Protein AF-A0A817C3G7-F1 (afdb_monomer)

Secondary structure (DSSP, 8-state):
-HHHHHHHHHT-TTSEEE-TTTTTT---EEEGGGHHHHTTSHHHHHHHHHHHHHHHHHHHTSS-S------HHHHHHHHHHHTTSS-HHHHHHHHHHHHHHHHHHHHHHHHHHHHHHHHHHHHHHHHHHHHHHHHHHHHHHHHHHHHHHHHHHHHHHHHHHHHHHHHHHHHHHHTT--SSSEEEEEE-SHHHHHHHHHTTSS--EEPPPEESSTTS-EEEEEEETT--GGGTTTEEEEEEEEE--TTTTTS-SS---EEEEEEPP-STT---EEEEE---TTSGGGSPPSSSBPPPEEEEEEEEHHHHHSTT-TT-BTTBEEEEEEEE-TT--GGGHHHHTTS-TTS-HHHHHHHHHHHHHHHHHTS------PPP-------

Radius of gyration: 55.5 Å; Cα contacts (8 Å, |Δi|>4): 433; chains: 1; bounding box: 136×74×124 Å

Nearest PDB structures (foldseek):
  4gjh-assembly1_A  TM=9.439E-01  e=6.786E-23  Mus musculus
  1rf3-assembly1_A  TM=8.968E-01  e=1.986E-21  Homo sapiens
  6ku5-assembly2_B  TM=8.019E-01  e=1.280E-20  Notothenia coriiceps
  1fll-assembly1_A  TM=8.655E-01  e=1.239E-19  Homo sapiens
  5yc1-assembly2_D  TM=8.849E-01  e=1.647E-17  Homo sapiens

Structure (mmCIF, N/CA/C/O backbone):
data_AF-A0A817C3G7-F1
#
_entry.id   AF-A0A817C3G7-F1
#
loop_
_atom_site.group_PDB
_atom_site.id
_atom_site.type_symbol
_atom_site.label_atom_id
_atom_site.label_alt_id
_atom_site.label_comp_id
_atom_site.label_asym_id
_atom_site.label_entity_id
_atom_site.label_seq_id
_atom_site.pdbx_PDB_ins_code
_atom_site.Cartn_x
_atom_site.Cartn_y
_atom_site.Cartn_z
_atom_site.occupancy
_atom_site.B_iso_or_equiv
_atom_site.auth_seq_id
_atom_site.auth_comp_id
_atom_site.auth_asym_id
_atom_site.auth_atom_id
_atom_site.pdbx_PDB_model_num
ATOM 1 N N . MET A 1 1 ? -96.377 -3.349 42.826 1.00 52.75 1 MET A N 1
ATOM 2 C CA . MET A 1 1 ? -96.046 -1.999 43.335 1.00 52.75 1 MET A CA 1
ATOM 3 C C . MET A 1 1 ? -95.183 -2.030 44.598 1.00 52.75 1 MET A C 1
ATOM 5 O O . MET A 1 1 ? -94.186 -1.330 44.596 1.00 52.75 1 MET A O 1
ATOM 9 N N . VAL A 1 2 ? -95.448 -2.897 45.588 1.00 53.72 2 VAL A N 1
ATOM 10 C CA . VAL A 1 2 ? -94.692 -2.981 46.868 1.00 53.72 2 VAL A CA 1
ATOM 11 C C . VAL A 1 2 ? -93.157 -3.071 46.720 1.00 53.72 2 VAL A C 1
ATOM 13 O O . VAL A 1 2 ? -92.434 -2.356 47.401 1.00 53.72 2 VAL A O 1
ATOM 16 N N . ARG A 1 3 ? -92.641 -3.859 45.763 1.00 62.41 3 ARG A N 1
ATOM 17 C CA . ARG A 1 3 ? -91.184 -4.010 45.541 1.00 62.41 3 ARG A CA 1
ATOM 18 C C . ARG A 1 3 ? -90.463 -2.745 45.053 1.00 62.41 3 ARG A C 1
ATOM 20 O O . ARG A 1 3 ? -89.259 -2.629 45.245 1.00 62.41 3 ARG A O 1
ATOM 27 N N . LEU A 1 4 ? -91.166 -1.815 44.400 1.00 63.06 4 LEU A N 1
ATOM 28 C CA . LEU A 1 4 ? -90.538 -0.594 43.880 1.00 63.06 4 LEU A CA 1
ATOM 29 C C . LEU A 1 4 ? -90.374 0.464 44.982 1.00 63.06 4 LEU A C 1
ATOM 31 O O . LEU A 1 4 ? -89.393 1.205 44.978 1.00 63.06 4 LEU A O 1
ATOM 35 N N . ASP A 1 5 ? -91.304 0.506 45.937 1.00 67.25 5 ASP A N 1
ATOM 36 C CA . ASP A 1 5 ? -91.250 1.437 47.066 1.00 67.25 5 ASP A CA 1
ATOM 37 C C . ASP A 1 5 ? -90.204 1.011 48.105 1.00 67.25 5 ASP A C 1
ATOM 39 O O . ASP A 1 5 ? -89.470 1.860 48.612 1.00 67.25 5 ASP A O 1
ATOM 43 N N . GLU A 1 6 ? -90.036 -0.295 48.343 1.00 68.56 6 GLU A N 1
ATOM 44 C CA . GLU A 1 6 ? -88.949 -0.810 49.192 1.00 68.56 6 GLU A CA 1
ATOM 45 C C . GLU A 1 6 ? -87.563 -0.495 48.613 1.00 68.56 6 GLU A C 1
ATOM 47 O O . GLU A 1 6 ? -86.689 0.000 49.330 1.00 68.56 6 GLU A O 1
ATOM 52 N N . HIS A 1 7 ? -87.380 -0.691 47.302 1.00 73.19 7 HIS A N 1
ATOM 53 C CA . HIS A 1 7 ? -86.131 -0.344 46.623 1.00 73.19 7 HIS A CA 1
ATOM 54 C C . HIS A 1 7 ? -85.841 1.165 46.707 1.00 73.19 7 HIS A C 1
ATOM 56 O O . HIS A 1 7 ? -84.720 1.571 47.021 1.00 73.19 7 HIS A O 1
ATOM 62 N N . LYS A 1 8 ? -86.854 2.021 46.499 1.00 69.00 8 LYS A N 1
ATOM 63 C CA . LYS A 1 8 ? -86.708 3.480 46.641 1.00 69.00 8 LYS A CA 1
ATOM 64 C C . LYS A 1 8 ? -86.304 3.903 48.055 1.00 69.00 8 LYS A C 1
ATOM 66 O O . LYS A 1 8 ? -85.506 4.825 48.191 1.00 69.00 8 LYS A O 1
ATOM 71 N N . GLN A 1 9 ? -86.822 3.250 49.094 1.00 66.06 9 GLN A N 1
ATOM 72 C CA . GLN A 1 9 ? -86.523 3.622 50.480 1.00 66.06 9 GLN A CA 1
ATOM 73 C C . GLN A 1 9 ? -85.144 3.154 50.959 1.00 66.06 9 GLN A C 1
ATOM 75 O O . GLN A 1 9 ? -84.509 3.852 51.758 1.00 66.06 9 GLN A O 1
ATOM 80 N N . LYS A 1 10 ? -84.672 1.987 50.501 1.00 68.00 10 LYS A N 1
ATOM 81 C CA . LYS A 1 10 ? -83.488 1.337 51.087 1.00 68.00 10 LYS A CA 1
ATOM 82 C C . LYS A 1 10 ? -82.268 1.279 50.170 1.00 68.00 10 LYS A C 1
ATOM 84 O O . LYS A 1 10 ? -81.154 1.362 50.678 1.00 68.00 10 LYS A O 1
ATOM 89 N N . GLU A 1 11 ? -82.452 1.204 48.856 1.00 68.00 11 GLU A N 1
ATOM 90 C CA . GLU A 1 11 ? -81.383 0.780 47.936 1.00 68.00 11 GLU A CA 1
ATOM 91 C C . GLU A 1 11 ? -81.104 1.764 46.792 1.00 68.00 11 GLU A C 1
ATOM 93 O O . GLU A 1 11 ? -79.988 1.808 46.278 1.00 68.00 11 GLU A O 1
ATOM 98 N N . CYS A 1 12 ? -82.086 2.569 46.379 1.00 78.12 12 CYS A N 1
ATOM 99 C CA . CYS A 1 12 ? -81.936 3.446 45.221 1.00 78.12 12 CYS A CA 1
ATOM 100 C C . CYS A 1 12 ? -80.891 4.545 45.476 1.00 78.12 12 CYS A C 1
ATOM 102 O O . CYS A 1 12 ? -81.106 5.464 46.265 1.00 78.12 12 CYS A O 1
ATOM 104 N N . THR A 1 13 ? -79.769 4.496 44.760 1.00 75.62 13 THR A N 1
ATOM 105 C CA . THR A 1 13 ? -78.677 5.479 44.878 1.00 75.62 13 THR A CA 1
ATOM 106 C C . THR A 1 13 ? -79.007 6.838 44.256 1.00 75.62 13 THR A C 1
ATOM 108 O O . THR A 1 13 ? -78.387 7.841 44.603 1.00 75.62 13 THR A O 1
ATOM 111 N N . LYS A 1 14 ? -80.010 6.888 43.371 1.00 77.81 14 LYS A N 1
ATOM 112 C CA . LYS A 1 14 ? -80.445 8.100 42.65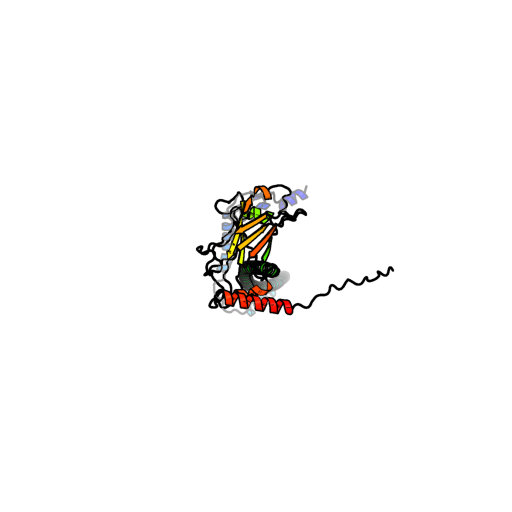5 1.00 77.81 14 LYS A CA 1
ATOM 113 C C . LYS A 1 14 ? -81.579 8.861 43.348 1.00 77.81 14 LYS A C 1
ATOM 115 O O . LYS A 1 14 ? -82.069 9.842 42.798 1.00 77.81 14 LYS A O 1
ATOM 120 N N . ILE A 1 15 ? -82.040 8.402 44.514 1.00 82.44 15 ILE A N 1
ATOM 121 C CA . ILE A 1 15 ? -83.055 9.125 45.284 1.00 82.44 15 ILE A CA 1
ATOM 122 C C . ILE A 1 15 ? -82.397 10.253 46.079 1.00 82.44 15 ILE A C 1
ATOM 124 O O . ILE A 1 15 ? -81.365 10.048 46.722 1.00 82.44 15 ILE A O 1
ATOM 128 N N . THR A 1 16 ? -82.993 11.440 46.037 1.00 81.69 16 THR A N 1
ATOM 129 C CA . THR A 1 16 ? -82.579 12.574 46.860 1.00 81.69 16 THR A CA 1
ATOM 130 C C . THR A 1 16 ? -83.106 12.404 48.277 1.00 81.69 16 THR A C 1
ATOM 132 O O . THR A 1 16 ? -84.302 12.206 48.494 1.00 81.69 16 THR A O 1
ATOM 135 N N . VAL A 1 17 ? -82.201 12.469 49.249 1.00 81.88 17 VAL A N 1
ATOM 136 C CA . VAL A 1 17 ? -82.508 12.386 50.678 1.00 81.88 17 VAL A CA 1
ATOM 137 C C . VAL A 1 17 ? -81.947 13.611 51.402 1.00 81.88 17 VAL A C 1
ATOM 139 O O . VAL A 1 17 ? -80.912 14.141 50.991 1.00 81.88 17 VAL A O 1
ATOM 142 N N . PRO A 1 18 ? -82.616 14.098 52.461 1.00 79.38 18 PRO A N 1
ATOM 143 C CA . PRO A 1 18 ? -82.083 15.191 53.263 1.00 79.38 18 PRO A CA 1
ATOM 144 C C . PRO A 1 18 ? -80.811 14.751 53.998 1.00 79.38 18 PRO A C 1
ATOM 146 O O . PRO A 1 18 ? -80.716 13.604 54.444 1.00 79.38 18 PRO A O 1
ATOM 149 N N . CYS A 1 19 ? -79.854 15.667 54.157 1.00 79.88 19 CYS A N 1
ATOM 150 C CA . CYS A 1 19 ? -78.663 15.424 54.972 1.00 79.88 19 CYS A CA 1
ATOM 151 C C . CYS A 1 19 ? -79.049 15.064 56.423 1.00 79.88 19 CYS A C 1
ATOM 153 O O . CYS A 1 19 ? -79.928 15.692 57.015 1.00 79.88 19 CYS A O 1
ATOM 155 N N . ALA A 1 20 ? -78.374 14.081 57.036 1.00 74.06 20 ALA A N 1
ATOM 156 C CA . ALA A 1 20 ? -78.642 13.691 58.428 1.00 74.06 20 ALA A CA 1
ATOM 157 C C . ALA A 1 20 ? -78.289 14.800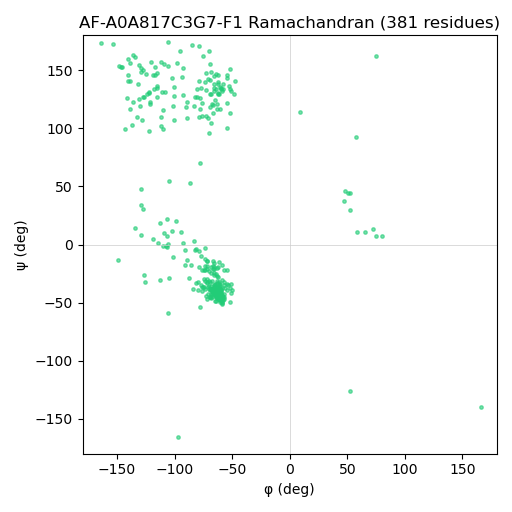 59.439 1.00 74.06 20 ALA A C 1
ATOM 159 O O . ALA A 1 20 ? -78.740 14.774 60.580 1.00 74.06 20 ALA A O 1
ATOM 160 N N . LEU A 1 21 ? -77.509 15.798 59.011 1.00 70.06 21 LEU A N 1
ATOM 161 C CA . LEU A 1 21 ? -77.136 16.978 59.792 1.00 70.06 21 LEU A CA 1
ATOM 162 C C . LEU A 1 21 ? -78.007 18.204 59.463 1.00 70.06 21 LEU A C 1
ATOM 164 O O . LEU A 1 21 ? -77.620 19.341 59.752 1.00 70.06 21 LEU A O 1
ATOM 168 N N . LYS A 1 22 ? -79.196 17.978 58.884 1.00 69.75 22 LYS A N 1
ATOM 169 C CA . LYS A 1 22 ? -80.150 19.031 58.512 1.00 69.75 22 LYS A CA 1
ATOM 170 C C . LYS A 1 22 ? -80.583 19.921 59.662 1.00 69.75 22 LYS A C 1
ATOM 172 O O . LYS A 1 22 ? -80.766 21.117 59.463 1.00 69.75 22 LYS A O 1
ATOM 177 N N . GLU A 1 23 ? -80.696 19.361 60.858 1.00 59.69 23 GLU A N 1
ATOM 178 C CA . GLU A 1 23 ? -81.066 20.119 62.056 1.00 59.69 23 GLU A CA 1
ATOM 179 C C . GLU A 1 23 ? -79.912 20.954 62.630 1.00 59.69 23 GLU A C 1
ATOM 181 O O . GLU A 1 23 ? -80.140 21.792 63.497 1.00 59.69 23 GLU A O 1
ATOM 186 N N . TYR A 1 24 ? -78.684 20.756 62.141 1.00 62.28 24 TYR A N 1
ATOM 187 C CA . TYR A 1 24 ? -77.503 21.446 62.649 1.00 62.28 24 TYR A CA 1
ATOM 188 C C . TYR A 1 24 ? -77.015 22.534 61.692 1.00 62.28 24 TYR A C 1
ATOM 190 O O . TYR A 1 24 ? -76.922 23.688 62.102 1.00 62.28 24 TYR A O 1
ATOM 198 N N . VAL A 1 25 ? -76.660 22.189 60.443 1.00 67.19 25 VAL A N 1
ATOM 199 C CA . VAL A 1 25 ? -75.943 23.134 59.554 1.00 67.19 25 VAL A CA 1
ATOM 200 C C . VAL A 1 25 ? -76.243 22.967 58.049 1.00 67.19 25 VAL A C 1
ATOM 202 O O . VAL A 1 25 ? -75.926 23.872 57.283 1.00 67.19 25 VAL A O 1
ATOM 205 N N . CYS A 1 26 ? -76.873 21.879 57.579 1.00 73.44 26 CYS A N 1
ATOM 206 C CA . CYS A 1 26 ? -77.007 21.628 56.130 1.00 73.44 26 CYS A CA 1
ATOM 207 C C . CYS A 1 26 ? -78.442 21.332 55.668 1.00 73.44 26 CYS A C 1
ATOM 209 O O . CYS A 1 26 ? -78.963 20.240 55.865 1.00 73.44 26 CYS A O 1
ATOM 211 N N . LEU A 1 27 ? -79.072 22.282 54.974 1.00 72.88 27 LEU A N 1
ATOM 212 C CA . LEU A 1 27 ? -80.438 22.135 54.449 1.00 72.88 27 LEU A CA 1
ATOM 213 C C . LEU A 1 27 ? -80.519 21.392 53.102 1.00 72.88 27 LEU A C 1
ATOM 215 O O . LEU A 1 27 ? -81.616 21.250 52.553 1.00 72.88 27 LEU A O 1
ATOM 219 N N . ASP A 1 28 ? -79.393 20.905 52.581 1.00 76.75 28 ASP A N 1
ATOM 220 C CA . ASP A 1 28 ? -79.320 20.320 51.246 1.00 76.75 28 ASP A CA 1
ATOM 221 C C . ASP A 1 28 ? -79.982 18.936 51.177 1.00 76.75 28 ASP A C 1
ATOM 223 O O . ASP A 1 28 ? -79.983 18.142 52.126 1.00 76.75 28 ASP A O 1
ATOM 227 N N . SER A 1 29 ? -80.559 18.641 50.011 1.00 80.38 29 SER A N 1
ATOM 228 C CA . SER A 1 29 ? -81.061 17.312 49.653 1.00 80.38 29 SER A CA 1
ATOM 229 C C . SER A 1 29 ? -80.153 16.723 48.579 1.00 80.38 29 SER A C 1
ATOM 231 O O . SER A 1 29 ? -80.073 17.270 47.482 1.00 80.38 29 SER A O 1
ATOM 233 N N . ILE A 1 30 ? -79.467 15.625 48.900 1.00 82.12 30 ILE A N 1
ATOM 234 C CA . ILE A 1 30 ? -78.396 15.042 48.076 1.00 82.12 30 ILE A CA 1
ATOM 235 C C . ILE A 1 30 ? -78.814 13.658 47.584 1.00 82.12 30 ILE A C 1
ATOM 237 O O . ILE A 1 30 ? -79.538 12.933 48.272 1.00 82.12 30 ILE A O 1
ATOM 241 N N . CYS A 1 31 ? -78.367 13.277 46.388 1.00 82.75 31 CYS A N 1
ATOM 242 C CA . CYS A 1 31 ? -78.507 11.910 45.899 1.00 82.75 31 CYS A CA 1
ATOM 243 C C . CYS A 1 31 ? -77.818 10.931 46.856 1.00 82.75 31 CYS A C 1
ATOM 245 O O . CYS A 1 31 ? -76.665 11.125 47.235 1.00 82.75 31 CYS A O 1
ATOM 247 N N . ARG A 1 32 ? -78.503 9.844 47.229 1.00 78.25 32 ARG A N 1
ATOM 248 C CA . ARG A 1 32 ? -77.985 8.877 48.208 1.00 78.25 32 ARG A CA 1
ATOM 249 C C . ARG A 1 32 ? -76.593 8.329 47.847 1.00 78.25 32 ARG A C 1
ATOM 251 O O . ARG A 1 32 ? -75.796 8.089 48.747 1.00 78.25 32 ARG A O 1
ATOM 258 N N . GLY A 1 33 ? -76.288 8.155 46.560 1.00 77.62 33 GLY A N 1
ATOM 259 C CA . GLY A 1 33 ? -74.972 7.705 46.088 1.00 77.62 33 GLY A CA 1
ATOM 260 C C . GLY A 1 33 ? -73.822 8.693 46.326 1.00 77.62 33 GLY A C 1
ATOM 261 O O . GLY A 1 33 ? -72.676 8.270 46.378 1.00 77.62 33 GLY A O 1
ATOM 262 N N . GLU A 1 34 ? -74.118 9.979 46.521 1.00 80.75 34 GLU A N 1
ATOM 263 C CA . GLU A 1 34 ? -73.131 11.065 46.664 1.00 80.75 34 GLU A CA 1
ATOM 264 C C . GLU A 1 34 ? -72.994 11.547 48.124 1.00 80.75 34 GLU A C 1
ATOM 266 O O . GLU A 1 34 ? -72.197 12.432 48.433 1.00 80.75 34 GLU A O 1
ATOM 271 N N . LEU A 1 35 ? -73.740 10.941 49.061 1.00 77.31 35 LEU A N 1
ATOM 272 C CA . LEU A 1 35 ? -73.705 11.280 50.492 1.00 77.31 35 LEU A CA 1
ATOM 273 C C . LEU A 1 35 ? -72.303 11.171 51.100 1.00 77.31 35 LEU A C 1
ATOM 275 O O . LEU A 1 35 ? -71.943 11.973 51.958 1.00 77.31 35 LEU A O 1
ATOM 279 N N . GLN A 1 36 ? -71.520 10.177 50.678 1.00 77.12 36 GLN A N 1
ATOM 280 C CA . GLN A 1 36 ? -70.193 9.938 51.242 1.00 77.12 36 GLN A CA 1
ATOM 281 C C . GLN A 1 36 ? -69.227 11.082 50.908 1.00 77.12 36 GLN A C 1
ATOM 283 O O . GLN A 1 36 ? -68.517 11.548 51.794 1.00 77.12 36 GLN A O 1
ATOM 288 N N . GLU A 1 37 ? -69.256 11.591 49.674 1.00 81.62 37 GLU A N 1
ATOM 289 C CA . GLU A 1 37 ? 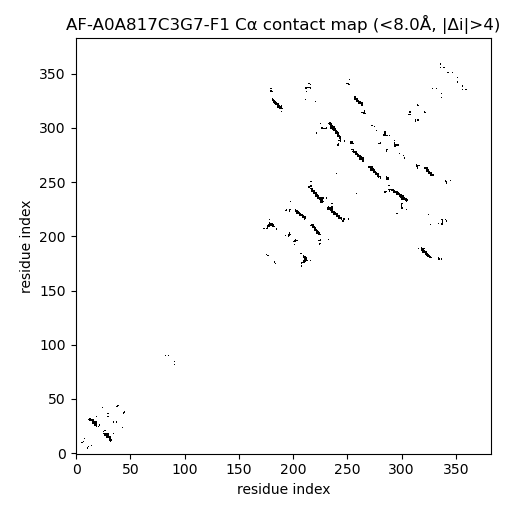-68.476 12.768 49.275 1.00 81.62 37 GLU A CA 1
ATOM 290 C C . GLU A 1 37 ? -69.013 14.050 49.923 1.00 81.62 37 GLU A C 1
ATOM 292 O O . GLU A 1 37 ? -68.241 14.900 50.363 1.00 81.62 37 GLU A O 1
ATOM 297 N N . HIS A 1 38 ? -70.333 14.165 50.085 1.00 82.31 38 HIS A N 1
ATOM 298 C CA . HIS A 1 38 ? -70.954 15.304 50.759 1.00 82.31 38 HIS A CA 1
ATOM 299 C C . HIS A 1 38 ? -70.525 15.452 52.236 1.00 82.31 38 HIS A C 1
ATOM 301 O O . HIS A 1 38 ? -70.283 16.573 52.696 1.00 82.31 38 HIS A O 1
ATOM 307 N N . TYR A 1 39 ? -70.368 14.345 52.977 1.00 77.75 39 TYR A N 1
ATOM 308 C CA . TYR A 1 39 ? -69.859 14.370 54.360 1.00 77.75 39 TYR A CA 1
ATOM 309 C C . TYR A 1 39 ? -68.359 14.685 54.464 1.00 77.75 39 TYR A C 1
ATOM 311 O O . TYR A 1 39 ? -67.884 15.025 55.549 1.00 77.75 39 TYR A O 1
ATOM 319 N N . LEU A 1 40 ? -67.616 14.617 53.355 1.00 79.12 40 LEU A N 1
ATOM 320 C CA . LEU A 1 40 ? -66.219 15.050 53.297 1.00 79.12 40 LEU A CA 1
ATOM 321 C C . LEU A 1 40 ? -66.074 16.568 53.116 1.00 79.12 40 LEU A C 1
ATOM 323 O O . LEU A 1 40 ? -64.952 17.070 53.157 1.00 79.12 40 LEU A O 1
ATOM 327 N N . SER A 1 41 ? -67.173 17.316 52.952 1.00 78.44 41 SER A N 1
ATOM 328 C CA . SER A 1 41 ? -67.100 18.774 52.889 1.00 78.44 41 SER A CA 1
ATOM 329 C C . SER A 1 41 ? -66.601 19.368 54.211 1.00 78.44 41 SER A C 1
ATOM 331 O O . SER A 1 41 ? -66.884 18.863 55.300 1.00 78.44 41 SER A O 1
ATOM 333 N N . ASP A 1 42 ? -65.870 20.480 54.120 1.00 70.12 42 ASP A N 1
ATOM 334 C CA . ASP A 1 42 ? -65.204 21.116 55.265 1.00 70.12 42 ASP A CA 1
ATOM 335 C C . ASP A 1 42 ? -66.197 21.513 56.381 1.00 70.12 42 ASP A C 1
ATOM 337 O O . ASP A 1 42 ? -65.889 21.450 57.571 1.00 70.12 42 ASP A O 1
ATOM 341 N N . ILE A 1 43 ? -67.438 21.844 56.007 1.00 71.31 43 ILE A N 1
ATOM 342 C CA . ILE A 1 43 ? -68.523 22.165 56.943 1.00 71.31 43 ILE A CA 1
ATOM 343 C C . ILE A 1 43 ? -68.951 20.914 57.727 1.00 71.31 43 ILE A C 1
ATOM 345 O O . ILE A 1 43 ? -69.064 20.968 58.954 1.00 71.31 43 ILE A O 1
ATOM 349 N N . HIS A 1 44 ? -69.139 19.772 57.055 1.00 77.94 44 HIS A N 1
ATOM 350 C CA . HIS A 1 44 ? -69.540 18.528 57.717 1.00 77.94 44 HIS A CA 1
ATOM 351 C C . HIS A 1 44 ? -68.422 17.932 58.556 1.00 77.94 44 HIS A C 1
ATOM 353 O O . HIS A 1 44 ? -68.675 17.541 59.695 1.00 77.94 44 HIS A O 1
ATOM 359 N N . GLN A 1 45 ? -67.184 17.927 58.060 1.00 76.12 45 GLN A N 1
ATOM 360 C CA . GLN A 1 45 ? -66.054 17.425 58.837 1.00 76.12 45 GLN A CA 1
ATOM 361 C C . GLN A 1 45 ? -65.868 18.213 60.136 1.00 76.12 45 GLN A C 1
ATOM 363 O O . GLN A 1 45 ? -65.687 17.611 61.192 1.00 76.12 45 GLN A O 1
ATOM 368 N N . LYS A 1 46 ? -66.008 19.546 60.107 1.00 70.19 46 LYS A N 1
ATOM 369 C CA . LYS A 1 46 ? -65.932 20.379 61.319 1.00 70.19 46 LYS A CA 1
ATOM 370 C C . LYS A 1 46 ? -67.033 20.054 62.332 1.00 70.19 46 LYS A C 1
ATOM 372 O O . LYS A 1 46 ? -66.743 19.961 63.526 1.00 70.19 46 LYS A O 1
ATOM 377 N N . VAL A 1 47 ? -68.270 19.840 61.878 1.00 70.88 47 VAL A N 1
ATOM 378 C CA . VAL A 1 47 ? -69.401 19.476 62.753 1.00 70.88 47 VAL A CA 1
ATOM 379 C C . VAL A 1 47 ? -69.233 18.064 63.319 1.00 70.88 47 VAL A C 1
ATOM 381 O O . VAL A 1 47 ? -69.383 17.872 64.524 1.00 70.88 47 VAL A O 1
ATOM 384 N N . ILE A 1 48 ? -68.849 17.088 62.494 1.00 70.50 48 ILE A N 1
ATOM 385 C CA . ILE A 1 48 ? -68.615 15.700 62.920 1.00 70.50 48 ILE A CA 1
ATOM 386 C C . ILE A 1 48 ? -67.470 15.642 63.937 1.00 70.50 48 ILE A C 1
ATOM 388 O O . ILE A 1 48 ? -67.627 15.048 65.001 1.00 70.50 48 ILE A O 1
ATOM 392 N N . ILE A 1 49 ? -66.354 16.331 63.677 1.00 70.69 49 ILE A N 1
ATOM 393 C CA . ILE A 1 49 ? -65.234 16.440 64.622 1.00 70.69 49 ILE A CA 1
ATOM 394 C C . ILE A 1 49 ? -65.679 17.125 65.921 1.00 70.69 49 ILE A C 1
ATOM 396 O O . ILE A 1 49 ? -65.246 16.717 66.995 1.00 70.69 49 ILE A O 1
ATOM 400 N N . SER A 1 50 ? -66.550 18.138 65.860 1.00 65.25 50 SER A N 1
ATOM 401 C CA . SER A 1 50 ? -67.096 18.793 67.056 1.00 65.25 50 SER A CA 1
ATOM 402 C C . SER A 1 50 ? -67.967 17.845 67.890 1.00 65.25 50 SER A C 1
ATOM 404 O O . SER A 1 50 ? -67.805 17.787 69.110 1.00 65.25 50 SER A O 1
ATOM 406 N N . ILE A 1 51 ? -68.825 17.046 67.247 1.00 67.88 51 ILE A N 1
ATOM 407 C CA . ILE A 1 51 ? -69.647 16.027 67.914 1.00 67.88 51 ILE A CA 1
ATOM 408 C C . ILE A 1 51 ? -68.748 14.955 68.544 1.00 67.88 51 ILE A C 1
ATOM 410 O O . ILE A 1 51 ? -68.892 14.680 69.734 1.00 67.88 51 ILE A O 1
ATOM 414 N N . ILE A 1 52 ? -67.776 14.419 67.795 1.00 67.31 52 ILE A N 1
ATOM 415 C CA . ILE A 1 52 ? -66.818 13.417 68.286 1.00 67.31 52 ILE A CA 1
ATOM 416 C C . ILE A 1 52 ? -66.006 13.973 69.459 1.00 67.31 52 ILE A C 1
ATOM 418 O O . ILE A 1 52 ? -65.918 13.321 70.493 1.00 67.31 52 ILE A O 1
ATOM 422 N N . ARG A 1 53 ? -65.481 15.203 69.367 1.00 62.03 53 ARG A N 1
ATOM 423 C CA . ARG A 1 53 ? -64.776 15.849 70.488 1.00 62.03 53 ARG A CA 1
ATOM 424 C C . ARG A 1 53 ? -65.667 16.016 71.707 1.00 62.03 53 ARG A C 1
ATOM 426 O O . ARG A 1 53 ? -65.165 15.848 72.805 1.00 62.03 53 ARG A O 1
ATOM 433 N N . ARG A 1 54 ? -66.958 16.321 71.540 1.00 59.59 54 ARG A N 1
ATOM 434 C CA . ARG A 1 54 ? -67.899 16.454 72.662 1.00 59.59 54 ARG A CA 1
ATOM 435 C C . ARG A 1 54 ? -68.204 15.112 73.334 1.00 59.59 54 ARG A C 1
ATOM 437 O O . ARG A 1 54 ? -68.436 15.081 74.540 1.00 59.59 54 ARG A O 1
ATOM 444 N N . PHE A 1 55 ? -68.207 14.024 72.565 1.00 53.97 55 PHE A N 1
ATOM 445 C CA . PHE A 1 55 ? -68.314 12.662 73.090 1.00 53.97 55 PHE A CA 1
ATOM 446 C C . PHE A 1 55 ? -67.023 12.231 73.801 1.00 53.97 55 PHE A C 1
ATOM 448 O O . PHE A 1 55 ? -67.090 11.811 74.950 1.00 53.97 55 PHE A O 1
ATOM 455 N N . LEU A 1 56 ? -65.855 12.458 73.194 1.00 52.25 56 LEU A N 1
ATOM 456 C CA . LEU A 1 56 ? -64.554 12.154 73.802 1.00 52.25 56 LEU A CA 1
ATOM 457 C C . LEU A 1 56 ? -64.268 13.021 75.040 1.00 52.25 56 LEU A C 1
ATOM 459 O O . LEU A 1 56 ? -63.734 12.529 76.026 1.00 52.25 56 LEU A O 1
ATOM 463 N N . SER A 1 57 ? -64.681 14.294 75.047 1.00 50.59 57 SER A N 1
ATOM 464 C CA . SER A 1 57 ? -64.519 15.177 76.211 1.00 50.59 57 SER A CA 1
ATOM 465 C C . SER A 1 57 ? -65.423 14.796 77.382 1.00 50.59 57 SER A C 1
ATOM 467 O O . SER A 1 57 ? -65.137 15.169 78.516 1.00 50.59 57 SER A O 1
ATOM 469 N N . LYS A 1 58 ? -66.529 14.083 77.116 1.00 49.53 58 LYS A N 1
ATOM 470 C CA . LYS A 1 58 ? -67.365 13.491 78.166 1.00 49.53 58 LYS A CA 1
ATOM 471 C C . LYS A 1 58 ? -66.697 12.265 78.796 1.00 49.53 58 LYS A C 1
ATOM 473 O O . LYS A 1 58 ? -66.874 12.078 79.989 1.00 49.53 58 LYS A O 1
ATOM 478 N N . GLU A 1 59 ? -65.893 11.504 78.049 1.00 45.81 59 GLU A N 1
ATOM 479 C CA . GLU A 1 59 ? -65.083 10.406 78.605 1.00 45.81 59 GLU A CA 1
ATOM 480 C C . GLU A 1 59 ? -63.840 10.907 79.360 1.00 45.81 59 GLU A C 1
ATOM 482 O O . GLU A 1 59 ? -63.490 10.362 80.404 1.00 45.81 59 GLU A O 1
ATOM 487 N N . THR A 1 60 ? -63.184 11.983 78.908 1.00 41.94 60 THR A N 1
ATOM 488 C CA . THR A 1 60 ? -61.956 12.473 79.568 1.00 41.94 60 THR A CA 1
ATOM 489 C C . THR A 1 60 ? -62.198 13.282 80.848 1.00 41.94 60 THR A C 1
ATOM 491 O O . THR A 1 60 ? -61.279 13.405 81.652 1.00 41.94 60 THR A O 1
ATOM 494 N N . ASN A 1 61 ? -63.405 13.819 81.074 1.00 39.94 61 ASN A N 1
ATOM 495 C CA . ASN A 1 61 ? -63.729 14.569 82.301 1.00 39.94 61 ASN A CA 1
ATOM 496 C C . ASN A 1 61 ? -64.109 13.682 83.504 1.00 39.94 61 ASN A C 1
ATOM 498 O O . ASN A 1 61 ? -64.269 14.217 84.597 1.00 39.94 61 ASN A O 1
ATOM 502 N N . GLU A 1 62 ? -64.213 12.358 83.337 1.00 40.62 62 GLU A N 1
ATOM 503 C CA . GLU A 1 62 ? -64.464 11.411 84.442 1.00 40.62 62 GLU A CA 1
ATOM 504 C C . GLU A 1 62 ? -63.239 10.552 84.822 1.00 40.62 62 GLU A C 1
ATOM 506 O O . GLU A 1 62 ? -63.313 9.787 85.778 1.00 40.62 62 GLU A O 1
ATOM 511 N N . GLN A 1 63 ? -62.085 10.679 84.147 1.00 38.31 63 GLN A N 1
ATOM 512 C CA . GLN A 1 63 ? -60.937 9.772 84.369 1.00 38.31 63 GLN A CA 1
ATOM 513 C C . GLN A 1 63 ? -59.586 10.442 84.665 1.00 38.31 63 GLN A C 1
ATOM 515 O O . GLN A 1 63 ? -58.535 9.871 84.376 1.00 38.31 63 GLN A O 1
ATOM 520 N N . HIS A 1 64 ? -59.565 11.621 85.291 1.00 34.06 64 HIS A N 1
ATOM 521 C CA . HIS A 1 64 ? -58.318 12.216 85.802 1.00 34.06 64 HIS A CA 1
ATOM 522 C C . HIS A 1 64 ? -58.404 12.665 87.268 1.00 34.06 64 HIS A C 1
ATOM 524 O O . HIS A 1 64 ? -57.924 13.732 87.628 1.00 34.06 64 HIS A O 1
ATOM 530 N N . GLU A 1 65 ? -58.917 11.803 88.148 1.00 29.64 65 GLU A N 1
ATOM 531 C CA . GLU A 1 65 ? -58.533 11.826 89.564 1.00 29.64 65 GLU A CA 1
ATOM 532 C C . GLU A 1 65 ? -58.201 10.412 90.057 1.00 29.64 65 GLU A C 1
ATOM 534 O O . GLU A 1 65 ? -59.048 9.534 90.159 1.00 29.64 65 GLU A O 1
ATOM 539 N N . ARG A 1 66 ? -56.901 10.215 90.302 1.00 38.22 66 ARG A N 1
ATOM 540 C CA . ARG A 1 66 ? -56.257 9.250 91.206 1.00 38.22 66 ARG A CA 1
ATOM 541 C C . ARG A 1 66 ? -57.171 8.183 91.829 1.00 38.22 66 ARG A C 1
ATOM 543 O O . ARG A 1 66 ? -57.846 8.471 92.809 1.00 38.22 66 ARG A O 1
ATOM 550 N N . VAL A 1 67 ? -56.958 6.920 91.464 1.00 30.48 67 VAL A N 1
ATOM 551 C CA . VAL A 1 67 ? -56.938 5.839 92.462 1.00 30.48 67 VAL A CA 1
ATOM 552 C C . VAL A 1 67 ? -55.769 4.911 92.153 1.00 30.48 67 VAL A C 1
ATOM 554 O O . VAL A 1 67 ? -55.797 4.104 91.229 1.00 30.48 67 VAL A O 1
ATOM 557 N N . SER A 1 68 ? -54.706 5.063 92.941 1.00 32.66 68 SER A N 1
ATOM 558 C CA . SER A 1 68 ? -53.770 3.980 93.206 1.00 32.66 68 SER A CA 1
ATOM 559 C C . SER A 1 68 ? -54.512 2.877 93.952 1.00 32.66 68 SER A C 1
ATOM 561 O O . SER A 1 68 ? -55.175 3.186 94.937 1.00 32.66 68 SER A O 1
ATOM 563 N N . GLY A 1 69 ? -54.330 1.627 93.531 1.00 39.56 69 GLY A N 1
ATOM 564 C CA . GLY A 1 69 ? -54.575 0.439 94.351 1.00 39.56 69 GLY A CA 1
ATOM 565 C C . GLY A 1 69 ? -55.990 0.314 94.912 1.00 39.56 69 GLY A C 1
ATOM 566 O O . GLY A 1 69 ? -56.264 0.754 96.022 1.00 39.56 69 GLY A O 1
ATOM 567 N N . MET A 1 70 ? -56.862 -0.381 94.189 1.00 29.73 70 MET A N 1
ATOM 568 C CA . MET A 1 70 ? -58.021 -1.018 94.802 1.00 29.73 70 MET A CA 1
ATOM 569 C C . MET A 1 70 ? -58.169 -2.416 94.217 1.00 29.73 70 MET A C 1
ATOM 571 O O . MET A 1 70 ? -58.216 -2.600 93.003 1.00 29.73 70 MET A O 1
ATOM 575 N N . ASP A 1 71 ? -58.145 -3.383 95.124 1.00 33.44 71 ASP A N 1
ATOM 576 C CA . ASP A 1 71 ? -58.207 -4.813 94.890 1.00 33.44 71 ASP A CA 1
ATOM 577 C C . ASP A 1 71 ? -59.336 -5.223 93.927 1.00 33.44 71 ASP A C 1
ATOM 579 O O . ASP A 1 71 ? -60.509 -4.914 94.154 1.00 33.44 71 ASP A O 1
ATOM 583 N N . ILE A 1 72 ? -58.990 -6.022 92.909 1.00 38.53 72 ILE A N 1
ATOM 584 C CA . ILE A 1 72 ? -59.940 -6.772 92.058 1.00 38.53 72 ILE A CA 1
ATOM 585 C C . ILE A 1 72 ? -60.874 -7.660 92.918 1.00 38.53 72 ILE A C 1
ATOM 587 O O . ILE A 1 72 ? -62.014 -7.920 92.539 1.00 38.53 72 ILE A O 1
ATOM 591 N N . ASP A 1 73 ? -60.461 -7.993 94.145 1.00 37.84 73 ASP A N 1
ATOM 592 C CA . ASP A 1 73 ? -61.231 -8.723 95.161 1.00 37.84 73 ASP A CA 1
ATOM 593 C C . ASP A 1 73 ? -62.500 -7.991 95.656 1.00 37.84 73 ASP A C 1
ATOM 595 O O . ASP A 1 73 ? -63.399 -8.616 96.229 1.00 37.84 73 ASP A O 1
ATOM 599 N N . MET A 1 74 ? -62.604 -6.664 95.484 1.00 36.44 74 MET A N 1
ATOM 600 C CA . MET A 1 74 ? -63.743 -5.886 95.998 1.00 36.44 74 MET A CA 1
ATOM 601 C C . MET A 1 74 ? -64.920 -5.829 95.005 1.00 36.44 74 MET A C 1
ATOM 603 O O . MET A 1 74 ? -66.078 -5.789 95.427 1.00 36.44 74 MET A O 1
ATOM 607 N N . ALA A 1 75 ? -64.646 -5.906 93.696 1.00 37.97 75 ALA A N 1
ATOM 608 C CA . ALA A 1 75 ? -65.670 -5.910 92.647 1.00 37.97 75 ALA A CA 1
ATOM 609 C C . ALA A 1 75 ? -66.409 -7.259 92.558 1.00 37.97 75 ALA A C 1
ATOM 611 O O . ALA A 1 75 ? -67.630 -7.283 92.398 1.00 37.97 75 ALA A O 1
ATOM 612 N N . GLU A 1 76 ? -65.703 -8.375 92.765 1.00 37.09 76 GLU A N 1
ATOM 613 C CA . GLU A 1 76 ? -66.291 -9.723 92.783 1.00 37.09 76 GLU A CA 1
ATOM 614 C C . GLU A 1 76 ? -67.215 -9.927 94.007 1.00 37.09 76 GLU A C 1
ATOM 616 O O . GLU A 1 76 ? -68.303 -10.509 93.908 1.00 37.09 76 GLU A O 1
ATOM 621 N N . ARG A 1 77 ? -66.853 -9.333 95.159 1.00 41.03 77 ARG A N 1
ATOM 622 C CA . ARG A 1 77 ? -67.676 -9.319 96.387 1.00 41.03 77 ARG A CA 1
ATOM 623 C C . ARG A 1 77 ? -68.912 -8.419 96.275 1.00 41.03 77 ARG A C 1
ATOM 625 O O . ARG A 1 77 ? -69.970 -8.782 96.792 1.00 41.03 77 ARG A O 1
ATOM 632 N N . ALA A 1 78 ? -68.814 -7.282 95.584 1.00 43.06 78 ALA A N 1
ATOM 633 C CA . ALA A 1 78 ? -69.956 -6.396 95.342 1.00 43.06 78 ALA A CA 1
ATOM 634 C C . ALA A 1 78 ? -70.985 -7.025 94.382 1.00 43.06 78 ALA A C 1
ATOM 636 O O . ALA A 1 78 ? -72.189 -6.942 94.632 1.00 43.06 78 ALA A O 1
ATOM 637 N N . PHE A 1 79 ? -70.524 -7.732 93.345 1.00 45.50 79 PHE A N 1
ATOM 638 C CA . PHE A 1 79 ? -71.396 -8.443 92.403 1.00 45.50 79 PHE A CA 1
ATOM 639 C C . PHE A 1 79 ? -72.120 -9.634 93.048 1.00 45.50 79 PHE A C 1
ATOM 641 O O . PHE A 1 79 ? -73.321 -9.816 92.845 1.00 45.50 79 PHE A O 1
ATOM 648 N N . SER A 1 80 ? -71.420 -10.387 93.904 1.00 46.62 80 SER A N 1
ATOM 649 C CA . SER A 1 80 ? -71.997 -11.507 94.663 1.00 46.62 80 SER A CA 1
ATOM 650 C C . SER A 1 80 ? -73.121 -11.063 95.614 1.00 46.62 80 SER A C 1
ATOM 652 O O . SER A 1 80 ? -74.087 -11.793 95.827 1.00 46.62 80 SER A O 1
ATOM 654 N N . SER A 1 81 ? -73.032 -9.842 96.155 1.00 43.94 81 SER A N 1
ATOM 655 C CA . SER A 1 81 ? -74.036 -9.273 97.066 1.00 43.94 81 SER A CA 1
ATOM 656 C C . SER A 1 81 ? -75.333 -8.862 96.344 1.00 43.94 81 SER A C 1
ATOM 658 O O . SER A 1 81 ? -76.432 -9.128 96.839 1.00 43.94 81 SER A O 1
ATOM 660 N N . ILE A 1 82 ? -75.235 -8.308 95.127 1.00 47.78 82 ILE A N 1
ATOM 661 C CA . ILE A 1 82 ? -76.393 -7.855 94.325 1.00 47.78 82 ILE A CA 1
ATOM 662 C C . ILE A 1 82 ? -77.272 -9.032 93.854 1.00 47.78 82 ILE A C 1
ATOM 664 O O . ILE A 1 82 ? -78.497 -8.904 93.774 1.00 47.78 82 ILE A O 1
ATOM 668 N N . LEU A 1 83 ? -76.673 -10.204 93.621 1.00 46.28 83 LEU A N 1
ATOM 669 C CA . LEU A 1 83 ? -77.385 -11.433 93.239 1.00 46.28 83 LEU A CA 1
ATOM 670 C C . LEU A 1 83 ? -78.312 -11.979 94.343 1.00 46.28 83 LEU A C 1
ATOM 672 O O . LEU A 1 83 ? -79.252 -12.710 94.040 1.00 46.28 83 LEU A O 1
ATOM 676 N N . THR A 1 84 ? -78.099 -11.614 95.613 1.00 46.69 84 THR A N 1
ATOM 677 C CA . THR A 1 84 ? -78.902 -12.136 96.739 1.00 46.69 84 THR A CA 1
ATOM 678 C C . THR A 1 84 ? -80.153 -11.310 97.064 1.00 46.69 84 THR A C 1
ATOM 680 O O . THR A 1 84 ? -81.029 -11.790 97.780 1.00 46.69 84 THR A O 1
ATOM 683 N N . THR A 1 85 ? -80.274 -10.087 96.532 1.00 47.09 85 THR A N 1
ATOM 684 C CA . THR A 1 85 ? -81.308 -9.106 96.930 1.00 47.09 85 THR A CA 1
ATOM 685 C C . THR A 1 85 ? -82.326 -8.752 95.839 1.00 47.09 85 THR A C 1
ATOM 687 O O . THR A 1 85 ? -83.234 -7.960 96.090 1.00 47.09 85 THR A O 1
ATOM 690 N N . THR A 1 86 ? -82.244 -9.344 94.643 1.00 50.59 86 THR A N 1
ATOM 691 C CA . THR A 1 86 ? -83.119 -9.012 93.501 1.00 50.59 86 THR A CA 1
ATOM 692 C C . THR A 1 86 ? -84.009 -10.177 93.038 1.00 50.59 86 THR A C 1
ATOM 694 O O . THR A 1 86 ? -83.708 -11.350 93.236 1.00 50.59 86 THR A O 1
ATOM 697 N N . ASN A 1 87 ? -85.160 -9.838 92.441 1.00 52.62 87 ASN A N 1
ATOM 698 C CA . ASN A 1 87 ? -86.191 -10.765 91.951 1.00 52.62 87 ASN A CA 1
ATOM 699 C C . ASN A 1 87 ? -85.598 -11.816 90.975 1.00 52.62 87 ASN A C 1
ATOM 701 O O . ASN A 1 87 ? -84.722 -11.488 90.172 1.00 52.62 87 ASN A O 1
ATOM 705 N N . ARG A 1 88 ? -86.081 -13.072 91.006 1.00 54.50 88 ARG A N 1
ATOM 706 C CA . ARG A 1 88 ? -85.512 -14.213 90.244 1.00 54.50 88 ARG A CA 1
ATOM 707 C C . ARG A 1 88 ? -85.326 -13.924 88.746 1.00 54.50 88 ARG A C 1
ATOM 709 O O . ARG A 1 88 ? -84.313 -14.321 88.189 1.00 54.50 88 ARG A O 1
ATOM 716 N N . ASN A 1 89 ? -86.251 -13.187 88.125 1.00 56.34 89 ASN A N 1
ATOM 717 C CA . ASN A 1 89 ? -86.188 -12.846 86.694 1.00 56.34 89 ASN A CA 1
ATOM 718 C C . ASN A 1 89 ? -85.140 -11.767 86.356 1.00 56.34 89 ASN A C 1
ATOM 720 O O . ASN A 1 89 ? -84.608 -11.748 85.252 1.00 56.34 89 ASN A O 1
ATOM 724 N N . THR A 1 90 ? -84.846 -10.853 87.285 1.00 55.81 90 THR A N 1
ATOM 725 C CA . THR A 1 90 ? -83.811 -9.818 87.101 1.00 55.81 90 THR A CA 1
ATOM 726 C C . THR A 1 90 ? -82.406 -10.370 87.339 1.00 55.81 90 THR A C 1
ATOM 728 O O . THR A 1 90 ? -81.470 -9.965 86.661 1.00 55.81 90 THR A O 1
ATOM 731 N N . SER A 1 91 ? -82.259 -11.345 88.243 1.00 58.28 91 SER A N 1
ATOM 732 C CA . SER A 1 91 ? -80.986 -12.035 88.488 1.00 58.28 91 SER A CA 1
ATOM 733 C C . SER A 1 91 ? -80.528 -12.860 87.278 1.00 58.28 91 SER A C 1
ATOM 735 O O . SER A 1 91 ? -79.347 -12.817 86.941 1.00 58.28 91 SER A O 1
ATOM 737 N N . THR A 1 92 ? -81.445 -13.536 86.575 1.00 62.00 92 THR A N 1
ATOM 738 C CA . THR A 1 92 ? -81.122 -14.286 85.347 1.00 62.00 92 THR A CA 1
ATOM 739 C C . THR A 1 92 ? -80.697 -13.374 84.193 1.00 62.00 92 THR A C 1
ATOM 741 O O . THR A 1 92 ? -79.728 -13.680 83.510 1.00 62.00 92 THR A O 1
ATOM 744 N N . GLN A 1 93 ? -81.345 -12.216 84.015 1.00 67.56 93 GLN A N 1
ATOM 745 C CA . GLN A 1 93 ? -80.968 -11.240 82.978 1.00 67.56 93 GLN A CA 1
ATOM 746 C C . GLN A 1 93 ? -79.589 -10.614 83.226 1.00 67.56 93 GLN A C 1
ATOM 748 O O . GLN A 1 93 ? -78.816 -10.419 82.293 1.00 67.56 93 GLN A O 1
ATOM 753 N N . ILE A 1 94 ? -79.259 -10.312 84.486 1.00 69.31 94 ILE A N 1
ATOM 754 C CA . ILE A 1 94 ? -77.932 -9.797 84.855 1.00 69.31 94 ILE A CA 1
ATOM 755 C C . ILE A 1 94 ? -76.854 -10.851 84.572 1.00 69.31 94 ILE A C 1
ATOM 757 O O . ILE A 1 94 ? -75.787 -10.511 84.069 1.00 69.31 94 ILE A O 1
ATOM 761 N N . GLN A 1 95 ? -77.143 -12.127 84.837 1.00 68.81 95 GLN A N 1
ATOM 762 C CA . GLN A 1 95 ? -76.215 -13.224 84.579 1.00 68.81 95 GLN A CA 1
ATOM 763 C C . GLN A 1 95 ? -75.948 -13.426 83.077 1.00 68.81 95 GLN A C 1
ATOM 765 O O . GLN A 1 95 ? -74.789 -13.537 82.686 1.00 68.81 95 GLN A O 1
ATOM 770 N N . GLU A 1 96 ? -76.982 -13.363 82.232 1.00 72.12 96 GLU A N 1
ATOM 771 C CA . GLU A 1 96 ? -76.840 -13.397 80.764 1.00 72.12 96 GLU A CA 1
ATOM 772 C C . GLU A 1 96 ? -76.011 -12.212 80.231 1.00 72.12 96 GLU A C 1
ATOM 774 O O . GLU A 1 96 ? -75.161 -12.373 79.349 1.00 72.12 96 GLU A O 1
ATOM 779 N N . ILE A 1 97 ? -76.203 -11.012 80.790 1.00 71.69 97 ILE A N 1
ATOM 780 C CA . ILE A 1 97 ? -75.415 -9.824 80.432 1.00 71.69 97 ILE A CA 1
ATOM 781 C C . ILE A 1 97 ? -73.945 -10.010 80.827 1.00 71.69 97 ILE A C 1
ATOM 783 O O . ILE A 1 97 ? -73.062 -9.723 80.020 1.00 71.69 97 ILE A O 1
ATOM 787 N N . CYS A 1 98 ? -73.662 -10.522 82.027 1.00 72.88 98 CYS A N 1
ATOM 788 C CA . CYS A 1 98 ? -72.296 -10.812 82.469 1.00 72.88 98 CYS A CA 1
ATOM 789 C C . CYS A 1 98 ? -71.602 -11.845 81.573 1.00 72.88 98 CYS A C 1
ATOM 791 O O . CYS A 1 98 ? -70.430 -11.684 81.237 1.00 72.88 98 CYS A O 1
ATOM 793 N N . GLU A 1 99 ? -72.322 -12.879 81.146 1.00 75.94 99 GLU A N 1
ATOM 794 C CA . GLU A 1 99 ? -71.800 -13.908 80.246 1.00 75.94 99 GLU A CA 1
ATOM 795 C C . GLU A 1 99 ? -71.485 -13.327 78.859 1.00 75.94 99 GLU A C 1
ATOM 797 O O . GLU A 1 99 ? -70.412 -13.563 78.302 1.00 75.94 99 GLU A O 1
ATOM 802 N N . THR A 1 100 ? -72.355 -12.446 78.359 1.00 79.75 100 THR A N 1
ATOM 803 C CA . THR A 1 100 ? -72.131 -11.702 77.111 1.00 79.75 100 THR A CA 1
ATOM 804 C C . THR A 1 100 ? -70.920 -10.768 77.217 1.00 79.75 100 THR A C 1
ATOM 806 O O . THR A 1 100 ? -70.099 -10.714 76.302 1.00 79.75 100 THR A O 1
ATOM 809 N N . ILE A 1 101 ? -70.762 -10.065 78.344 1.00 77.31 101 ILE A N 1
ATOM 810 C CA . ILE A 1 101 ? -69.602 -9.204 78.620 1.00 77.31 101 ILE A CA 1
ATOM 811 C C . ILE A 1 101 ? -68.312 -10.028 78.668 1.00 77.31 101 ILE A C 1
ATOM 813 O O . ILE A 1 101 ? -67.315 -9.604 78.093 1.00 77.31 101 ILE A O 1
ATOM 817 N N . ASN A 1 102 ? -68.321 -11.214 79.277 1.00 76.69 102 ASN A N 1
ATOM 818 C CA . ASN A 1 102 ? -67.150 -12.094 79.329 1.00 76.69 102 ASN A CA 1
ATOM 819 C C . ASN A 1 102 ? -66.752 -12.630 77.946 1.00 76.69 102 ASN A C 1
ATOM 821 O O . ASN A 1 102 ? -65.562 -12.682 77.620 1.00 76.69 102 ASN A O 1
ATOM 825 N N . ILE A 1 103 ? -67.731 -12.987 77.108 1.00 86.12 103 ILE A N 1
ATOM 826 C CA . ILE A 1 103 ? -67.485 -13.388 75.715 1.00 86.12 103 ILE A CA 1
ATOM 827 C C . ILE A 1 103 ? -66.898 -12.213 74.924 1.00 86.12 103 ILE A C 1
ATOM 829 O O . ILE A 1 103 ? -65.905 -12.384 74.217 1.00 86.12 103 ILE A O 1
ATOM 833 N N . LEU A 1 104 ? -67.464 -11.010 75.073 1.00 85.50 104 LEU A N 1
ATOM 834 C CA . LEU A 1 104 ? -66.959 -9.800 74.420 1.00 85.50 104 LEU A CA 1
ATOM 835 C C . LEU A 1 104 ? -65.549 -9.438 74.896 1.00 85.50 104 LEU A C 1
ATOM 837 O O . LEU A 1 104 ? -64.694 -9.144 74.067 1.00 85.50 104 LEU A O 1
ATOM 841 N N . ALA A 1 105 ? -65.276 -9.517 76.199 1.00 78.81 105 ALA A N 1
ATOM 842 C CA . ALA A 1 105 ? -63.952 -9.279 76.764 1.00 78.81 105 ALA A CA 1
ATOM 843 C C . ALA A 1 105 ? -62.916 -10.272 76.210 1.00 78.81 105 ALA A C 1
ATOM 845 O O . ALA A 1 105 ? -61.831 -9.866 75.798 1.00 78.81 105 ALA A O 1
ATOM 846 N N . SER A 1 106 ? -63.279 -11.553 76.101 1.00 85.38 106 SER A N 1
ATOM 847 C CA . SER A 1 106 ? -62.425 -12.586 75.496 1.00 85.38 106 SER A CA 1
ATOM 848 C C . SER A 1 106 ? -62.189 -12.338 73.999 1.00 85.38 106 SER A C 1
ATOM 850 O O . SER A 1 106 ? -61.071 -12.495 73.504 1.00 85.38 106 SER A O 1
ATOM 852 N N . GLY A 1 107 ? -63.223 -11.904 73.270 1.00 89.75 107 GLY A N 1
ATOM 853 C CA . GLY A 1 107 ? -63.119 -11.530 71.859 1.00 89.75 107 GLY A CA 1
ATOM 854 C C . GLY A 1 107 ? -62.214 -10.315 71.639 1.00 89.75 107 GLY A C 1
ATOM 855 O O . GLY A 1 107 ? -61.371 -10.335 70.746 1.00 89.75 107 GLY A O 1
ATOM 856 N N . ILE A 1 108 ? -62.328 -9.289 72.489 1.00 88.38 108 ILE A N 1
ATOM 857 C CA . ILE A 1 108 ? -61.457 -8.104 72.467 1.00 88.38 108 ILE A CA 1
ATOM 858 C C . ILE A 1 108 ? -60.009 -8.496 72.762 1.00 88.38 108 ILE A C 1
ATOM 860 O O . ILE A 1 108 ? -59.110 -8.041 72.058 1.00 88.38 108 ILE A O 1
ATOM 864 N N . GLN A 1 109 ? -59.778 -9.368 73.749 1.00 88.31 109 GLN A N 1
ATOM 865 C CA . GLN A 1 109 ? -58.436 -9.857 74.058 1.00 88.31 109 GLN A CA 1
ATOM 866 C C . GLN A 1 109 ? -57.823 -10.597 72.863 1.00 88.31 109 GLN A C 1
ATOM 868 O O . GLN A 1 109 ? -56.694 -10.309 72.480 1.00 88.31 109 GLN A O 1
ATOM 873 N N . THR A 1 110 ? -58.592 -11.478 72.220 1.00 93.38 110 THR A N 1
ATOM 874 C CA . THR A 1 110 ? -58.141 -12.222 71.032 1.00 93.38 110 THR A CA 1
ATOM 875 C C . THR A 1 110 ? -57.800 -11.278 69.874 1.00 93.38 110 THR A C 1
ATOM 877 O O . THR A 1 110 ? -56.743 -11.403 69.263 1.00 93.38 110 THR A O 1
ATOM 880 N N . LEU A 1 111 ? -58.651 -10.281 69.605 1.00 92.56 111 LEU A N 1
ATOM 881 C CA . LEU A 1 111 ? -58.395 -9.269 68.574 1.00 92.56 111 LEU A CA 1
ATOM 882 C C . LEU A 1 111 ? -57.161 -8.416 68.884 1.00 92.56 111 LEU A C 1
ATOM 884 O O . LEU A 1 111 ? -56.425 -8.046 67.971 1.00 92.56 111 LEU A O 1
ATOM 888 N N . ASN A 1 112 ? -56.927 -8.098 70.156 1.00 89.50 112 ASN A N 1
ATOM 889 C CA . ASN A 1 112 ? -55.737 -7.376 70.584 1.00 89.50 112 ASN A CA 1
ATOM 890 C C . ASN A 1 112 ? -54.464 -8.217 70.383 1.00 89.50 112 ASN A C 1
ATOM 892 O O . ASN A 1 112 ? -53.462 -7.701 69.885 1.00 89.50 112 ASN A O 1
ATOM 896 N N . ASP A 1 113 ? -54.514 -9.510 70.702 1.00 93.75 113 ASP A N 1
ATOM 897 C CA . ASP A 1 113 ? -53.400 -10.438 70.486 1.00 93.75 113 ASP A CA 1
ATOM 898 C C . ASP A 1 113 ? -53.096 -10.609 68.982 1.00 93.75 113 ASP A C 1
ATOM 900 O O . ASP A 1 113 ? -51.931 -10.577 68.569 1.00 93.75 113 ASP A O 1
ATOM 904 N N . ASP A 1 114 ? -54.131 -10.703 68.140 1.00 95.62 114 ASP A N 1
ATOM 905 C CA . ASP A 1 114 ? -53.997 -10.739 66.678 1.00 95.62 114 ASP A CA 1
ATOM 906 C C . ASP A 1 114 ? -53.434 -9.423 66.122 1.00 95.62 114 ASP A C 1
ATOM 908 O O . ASP A 1 114 ? -52.527 -9.435 65.286 1.00 95.62 114 ASP A O 1
ATOM 912 N N . ALA A 1 115 ? -53.897 -8.272 66.620 1.00 91.69 115 ALA A N 1
ATOM 913 C CA . ALA A 1 115 ? -53.366 -6.965 66.236 1.00 91.69 115 ALA A CA 1
ATOM 914 C C . ALA A 1 115 ? -51.874 -6.832 66.585 1.00 91.69 115 ALA A C 1
ATOM 916 O O . ALA A 1 115 ? -51.088 -6.336 65.772 1.00 91.69 115 ALA A O 1
ATOM 917 N N . GLN A 1 116 ? -51.454 -7.327 67.755 1.00 92.69 116 GLN A N 1
ATOM 918 C CA . GLN A 1 116 ? -50.041 -7.374 68.131 1.00 92.69 116 GLN A CA 1
ATOM 919 C C . GLN A 1 116 ? -49.232 -8.302 67.218 1.00 92.69 116 GLN A C 1
ATOM 921 O O . GLN A 1 116 ? -48.136 -7.930 66.784 1.00 92.69 116 GLN A O 1
ATOM 926 N N . ARG A 1 117 ? -49.762 -9.486 66.877 1.00 96.31 117 ARG A N 1
ATOM 927 C CA . ARG A 1 117 ? -49.122 -10.400 65.916 1.00 96.31 117 ARG A CA 1
ATOM 928 C C . ARG A 1 117 ? -48.935 -9.750 64.550 1.00 96.31 117 ARG A C 1
ATOM 930 O O . ARG A 1 117 ? -47.815 -9.757 64.039 1.00 96.31 117 ARG A O 1
ATOM 937 N N . PHE A 1 118 ? -49.982 -9.143 63.994 1.00 94.62 118 PHE A N 1
ATOM 938 C CA . PHE A 1 118 ? -49.904 -8.462 62.701 1.00 94.62 118 PHE A CA 1
ATOM 939 C C . PHE A 1 118 ? -48.932 -7.283 62.722 1.00 94.62 118 PHE A C 1
ATOM 941 O O . PHE A 1 118 ? -48.193 -7.083 61.759 1.00 94.62 118 PHE A O 1
ATOM 948 N N . ASN A 1 119 ? -48.864 -6.533 63.824 1.00 92.88 119 ASN A N 1
ATOM 949 C CA . ASN A 1 119 ? -47.884 -5.461 63.972 1.00 92.88 119 ASN A CA 1
ATOM 950 C C . ASN A 1 119 ? -46.441 -5.997 63.942 1.00 92.88 119 ASN A C 1
ATOM 952 O O . ASN A 1 119 ? -45.590 -5.458 63.235 1.00 92.88 119 ASN A O 1
ATOM 956 N N . ASN A 1 120 ? -46.170 -7.102 64.642 1.00 92.81 120 ASN A N 1
ATOM 957 C CA . ASN A 1 120 ? -44.852 -7.742 64.630 1.00 92.81 120 ASN A CA 1
ATOM 958 C C . ASN A 1 120 ? -44.483 -8.287 63.241 1.00 92.81 120 ASN A C 1
ATOM 960 O O . ASN A 1 120 ? -43.339 -8.151 62.801 1.00 92.81 120 ASN A O 1
ATOM 964 N N . GLU A 1 121 ? -45.444 -8.871 62.525 1.00 96.12 121 GLU A N 1
ATOM 965 C CA . GLU A 1 121 ? -45.241 -9.365 61.162 1.00 96.12 121 GLU A CA 1
ATOM 966 C C . GLU A 1 121 ? -45.012 -8.223 60.161 1.00 96.12 121 GLU A C 1
ATOM 968 O O . GLU A 1 121 ? -44.113 -8.311 59.323 1.00 96.12 121 GLU A O 1
ATOM 973 N N . SER A 1 122 ? -45.727 -7.106 60.315 1.00 94.94 122 SER A N 1
ATOM 974 C CA . SER A 1 122 ? -45.513 -5.875 59.545 1.00 94.94 122 SER A CA 1
ATOM 975 C C . SER A 1 122 ? -44.091 -5.330 59.727 1.00 94.94 122 SER A C 1
ATOM 977 O O . SER A 1 122 ? -43.396 -5.065 58.743 1.00 94.94 122 SER A O 1
ATOM 979 N N . ILE A 1 123 ? -43.602 -5.258 60.971 1.00 95.56 123 ILE A N 1
ATOM 980 C CA . ILE A 1 123 ? -42.223 -4.840 61.274 1.00 95.56 123 ILE A CA 1
ATOM 981 C C . ILE A 1 123 ? -41.209 -5.801 60.636 1.00 95.56 123 ILE A C 1
ATOM 983 O O . ILE A 1 123 ? -40.221 -5.364 60.039 1.00 95.56 123 ILE A O 1
ATOM 987 N N . ARG A 1 124 ? -41.452 -7.116 60.714 1.00 96.31 124 ARG A N 1
ATOM 988 C CA . ARG A 1 124 ? -40.577 -8.127 60.104 1.00 96.31 124 ARG A CA 1
ATOM 989 C C . ARG A 1 124 ? -40.501 -7.963 58.585 1.00 96.31 124 ARG A C 1
ATOM 991 O O . ARG A 1 124 ? -39.402 -7.958 58.033 1.00 96.31 124 ARG A O 1
ATOM 998 N N . LEU A 1 125 ? -41.645 -7.800 57.920 1.00 95.44 125 LEU A N 1
ATOM 999 C CA . L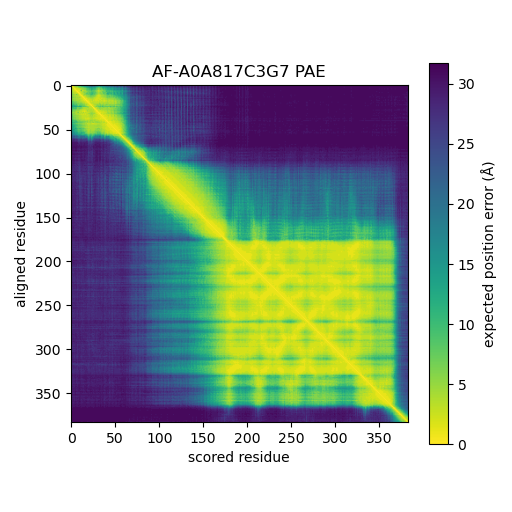EU A 1 125 ? -41.713 -7.588 56.474 1.00 95.44 125 LEU A CA 1
ATOM 1000 C C . LEU A 1 125 ? -41.031 -6.282 56.061 1.00 95.44 125 LEU A C 1
ATOM 1002 O O . LEU A 1 125 ? -40.287 -6.278 55.085 1.00 95.44 125 LEU A O 1
ATOM 1006 N N . GLN A 1 126 ? -41.200 -5.197 56.823 1.00 95.31 126 GLN A N 1
ATOM 1007 C CA . GLN A 1 126 ? -40.488 -3.941 56.571 1.00 95.31 126 GLN A CA 1
ATOM 1008 C C . GLN A 1 126 ? -38.967 -4.114 56.631 1.00 95.31 126 GLN A C 1
ATOM 1010 O O . GLN A 1 126 ? -38.258 -3.570 55.784 1.00 95.31 126 GLN A O 1
ATOM 1015 N N . ASN A 1 127 ? -38.455 -4.886 57.590 1.00 95.12 127 ASN A N 1
ATOM 1016 C CA . ASN A 1 127 ? -37.022 -5.164 57.686 1.00 95.12 127 ASN A CA 1
ATOM 1017 C C . ASN A 1 127 ? -36.526 -6.030 56.518 1.00 95.12 127 ASN A C 1
ATOM 1019 O O . ASN A 1 127 ? -35.474 -5.734 55.953 1.00 95.12 127 ASN A O 1
ATOM 1023 N N . SER A 1 128 ? -37.298 -7.038 56.095 1.00 96.88 128 SER A N 1
ATOM 1024 C CA . SER A 1 128 ? -36.979 -7.816 54.889 1.00 96.88 128 SER A CA 1
ATOM 1025 C C . SER A 1 128 ? -36.983 -6.956 53.622 1.00 96.88 128 SER A C 1
ATOM 1027 O O . SER A 1 128 ? -36.068 -7.078 52.816 1.00 96.88 128 SER A O 1
ATOM 1029 N N . ILE A 1 129 ? -37.955 -6.052 53.452 1.00 96.44 129 ILE A N 1
ATOM 1030 C CA . ILE A 1 129 ? -38.000 -5.127 52.307 1.00 96.44 129 ILE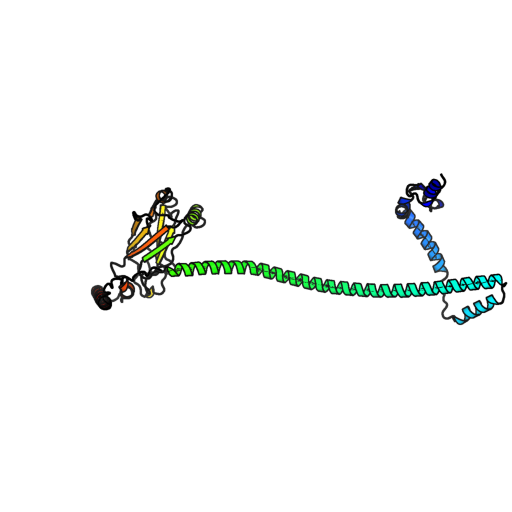 A CA 1
ATOM 1031 C C . ILE A 1 129 ? -36.764 -4.227 52.296 1.00 96.44 129 ILE A C 1
ATOM 1033 O O . ILE A 1 129 ? -36.155 -4.053 51.241 1.00 96.44 129 ILE A O 1
ATOM 1037 N N . LYS A 1 130 ? -36.367 -3.679 53.452 1.00 96.25 130 LYS A N 1
ATOM 1038 C CA . LYS A 1 130 ? -35.149 -2.862 53.564 1.00 96.25 130 LYS A CA 1
ATOM 1039 C C . LYS A 1 130 ? -33.911 -3.646 53.135 1.00 96.25 130 LYS A C 1
ATOM 1041 O O . LYS A 1 130 ? -33.195 -3.183 52.256 1.00 96.25 130 LYS A O 1
ATOM 1046 N N . SER A 1 131 ? -33.731 -4.853 53.671 1.00 96.62 131 SER A N 1
ATOM 1047 C CA . SER A 1 131 ? -32.607 -5.731 53.322 1.00 96.62 131 SER A CA 1
ATOM 1048 C C . SER A 1 131 ? -32.560 -6.045 51.822 1.00 96.62 131 SER A C 1
ATOM 1050 O O . SER A 1 131 ? -31.526 -5.848 51.191 1.00 96.62 131 SER A O 1
ATOM 1052 N N . VAL A 1 132 ? -33.686 -6.435 51.216 1.00 95.88 132 VAL A N 1
ATOM 1053 C CA . VAL A 1 132 ? -33.749 -6.713 49.768 1.00 95.88 132 VAL A CA 1
ATOM 1054 C C . VAL A 1 132 ? -33.486 -5.453 48.935 1.00 95.88 132 VAL A C 1
ATOM 1056 O O . VAL A 1 132 ? -32.870 -5.524 47.876 1.00 95.88 132 VAL A O 1
ATOM 1059 N N . THR A 1 133 ? -33.925 -4.282 49.400 1.00 95.81 133 THR A N 1
ATOM 1060 C CA . THR A 1 133 ? -33.695 -3.006 48.701 1.00 95.81 133 THR A CA 1
ATOM 1061 C C . THR A 1 133 ? -32.218 -2.607 48.725 1.00 95.81 133 THR A C 1
ATOM 1063 O O . THR A 1 133 ? -31.698 -2.096 47.729 1.00 95.81 133 THR A O 1
ATOM 1066 N N . GLU A 1 134 ? -31.532 -2.853 49.841 1.00 95.75 134 GLU A N 1
ATOM 1067 C CA . GLU A 1 134 ? -30.089 -2.643 49.970 1.00 95.75 134 GLU A CA 1
ATOM 1068 C C . GLU A 1 134 ? -29.316 -3.582 49.037 1.00 95.75 134 GLU A C 1
ATOM 1070 O O . GLU A 1 134 ? -28.515 -3.107 48.231 1.00 95.75 134 GLU A O 1
ATOM 1075 N N . GLU A 1 135 ? -29.633 -4.882 49.042 1.00 96.25 135 GLU A N 1
ATOM 1076 C CA . GLU A 1 135 ? -29.030 -5.859 48.123 1.00 96.25 135 GLU A CA 1
ATOM 1077 C C . GLU A 1 135 ? -29.268 -5.493 46.652 1.00 96.25 135 GLU A C 1
ATOM 1079 O O . GLU A 1 135 ? -28.339 -5.508 45.841 1.00 96.25 135 GLU A O 1
ATOM 1084 N N . PHE A 1 136 ? -30.494 -5.095 46.300 1.00 96.06 136 PHE A N 1
ATOM 1085 C CA . PHE A 1 136 ? -30.827 -4.646 44.949 1.00 96.06 136 PHE A CA 1
ATOM 1086 C C . PHE A 1 136 ? -30.015 -3.413 44.542 1.00 96.06 136 PHE A C 1
ATOM 1088 O O . PHE A 1 136 ? -29.555 -3.320 43.403 1.00 96.06 136 PHE A O 1
ATOM 1095 N N . SER A 1 137 ? -29.801 -2.477 45.469 1.00 95.56 137 SER A N 1
ATOM 1096 C CA . SER A 1 137 ? -28.988 -1.282 45.226 1.00 95.56 137 SER A CA 1
ATOM 1097 C C . SER A 1 137 ? -27.524 -1.646 44.974 1.00 95.56 137 SER A C 1
ATOM 1099 O O . SER A 1 137 ? -26.922 -1.124 44.035 1.00 95.56 137 SER A O 1
ATOM 1101 N N . SER A 1 138 ? -26.965 -2.585 45.742 1.00 96.12 138 SER A N 1
ATOM 1102 C CA . SER A 1 138 ? -25.608 -3.099 45.527 1.00 96.12 138 SER A CA 1
ATOM 1103 C C . SER A 1 138 ? -25.464 -3.818 44.184 1.00 96.12 138 SER A C 1
ATOM 1105 O O . SER A 1 138 ? -24.519 -3.549 43.441 1.00 96.12 138 SER A O 1
ATOM 1107 N N . ILE A 1 139 ? -26.420 -4.682 43.827 1.00 96.12 139 ILE A N 1
ATOM 1108 C CA . ILE A 1 139 ? -26.432 -5.378 42.530 1.00 96.12 139 ILE A CA 1
ATOM 1109 C C . ILE A 1 139 ? -26.530 -4.369 41.383 1.00 96.12 139 ILE A C 1
ATOM 1111 O O . ILE A 1 139 ? -25.806 -4.484 40.396 1.00 96.12 139 ILE A O 1
ATOM 1115 N N . LYS A 1 140 ? -27.383 -3.349 41.516 1.00 96.25 140 LYS A N 1
ATOM 1116 C CA . LYS A 1 140 ? -27.542 -2.300 40.507 1.00 96.25 140 LYS A CA 1
ATOM 1117 C C . LYS A 1 140 ? -26.236 -1.541 40.257 1.00 96.25 140 LYS A C 1
ATOM 1119 O O . LYS A 1 140 ? -25.898 -1.312 39.098 1.00 96.25 140 LYS A O 1
ATOM 1124 N N . LEU A 1 141 ? -25.505 -1.182 41.315 1.00 95.31 141 LEU A N 1
ATOM 1125 C CA . LEU A 1 141 ? -24.190 -0.544 41.192 1.00 95.31 141 LEU A CA 1
ATOM 1126 C C . LEU A 1 141 ? -23.184 -1.468 40.496 1.00 95.31 141 LEU A C 1
ATOM 1128 O O . LEU A 1 141 ? -22.512 -1.038 39.565 1.00 95.31 141 LEU A O 1
ATOM 1132 N N . SER A 1 142 ? -23.149 -2.749 40.871 1.00 96.06 142 SER A N 1
ATOM 1133 C CA . SER A 1 142 ? -22.252 -3.729 40.248 1.00 96.06 142 SER A CA 1
ATOM 1134 C C . SER A 1 142 ? -22.540 -3.931 38.753 1.00 96.06 142 SER A C 1
ATOM 1136 O O . SER A 1 142 ? -21.611 -3.961 37.946 1.00 96.06 142 SER A O 1
ATOM 1138 N N . ILE A 1 143 ? -23.817 -3.994 38.355 1.00 94.75 143 ILE A N 1
ATOM 1139 C CA . ILE A 1 143 ? -24.221 -4.060 36.940 1.00 94.75 143 ILE A CA 1
ATOM 1140 C C . ILE A 1 143 ? -23.794 -2.793 36.194 1.00 94.75 143 ILE A C 1
ATOM 1142 O O . ILE A 1 143 ? -23.322 -2.877 35.063 1.00 94.75 143 ILE A O 1
ATOM 1146 N N . GLN A 1 144 ? -23.943 -1.620 36.813 1.00 93.19 144 GLN A N 1
ATOM 1147 C CA . GLN A 1 144 ? -23.558 -0.352 36.198 1.00 93.19 144 GLN A CA 1
ATOM 1148 C C . GLN A 1 144 ? -22.041 -0.271 35.965 1.00 93.19 144 GLN A C 1
ATOM 1150 O O . GLN A 1 144 ? -21.612 0.126 34.883 1.00 93.19 144 GLN A O 1
ATOM 1155 N N . GLU A 1 145 ? -21.234 -0.707 36.934 1.00 93.06 145 GLU A N 1
ATOM 1156 C CA . GLU A 1 145 ? -19.776 -0.796 36.795 1.00 93.06 145 GLU A CA 1
ATOM 1157 C C . GLU A 1 145 ? -19.369 -1.799 35.707 1.00 93.06 145 GLU A C 1
ATOM 1159 O O . GLU A 1 145 ? -18.552 -1.480 34.841 1.00 93.06 145 GLU A O 1
ATOM 1164 N N . GLN A 1 146 ? -19.978 -2.989 35.682 1.00 91.50 146 GLN A N 1
ATOM 1165 C CA . GLN A 1 146 ? -19.721 -3.979 34.632 1.00 91.50 146 GLN A CA 1
ATOM 1166 C C . GLN A 1 146 ? -20.114 -3.467 33.243 1.00 91.50 146 GLN A C 1
ATOM 1168 O O . GLN A 1 146 ? -19.366 -3.682 32.292 1.00 91.50 146 GLN A O 1
ATOM 1173 N N . SER A 1 147 ? -21.242 -2.762 33.120 1.00 91.94 147 SER A N 1
ATOM 1174 C CA . SER A 1 147 ? -21.660 -2.140 31.859 1.00 91.94 147 SER A CA 1
ATOM 1175 C C . SER A 1 147 ? -20.628 -1.121 31.387 1.00 91.94 147 SER A C 1
ATOM 1177 O O . SER A 1 147 ? -20.188 -1.199 30.246 1.00 91.94 147 SER A O 1
ATOM 1179 N N . SER A 1 148 ? -20.162 -0.234 32.277 1.00 89.62 148 SER A N 1
ATOM 1180 C CA . SER A 1 148 ? -19.121 0.738 31.914 1.00 89.62 148 SER A CA 1
ATOM 1181 C C . SER A 1 148 ? -17.810 0.077 31.483 1.00 89.62 148 SER A C 1
ATOM 1183 O O . SER A 1 148 ? -17.136 0.556 30.577 1.00 89.62 148 SER A O 1
ATOM 1185 N N . PHE A 1 149 ? -17.462 -1.062 32.086 1.00 91.50 149 PHE A N 1
ATOM 1186 C CA . PHE A 1 149 ? -16.275 -1.814 31.699 1.00 91.50 149 PHE A CA 1
ATOM 1187 C C . PHE A 1 149 ? -16.424 -2.469 30.316 1.00 91.50 149 PHE A C 1
ATOM 1189 O O . PHE A 1 149 ? -15.457 -2.520 29.554 1.00 91.50 149 PHE A O 1
ATOM 1196 N N . LEU A 1 150 ? -17.616 -2.975 29.985 1.00 88.44 150 LEU A N 1
ATOM 1197 C CA . LEU A 1 150 ? -17.911 -3.539 28.665 1.00 88.44 150 LEU A CA 1
ATOM 1198 C C . LEU A 1 150 ? -17.870 -2.468 27.570 1.00 88.44 150 LEU A C 1
ATOM 1200 O O . LEU A 1 150 ? -17.273 -2.719 26.521 1.00 88.44 150 LEU A O 1
ATOM 1204 N N . ASP A 1 151 ? -18.405 -1.277 27.846 1.00 89.06 151 ASP A N 1
ATOM 1205 C CA . ASP A 1 151 ? -18.351 -0.131 26.930 1.00 89.06 151 ASP A CA 1
ATOM 1206 C C . ASP A 1 151 ? -16.895 0.258 26.601 1.00 89.06 151 ASP A C 1
ATOM 1208 O O . ASP A 1 151 ? -16.565 0.560 25.455 1.00 89.06 151 ASP A O 1
ATOM 1212 N N . ASP A 1 152 ? -15.985 0.168 27.576 1.00 89.50 152 ASP A N 1
ATOM 1213 C CA . ASP A 1 152 ? -14.546 0.395 27.379 1.00 89.50 152 ASP A CA 1
ATOM 1214 C C . ASP A 1 152 ? -13.827 -0.761 26.656 1.00 89.50 152 ASP A C 1
ATOM 1216 O O . ASP A 1 152 ? -12.725 -0.587 26.110 1.00 89.50 152 ASP A O 1
ATOM 1220 N N . PHE A 1 153 ? -14.394 -1.968 26.690 1.00 89.25 153 PHE A N 1
ATOM 1221 C CA . PHE A 1 153 ? -13.805 -3.163 26.089 1.00 89.25 153 PHE A CA 1
ATOM 1222 C C . PHE A 1 153 ? -14.125 -3.278 24.594 1.00 89.25 153 PHE A C 1
ATOM 1224 O O . PHE A 1 153 ? -13.248 -3.644 23.808 1.00 89.25 153 PHE A O 1
ATOM 1231 N N . GLU A 1 154 ? -15.337 -2.911 24.182 1.00 88.81 154 GLU A N 1
ATOM 1232 C CA . GLU A 1 154 ? -15.783 -2.937 22.785 1.00 88.81 154 GLU A CA 1
ATOM 1233 C C . GLU A 1 154 ? -14.839 -2.203 21.801 1.00 88.81 154 GLU A C 1
ATOM 1235 O O . GLU A 1 154 ? -14.410 -2.818 20.815 1.00 88.81 154 GLU A O 1
ATOM 1240 N N . PRO A 1 155 ? -14.401 -0.947 22.040 1.00 91.75 155 PRO A N 1
ATOM 1241 C CA . PRO A 1 155 ? -13.477 -0.269 21.134 1.00 91.75 155 PRO A CA 1
ATOM 1242 C C . PRO A 1 155 ? -12.113 -0.965 21.077 1.00 91.75 155 PRO A C 1
ATOM 1244 O O . PRO A 1 155 ? -11.515 -1.057 20.004 1.00 91.75 155 PRO A O 1
ATOM 1247 N N . LYS A 1 156 ? -11.623 -1.508 22.201 1.00 92.62 156 LYS A N 1
ATOM 1248 C CA . LYS A 1 156 ? -10.354 -2.257 22.241 1.00 92.62 156 LYS A CA 1
ATOM 1249 C C . LYS A 1 156 ? -10.448 -3.541 21.422 1.00 92.62 156 LYS A C 1
ATOM 1251 O O . LYS A 1 156 ? -9.517 -3.860 20.685 1.00 92.62 156 LYS A O 1
ATOM 1256 N N . GLN A 1 157 ? -11.569 -4.253 21.510 1.00 92.31 157 GLN A N 1
ATOM 1257 C CA . GLN A 1 157 ? -11.829 -5.435 20.695 1.00 92.31 157 GLN A CA 1
ATOM 1258 C C . GLN A 1 157 ? -11.866 -5.090 19.199 1.00 92.31 157 GLN A C 1
ATOM 1260 O O . GLN A 1 157 ? -11.258 -5.804 18.401 1.00 92.31 157 GLN A O 1
ATOM 1265 N N . ASN A 1 158 ? -12.508 -3.983 18.820 1.00 92.62 158 ASN A N 1
ATOM 1266 C CA . ASN A 1 158 ? -12.553 -3.522 17.430 1.00 92.62 158 ASN A CA 1
ATOM 1267 C C . ASN A 1 158 ? -11.156 -3.175 16.888 1.00 92.62 158 ASN A C 1
ATOM 1269 O O . ASN A 1 158 ? -10.808 -3.589 15.781 1.00 92.62 158 ASN A O 1
ATOM 1273 N N . ILE A 1 159 ? -10.324 -2.493 17.684 1.00 93.88 159 ILE A N 1
ATOM 1274 C CA . ILE A 1 159 ? -8.925 -2.201 17.326 1.00 93.88 159 ILE A CA 1
ATOM 1275 C C . ILE A 1 159 ? -8.140 -3.502 17.126 1.00 93.88 159 ILE A C 1
ATOM 1277 O O . ILE A 1 159 ? -7.482 -3.672 16.103 1.00 93.88 159 ILE A O 1
ATOM 1281 N N . LEU A 1 160 ? -8.254 -4.459 18.054 1.00 94.00 160 LEU A N 1
ATOM 1282 C CA . LEU A 1 160 ? -7.574 -5.751 17.931 1.00 94.00 160 LEU A CA 1
ATOM 1283 C C . LEU A 1 160 ? -8.026 -6.528 16.688 1.00 94.00 160 LEU A C 1
ATOM 1285 O O . LEU A 1 160 ? -7.197 -7.125 16.003 1.00 94.00 160 LEU A O 1
ATOM 1289 N N . GLN A 1 161 ? -9.320 -6.515 16.360 1.00 93.44 161 GLN A N 1
ATOM 1290 C CA . GLN A 1 161 ? -9.825 -7.139 15.134 1.00 93.44 161 GLN A CA 1
ATOM 1291 C C . GLN A 1 161 ? -9.254 -6.469 13.876 1.00 93.44 161 GLN A C 1
ATOM 1293 O O . GLN A 1 161 ? -8.857 -7.167 12.938 1.00 93.44 161 GLN A O 1
ATOM 1298 N N . GLN A 1 162 ? -9.153 -5.138 13.870 1.00 91.75 162 GLN A N 1
ATOM 1299 C CA . GLN A 1 162 ? -8.536 -4.382 12.782 1.00 91.75 162 GLN A CA 1
ATOM 1300 C C . GLN A 1 162 ? -7.039 -4.700 12.641 1.00 91.75 162 GLN A C 1
ATOM 1302 O O . GLN A 1 162 ? -6.556 -4.920 11.526 1.00 91.75 162 GLN A O 1
ATOM 1307 N N . ASP A 1 163 ? -6.311 -4.792 13.753 1.00 91.12 163 ASP A N 1
ATOM 1308 C CA . ASP A 1 163 ? -4.895 -5.161 13.769 1.00 91.12 163 ASP A CA 1
ATOM 1309 C C . ASP A 1 163 ? -4.680 -6.589 13.261 1.00 91.12 163 ASP A C 1
ATOM 1311 O O . ASP A 1 163 ? -3.791 -6.828 12.442 1.00 91.12 163 ASP A O 1
ATOM 1315 N N . VAL A 1 164 ? -5.527 -7.538 13.670 1.00 93.94 164 VAL A N 1
ATOM 1316 C CA . VAL A 1 164 ? -5.491 -8.919 13.167 1.00 93.94 164 VAL A CA 1
ATOM 1317 C C . VAL A 1 164 ? -5.744 -8.962 11.659 1.00 93.94 164 VAL A C 1
ATOM 1319 O O . VAL A 1 164 ? -5.031 -9.673 10.949 1.00 93.94 164 VAL A O 1
ATOM 1322 N N . ALA A 1 165 ? -6.713 -8.201 11.144 1.00 87.81 165 ALA A N 1
ATOM 1323 C CA . ALA A 1 165 ? -6.964 -8.112 9.705 1.00 87.81 165 ALA A CA 1
ATOM 1324 C C . ALA A 1 165 ? -5.758 -7.519 8.950 1.00 87.81 165 ALA A C 1
ATOM 1326 O O . ALA A 1 165 ? -5.326 -8.067 7.936 1.00 87.81 165 ALA A O 1
ATOM 1327 N N . SER A 1 166 ? -5.157 -6.455 9.490 1.00 85.06 166 SER A N 1
ATOM 1328 C CA . SER A 1 166 ? -3.947 -5.822 8.950 1.00 85.06 166 SER A CA 1
ATOM 1329 C C . SER A 1 166 ? -2.743 -6.772 8.937 1.00 85.06 166 SER A C 1
ATOM 1331 O O . SER A 1 166 ? -1.995 -6.832 7.959 1.00 85.06 166 SER A O 1
ATOM 1333 N N . LEU A 1 167 ? -2.555 -7.558 10.000 1.00 87.25 167 LEU A N 1
ATOM 1334 C CA . LEU A 1 167 ? -1.485 -8.552 10.088 1.00 87.25 167 LEU A CA 1
ATOM 1335 C C . LEU A 1 167 ? -1.693 -9.712 9.117 1.00 87.25 167 LEU A C 1
ATOM 1337 O O . LEU A 1 167 ? -0.734 -10.110 8.460 1.00 87.25 167 LEU A O 1
ATOM 1341 N N . LYS A 1 168 ? -2.923 -10.220 8.980 1.00 87.00 168 LYS A N 1
ATOM 1342 C CA . LYS A 1 168 ? -3.253 -11.247 7.978 1.00 87.00 168 LYS A CA 1
ATOM 1343 C C . LYS A 1 168 ? -2.909 -10.768 6.571 1.00 87.00 168 LYS A C 1
ATOM 1345 O O . LYS A 1 168 ? -2.195 -11.468 5.863 1.00 87.00 168 LYS A O 1
ATOM 1350 N N . GLN A 1 169 ? -3.290 -9.537 6.227 1.00 80.88 169 GLN A N 1
ATOM 1351 C CA . GLN A 1 169 ? -2.933 -8.946 4.938 1.00 80.88 169 GLN A CA 1
ATOM 1352 C C . GLN A 1 169 ? -1.412 -8.871 4.739 1.00 80.88 169 GLN A C 1
ATOM 1354 O O . GLN A 1 169 ? -0.911 -9.246 3.685 1.00 80.88 169 GLN A O 1
ATOM 1359 N N . LYS A 1 170 ? -0.652 -8.441 5.756 1.00 80.75 170 LYS A N 1
ATOM 1360 C CA . LYS A 1 170 ? 0.821 -8.408 5.681 1.00 80.75 170 LYS A CA 1
ATOM 1361 C C . LYS A 1 170 ? 1.440 -9.796 5.498 1.00 80.75 170 LYS A C 1
ATOM 1363 O O . LYS A 1 170 ? 2.455 -9.915 4.817 1.00 80.75 170 LYS A O 1
ATOM 1368 N N . ILE A 1 171 ? 0.868 -10.824 6.124 1.00 84.44 171 ILE A N 1
ATOM 1369 C CA . ILE A 1 171 ? 1.320 -12.213 5.978 1.00 84.44 171 ILE A CA 1
ATOM 1370 C C . ILE A 1 171 ? 1.040 -12.718 4.561 1.00 84.44 171 ILE A C 1
ATOM 1372 O O . ILE A 1 171 ? 1.913 -13.344 3.962 1.00 84.44 171 ILE A O 1
ATOM 1376 N N . ASP A 1 172 ? -0.131 -12.417 4.006 1.00 80.19 172 ASP A N 1
ATOM 1377 C CA . ASP A 1 172 ? -0.460 -12.775 2.626 1.00 80.19 172 ASP A CA 1
ATOM 1378 C C . ASP A 1 172 ? 0.468 -12.055 1.638 1.00 80.19 172 ASP A C 1
ATOM 1380 O O . ASP A 1 172 ? 1.024 -12.681 0.737 1.00 80.19 172 ASP A O 1
ATOM 1384 N N . ASP A 1 173 ? 0.741 -10.767 1.864 1.00 75.25 173 ASP A N 1
ATOM 1385 C CA . ASP A 1 173 ? 1.685 -9.977 1.068 1.00 75.25 173 ASP A CA 1
ATOM 1386 C C . ASP A 1 173 ? 3.117 -10.550 1.122 1.00 75.25 173 ASP A C 1
ATOM 1388 O O . ASP A 1 173 ? 3.847 -10.504 0.127 1.00 75.25 173 ASP A O 1
ATOM 1392 N N . MET A 1 174 ? 3.526 -11.121 2.264 1.00 77.06 174 MET A N 1
ATOM 1393 C CA . MET A 1 174 ? 4.842 -11.747 2.437 1.00 77.06 174 MET A CA 1
ATOM 1394 C C . MET A 1 174 ? 5.062 -12.964 1.531 1.00 77.06 174 MET A C 1
ATOM 1396 O O . MET A 1 174 ? 6.207 -13.249 1.179 1.00 77.06 174 MET A O 1
ATOM 1400 N N . GLN A 1 175 ? 3.999 -13.662 1.122 1.00 75.88 175 GLN A N 1
ATOM 1401 C CA . GLN A 1 175 ? 4.101 -14.839 0.249 1.00 75.88 175 GLN A CA 1
ATOM 1402 C C . GLN A 1 175 ? 4.625 -14.488 -1.152 1.00 75.88 175 GLN A C 1
ATOM 1404 O O . GLN A 1 175 ? 5.134 -15.356 -1.859 1.00 75.88 175 GLN A O 1
ATOM 1409 N N . TYR A 1 176 ? 4.536 -13.214 -1.541 1.00 74.25 176 TYR A N 1
ATOM 1410 C CA . TYR A 1 176 ? 4.918 -12.718 -2.865 1.00 74.25 176 TYR A CA 1
ATOM 1411 C C . TYR A 1 176 ? 6.197 -11.869 -2.844 1.00 74.25 176 TYR A C 1
ATOM 1413 O O . TYR A 1 176 ? 6.540 -11.238 -3.847 1.00 74.25 176 TYR A O 1
ATOM 1421 N N . VAL A 1 177 ? 6.915 -11.839 -1.714 1.00 86.69 177 VAL A N 1
ATOM 1422 C CA . VAL A 1 177 ? 8.189 -11.119 -1.596 1.00 86.69 177 VAL A CA 1
ATOM 1423 C C . VAL A 1 177 ? 9.256 -11.815 -2.434 1.00 86.69 177 VAL A C 1
ATOM 1425 O O . VAL A 1 177 ? 9.493 -13.016 -2.315 1.00 86.69 177 VAL A O 1
ATOM 1428 N N . SER A 1 178 ? 9.946 -11.035 -3.258 1.00 92.69 178 SER A N 1
ATOM 1429 C CA . SER A 1 178 ? 11.055 -11.499 -4.085 1.00 92.69 178 SER A CA 1
ATOM 1430 C C . SER A 1 178 ? 12.392 -10.917 -3.627 1.00 92.69 178 SER A C 1
ATOM 1432 O O . SER A 1 178 ? 12.463 -9.853 -3.005 1.00 92.69 178 SER A O 1
ATOM 1434 N N . TYR A 1 179 ? 13.465 -11.619 -3.988 1.00 93.94 179 TYR A N 1
ATOM 1435 C CA . TYR A 1 179 ? 14.850 -11.277 -3.650 1.00 93.94 179 TYR A CA 1
ATOM 1436 C C . TYR A 1 179 ? 15.746 -11.274 -4.889 1.00 93.94 179 TYR A C 1
ATOM 1438 O O . TYR A 1 179 ? 16.900 -11.690 -4.841 1.00 93.94 179 TYR A O 1
ATOM 1446 N N . ASP A 1 180 ? 15.194 -10.880 -6.029 1.00 93.62 180 ASP A N 1
ATOM 1447 C CA . ASP A 1 180 ? 15.876 -10.937 -7.320 1.00 93.62 180 ASP A CA 1
ATOM 1448 C C . ASP A 1 180 ? 15.709 -9.657 -8.147 1.00 93.62 180 ASP A C 1
ATOM 1450 O O . ASP A 1 180 ? 15.962 -9.650 -9.354 1.00 93.62 180 ASP A O 1
ATOM 1454 N N . GLY A 1 181 ? 15.244 -8.584 -7.502 1.00 94.56 181 GLY A N 1
ATOM 1455 C CA . GLY A 1 181 ? 15.001 -7.304 -8.150 1.00 94.56 181 GLY A CA 1
ATOM 1456 C C . GLY A 1 181 ? 13.697 -7.203 -8.925 1.00 94.56 181 GLY A C 1
ATOM 1457 O O . GLY A 1 181 ? 13.515 -6.209 -9.631 1.00 94.56 181 GLY A O 1
ATOM 1458 N N . THR A 1 182 ? 12.807 -8.196 -8.843 1.00 95.69 182 THR A N 1
ATOM 1459 C CA . THR A 1 182 ? 11.567 -8.208 -9.630 1.00 95.69 182 THR A CA 1
ATOM 1460 C C . THR A 1 182 ? 10.323 -8.304 -8.765 1.00 95.69 182 THR A C 1
ATOM 1462 O O . THR A 1 182 ? 10.235 -9.166 -7.914 1.00 95.69 182 THR A O 1
ATOM 1465 N N . LEU A 1 183 ? 9.322 -7.464 -8.989 1.00 96.50 183 LEU A N 1
ATOM 1466 C CA . LEU A 1 183 ? 8.036 -7.521 -8.288 1.00 96.50 183 LEU A CA 1
ATOM 1467 C C . LEU A 1 183 ? 6.934 -7.861 -9.287 1.00 96.50 183 LEU A C 1
ATOM 1469 O O . LEU A 1 183 ? 6.897 -7.259 -10.356 1.00 96.50 183 LEU A O 1
ATOM 1473 N N . ILE A 1 184 ? 6.016 -8.755 -8.916 1.00 96.19 184 ILE A N 1
ATOM 1474 C CA . ILE A 1 184 ? 4.704 -8.893 -9.559 1.00 96.19 184 ILE A CA 1
ATOM 1475 C C . ILE A 1 184 ? 3.655 -8.437 -8.554 1.00 96.19 184 ILE A C 1
ATOM 1477 O O . ILE A 1 184 ? 3.414 -9.095 -7.547 1.00 96.19 184 ILE A O 1
ATOM 1481 N N . TRP A 1 185 ? 3.042 -7.292 -8.819 1.00 96.12 185 TRP A N 1
ATOM 1482 C CA . TRP A 1 185 ? 2.032 -6.702 -7.962 1.00 96.12 185 TRP A CA 1
ATOM 1483 C C . TRP A 1 185 ? 0.641 -6.977 -8.519 1.00 96.12 185 TRP A C 1
ATOM 1485 O O . TRP A 1 185 ? 0.233 -6.391 -9.523 1.00 96.12 185 TRP A O 1
ATOM 1495 N N . LYS A 1 186 ? -0.081 -7.873 -7.841 1.00 95.06 186 LYS A N 1
ATOM 1496 C CA . LYS A 1 186 ? -1.505 -8.123 -8.063 1.00 95.06 186 LYS A CA 1
ATOM 1497 C C . LYS A 1 186 ? -2.327 -7.093 -7.291 1.00 95.06 186 LYS A C 1
ATOM 1499 O O . LYS A 1 186 ? -2.248 -7.024 -6.068 1.00 95.06 186 LYS A O 1
ATOM 1504 N N . ILE A 1 187 ? -3.123 -6.310 -8.003 1.00 95.75 187 ILE A N 1
ATOM 1505 C CA . ILE A 1 187 ? -4.006 -5.287 -7.443 1.00 95.75 187 ILE A CA 1
ATOM 1506 C C . ILE A 1 187 ? -5.435 -5.779 -7.633 1.00 95.75 187 ILE A C 1
ATOM 1508 O O . ILE A 1 187 ? -5.974 -5.677 -8.729 1.00 95.75 187 ILE A O 1
ATOM 1512 N N . THR A 1 188 ? -6.020 -6.345 -6.581 1.00 95.25 188 THR A N 1
ATOM 1513 C CA . THR A 1 188 ? -7.425 -6.787 -6.533 1.00 95.25 188 THR A CA 1
ATOM 1514 C C . THR A 1 188 ? -8.357 -5.638 -6.153 1.00 95.25 188 THR A C 1
ATOM 1516 O O . THR A 1 188 ? -7.878 -4.579 -5.734 1.00 95.25 188 THR A O 1
ATOM 1519 N N . SER A 1 189 ? -9.673 -5.845 -6.241 1.00 96.25 189 SER A N 1
ATOM 1520 C CA . SER A 1 189 ? -10.697 -4.840 -5.905 1.00 96.25 189 SER A CA 1
ATOM 1521 C C . SER A 1 189 ? -10.431 -3.508 -6.610 1.00 96.25 189 SER A C 1
ATOM 1523 O O . SER A 1 189 ? -10.399 -2.444 -5.983 1.00 96.25 189 SER A O 1
ATOM 1525 N N . PHE A 1 190 ? -10.088 -3.576 -7.899 1.00 97.19 190 PHE A N 1
ATOM 1526 C CA . PHE A 1 190 ? -9.642 -2.425 -8.672 1.00 97.19 190 PHE A CA 1
ATOM 1527 C C . PHE A 1 190 ? -10.698 -1.317 -8.694 1.00 97.19 190 PHE A C 1
ATOM 1529 O O . PHE A 1 190 ? -10.353 -0.153 -8.491 1.00 97.19 190 PHE A O 1
ATOM 1536 N N . HIS A 1 191 ? -11.971 -1.662 -8.902 1.00 96.19 191 HIS A N 1
ATOM 1537 C CA . HIS A 1 191 ? -13.051 -0.677 -8.989 1.00 96.19 191 HIS A CA 1
ATOM 1538 C C . HIS A 1 191 ? -13.241 0.081 -7.669 1.00 96.19 191 HIS A C 1
ATOM 1540 O O . HIS A 1 191 ? -13.331 1.307 -7.689 1.00 96.19 191 HIS A O 1
ATOM 1546 N N . GLU A 1 192 ? -13.204 -0.612 -6.526 1.00 97.38 192 GLU A N 1
ATOM 1547 C CA . GLU A 1 192 ? -13.252 0.019 -5.198 1.00 97.38 192 GLU A CA 1
ATOM 1548 C C . GLU A 1 192 ? -12.084 1.001 -5.014 1.00 97.38 192 GLU A C 1
ATOM 1550 O O . GLU A 1 192 ? -12.286 2.182 -4.729 1.00 97.38 192 GLU A O 1
ATOM 1555 N N . LYS A 1 193 ? -10.852 0.548 -5.281 1.00 98.00 193 LYS A N 1
ATOM 1556 C CA . LYS A 1 193 ? -9.652 1.389 -5.155 1.00 98.00 193 LYS A CA 1
ATOM 1557 C C . LYS A 1 193 ? -9.666 2.575 -6.126 1.00 98.00 193 LYS A C 1
ATOM 1559 O O . LYS A 1 193 ? -9.139 3.642 -5.809 1.00 98.00 193 LYS A O 1
ATOM 1564 N N . MET A 1 194 ? -10.251 2.410 -7.312 1.00 97.38 194 MET A N 1
ATOM 1565 C CA . MET A 1 194 ? -10.439 3.497 -8.273 1.00 97.38 194 MET A CA 1
ATOM 1566 C C . MET A 1 194 ? -11.443 4.528 -7.746 1.00 97.38 194 MET A C 1
ATOM 1568 O O . MET A 1 194 ? -11.154 5.723 -7.797 1.00 97.38 194 MET A O 1
ATOM 1572 N N . MET A 1 195 ? -12.580 4.093 -7.192 1.00 97.56 195 MET A N 1
ATOM 1573 C CA . MET A 1 195 ? -13.555 4.991 -6.560 1.00 97.56 195 MET A CA 1
ATOM 1574 C C . MET A 1 195 ? -12.938 5.764 -5.389 1.00 97.56 195 MET A C 1
ATOM 1576 O O . MET A 1 195 ? -13.166 6.967 -5.247 1.00 97.56 195 MET A O 1
ATOM 1580 N N . ASP A 1 196 ? -12.088 5.121 -4.593 1.00 97.88 196 ASP A N 1
ATOM 1581 C CA . ASP A 1 196 ? -11.359 5.775 -3.502 1.00 97.88 196 ASP A CA 1
ATOM 1582 C C . ASP A 1 196 ? -10.370 6.830 -3.984 1.00 97.88 196 ASP A C 1
ATOM 1584 O O . ASP A 1 196 ? -10.246 7.901 -3.385 1.00 97.88 196 ASP A O 1
ATOM 1588 N N . ALA A 1 197 ? -9.680 6.549 -5.089 1.00 97.44 197 ALA A N 1
ATOM 1589 C CA . ALA A 1 197 ? -8.767 7.497 -5.708 1.00 97.44 197 ALA A CA 1
ATOM 1590 C C . ALA A 1 197 ? -9.512 8.673 -6.367 1.00 97.44 197 ALA A C 1
ATOM 1592 O O . ALA A 1 197 ? -8.992 9.790 -6.415 1.00 97.44 197 ALA A O 1
ATOM 1593 N N . GLN A 1 198 ? -10.726 8.444 -6.873 1.00 96.75 198 GLN A N 1
ATOM 1594 C CA . GLN A 1 198 ? -11.582 9.477 -7.463 1.00 96.75 198 GLN A CA 1
ATOM 1595 C C . GLN A 1 198 ? -12.247 10.370 -6.415 1.00 96.75 198 GLN A C 1
ATOM 1597 O O . GLN A 1 198 ? -12.298 11.584 -6.605 1.00 96.75 198 GLN A O 1
ATOM 1602 N N . SER A 1 199 ? -12.705 9.782 -5.310 1.00 97.38 199 SER A N 1
ATOM 1603 C CA . SER A 1 199 ? -13.282 10.489 -4.157 1.00 97.38 199 SER A CA 1
ATOM 1604 C C . SER A 1 199 ? -12.233 11.120 -3.238 1.00 97.38 199 SER A C 1
ATOM 1606 O O . SER A 1 199 ? -12.584 11.825 -2.299 1.00 97.38 199 SER A O 1
ATOM 1608 N N . GLU A 1 200 ? -10.948 10.874 -3.503 1.00 95.25 200 GLU A N 1
ATOM 1609 C CA . GLU A 1 200 ? -9.808 11.359 -2.717 1.00 95.25 200 GLU A CA 1
ATOM 1610 C C . GLU A 1 200 ? -9.738 10.789 -1.289 1.00 95.25 200 GLU A C 1
ATOM 1612 O O . GLU A 1 200 ? -8.877 11.199 -0.510 1.00 95.25 200 GLU A O 1
ATOM 1617 N N . ARG A 1 201 ? -10.560 9.775 -0.972 1.00 95.88 201 ARG A N 1
ATOM 1618 C CA . ARG A 1 201 ? -10.489 8.995 0.275 1.00 95.88 201 ARG A CA 1
ATOM 1619 C C . ARG A 1 201 ? -9.127 8.323 0.430 1.00 95.88 201 ARG A C 1
ATOM 1621 O O . ARG A 1 201 ? -8.533 8.352 1.505 1.00 95.88 201 ARG A O 1
ATOM 1628 N N . GLN A 1 202 ? -8.617 7.747 -0.657 1.00 96.25 202 GLN A N 1
ATOM 1629 C CA . GLN A 1 202 ? -7.285 7.159 -0.711 1.00 96.25 202 GLN A CA 1
ATOM 1630 C C . GLN A 1 202 ? -6.653 7.413 -2.082 1.00 96.25 202 GLN A C 1
ATOM 1632 O O . GLN A 1 202 ? -6.904 6.714 -3.057 1.00 96.25 202 GLN A O 1
ATOM 1637 N N . THR A 1 203 ? -5.784 8.420 -2.155 1.00 96.69 203 THR A N 1
ATOM 1638 C CA . THR A 1 203 ? -5.202 8.895 -3.425 1.00 96.69 203 THR A CA 1
ATOM 1639 C C . THR A 1 203 ? -4.145 7.966 -4.021 1.00 96.69 203 THR A C 1
ATOM 1641 O O . THR A 1 203 ? -3.884 8.020 -5.222 1.00 96.69 203 THR A O 1
ATOM 1644 N N . SER A 1 204 ? -3.526 7.110 -3.202 1.00 97.94 204 SER A N 1
ATOM 1645 C CA . SER A 1 204 ? -2.483 6.186 -3.650 1.00 97.94 204 SER A CA 1
ATOM 1646 C C . SER A 1 204 ? -2.475 4.882 -2.862 1.00 97.94 204 SER A C 1
ATOM 1648 O O . SER A 1 204 ? -2.812 4.858 -1.677 1.00 97.94 204 SER A O 1
ATOM 1650 N N . ILE A 1 205 ? -1.990 3.825 -3.503 1.00 97.38 205 ILE A N 1
ATOM 1651 C CA . ILE A 1 205 ? -1.742 2.516 -2.899 1.00 97.38 205 ILE A CA 1
ATOM 1652 C C . ILE A 1 205 ? -0.260 2.150 -3.031 1.00 97.38 205 ILE A C 1
ATOM 1654 O O . ILE A 1 205 ? 0.446 2.659 -3.906 1.00 97.38 205 ILE A O 1
ATOM 1658 N N . TYR A 1 206 ? 0.217 1.267 -2.159 1.00 96.38 206 TYR A N 1
ATOM 1659 C CA . TYR A 1 206 ? 1.592 0.775 -2.176 1.00 96.38 206 TYR A CA 1
ATOM 1660 C C . TYR A 1 206 ? 1.625 -0.722 -2.436 1.00 96.38 206 TYR A C 1
ATOM 1662 O O . TYR A 1 206 ? 0.748 -1.447 -1.972 1.00 96.38 206 TYR A O 1
ATOM 1670 N N . SER A 1 207 ? 2.659 -1.175 -3.137 1.00 95.75 207 SER A N 1
ATOM 1671 C CA . SER A 1 207 ? 2.925 -2.602 -3.261 1.00 95.75 207 SER A CA 1
ATOM 1672 C C . SER A 1 207 ? 3.524 -3.168 -1.970 1.00 95.75 207 SER A C 1
ATOM 1674 O O . SER A 1 207 ? 4.127 -2.418 -1.183 1.00 95.75 207 SER A O 1
ATOM 1676 N N . PRO A 1 208 ? 3.481 -4.501 -1.805 1.00 94.19 208 PRO A N 1
ATOM 1677 C CA . PRO A 1 208 ? 4.401 -5.198 -0.920 1.00 94.19 208 PRO A CA 1
ATOM 1678 C C . PRO A 1 208 ? 5.863 -4.832 -1.232 1.00 94.19 208 PRO A C 1
ATOM 1680 O O . PRO A 1 208 ? 6.186 -4.483 -2.381 1.00 94.19 208 PRO A O 1
ATOM 1683 N N . PRO A 1 209 ? 6.757 -4.867 -0.230 1.00 94.88 209 PRO A N 1
ATOM 1684 C CA . PRO A 1 209 ? 8.177 -4.655 -0.454 1.00 94.88 209 PRO A CA 1
ATOM 1685 C C . PRO A 1 209 ? 8.788 -5.821 -1.237 1.00 94.88 209 PRO A C 1
ATOM 1687 O O . PRO A 1 209 ? 8.396 -6.974 -1.081 1.00 94.88 209 PRO A O 1
ATOM 1690 N N . PHE A 1 210 ? 9.800 -5.515 -2.036 1.00 96.44 210 PHE A N 1
ATOM 1691 C CA . PHE A 1 210 ? 10.628 -6.489 -2.736 1.00 96.44 210 PHE A CA 1
ATOM 1692 C C . PHE A 1 210 ? 12.098 -6.089 -2.633 1.00 96.44 210 PHE A C 1
ATOM 1694 O O . PHE A 1 210 ? 12.425 -4.945 -2.296 1.00 96.44 210 PHE A O 1
ATOM 1701 N N . TYR A 1 211 ? 12.990 -7.035 -2.903 1.00 96.94 211 TYR A N 1
ATOM 1702 C CA . TYR A 1 211 ? 14.411 -6.874 -2.634 1.00 96.94 211 TYR A CA 1
ATOM 1703 C C . TYR A 1 211 ? 15.256 -7.177 -3.864 1.00 96.94 211 TYR A C 1
ATOM 1705 O O . TYR A 1 211 ? 14.899 -8.005 -4.702 1.00 96.94 211 TYR A O 1
ATOM 1713 N N . SER A 1 212 ? 16.414 -6.526 -3.967 1.00 95.94 212 SER A N 1
ATOM 1714 C CA . SER A 1 212 ? 17.397 -6.868 -5.001 1.00 95.94 212 SER A CA 1
ATOM 1715 C C . SER A 1 212 ? 18.084 -8.207 -4.728 1.00 95.94 212 SER A C 1
ATOM 1717 O O . SER A 1 212 ? 18.476 -8.900 -5.656 1.00 95.94 212 SER A O 1
ATOM 1719 N N . SER A 1 213 ? 18.257 -8.547 -3.451 1.00 94.50 213 SER A N 1
ATOM 1720 C CA . SER A 1 213 ? 18.814 -9.803 -2.948 1.00 94.50 213 SER A CA 1
ATOM 1721 C C . SER A 1 213 ? 18.479 -9.950 -1.461 1.00 94.50 213 SER A C 1
ATOM 1723 O O . SER A 1 213 ? 17.959 -9.014 -0.854 1.00 94.50 213 SER A O 1
ATOM 1725 N N . VAL A 1 214 ? 18.789 -11.099 -0.851 1.00 92.06 214 VAL A N 1
ATOM 1726 C CA . VAL A 1 214 ? 18.562 -11.348 0.592 1.00 92.06 214 VAL A CA 1
ATOM 1727 C C . VAL A 1 214 ? 19.199 -10.270 1.480 1.00 92.06 214 VAL A C 1
ATOM 1729 O O . VAL A 1 214 ? 18.638 -9.899 2.504 1.00 92.06 214 VAL A O 1
ATOM 1732 N N . THR A 1 215 ? 20.349 -9.740 1.068 1.00 91.94 215 THR A N 1
ATOM 1733 C CA . THR A 1 215 ? 21.107 -8.687 1.767 1.00 91.94 215 THR A CA 1
ATOM 1734 C C . THR A 1 215 ? 21.131 -7.373 0.982 1.00 91.94 215 THR A C 1
ATOM 1736 O O . THR A 1 215 ? 22.009 -6.538 1.180 1.00 91.94 215 THR A O 1
ATOM 1739 N N . GLY A 1 216 ? 20.205 -7.214 0.036 1.00 95.12 216 GLY A N 1
ATOM 1740 C CA . GLY A 1 216 ? 20.195 -6.137 -0.943 1.00 95.12 216 GLY A CA 1
ATOM 1741 C C . GLY A 1 216 ? 19.303 -4.951 -0.575 1.00 95.12 216 GLY A C 1
ATOM 1742 O O . GLY A 1 216 ? 18.851 -4.799 0.559 1.00 95.12 216 GLY A O 1
ATOM 1743 N N . TYR A 1 217 ? 19.032 -4.101 -1.567 1.00 97.44 217 TYR A N 1
ATOM 1744 C CA . TYR A 1 217 ? 18.149 -2.946 -1.424 1.00 97.44 217 TYR A CA 1
ATOM 1745 C C . TYR A 1 217 ? 16.716 -3.395 -1.155 1.00 97.44 217 TYR A C 1
ATOM 1747 O O . TYR A 1 217 ? 16.218 -4.295 -1.834 1.00 97.44 217 TYR A O 1
ATOM 1755 N N . LYS A 1 218 ? 16.037 -2.715 -0.226 1.00 97.75 218 LYS A N 1
ATOM 1756 C CA . LYS A 1 218 ? 14.594 -2.842 0.006 1.00 97.75 218 LYS A CA 1
ATOM 1757 C C . LYS A 1 218 ? 13.851 -1.788 -0.810 1.00 97.75 218 LYS A C 1
ATOM 1759 O O . LYS A 1 218 ? 14.179 -0.604 -0.761 1.00 97.75 218 LYS A O 1
ATOM 1764 N N . MET A 1 219 ? 12.855 -2.208 -1.576 1.00 97.81 219 MET A N 1
ATOM 1765 C CA . MET A 1 219 ? 12.176 -1.363 -2.560 1.00 97.81 219 MET A CA 1
ATOM 1766 C C . MET A 1 219 ? 10.676 -1.644 -2.558 1.00 97.81 219 MET A C 1
ATOM 1768 O O . MET A 1 219 ? 10.237 -2.705 -2.119 1.00 97.81 219 MET A O 1
ATOM 1772 N N . ARG A 1 220 ? 9.873 -0.706 -3.061 1.00 96.94 220 ARG A N 1
ATOM 1773 C CA . ARG A 1 220 ? 8.451 -0.933 -3.361 1.00 96.94 220 ARG A CA 1
ATOM 1774 C C . ARG A 1 220 ? 7.949 -0.003 -4.461 1.00 96.94 220 ARG A C 1
ATOM 1776 O O . ARG A 1 220 ? 8.656 0.915 -4.869 1.00 96.94 220 ARG A O 1
ATOM 1783 N N . ALA A 1 221 ? 6.724 -0.222 -4.920 1.00 98.12 221 ALA A N 1
ATOM 1784 C CA . ALA A 1 221 ? 6.028 0.667 -5.840 1.00 98.12 221 ALA A CA 1
ATOM 1785 C C . ALA A 1 221 ? 4.924 1.464 -5.130 1.00 98.12 221 ALA A C 1
ATOM 1787 O O . ALA A 1 221 ? 4.364 1.030 -4.120 1.00 98.12 221 ALA A O 1
ATOM 1788 N N . ARG A 1 222 ? 4.601 2.636 -5.680 1.00 98.44 222 ARG A N 1
ATOM 1789 C CA . ARG A 1 222 ? 3.459 3.472 -5.299 1.00 98.44 222 ARG A CA 1
ATOM 1790 C C . ARG A 1 222 ? 2.647 3.798 -6.546 1.00 98.44 222 ARG A C 1
ATOM 1792 O O . ARG A 1 222 ? 3.200 4.303 -7.520 1.00 98.44 222 ARG A O 1
ATOM 1799 N N . LEU A 1 223 ? 1.349 3.529 -6.501 1.00 98.62 223 LEU A N 1
ATOM 1800 C CA . LEU A 1 223 ? 0.426 3.723 -7.617 1.00 98.62 223 LEU A CA 1
ATOM 1801 C C . LEU A 1 223 ? -0.639 4.750 -7.250 1.00 98.62 223 LEU A C 1
ATOM 1803 O O . LEU A 1 223 ? -1.255 4.653 -6.189 1.00 98.62 223 LEU A O 1
ATOM 1807 N N . TYR A 1 224 ? -0.882 5.688 -8.157 1.00 98.62 224 TYR A N 1
ATOM 1808 C CA . TYR A 1 224 ? -1.999 6.622 -8.107 1.00 98.62 224 TYR A CA 1
ATOM 1809 C C . TYR A 1 224 ? -2.943 6.285 -9.252 1.00 98.62 224 TYR A C 1
ATOM 1811 O O . TYR A 1 224 ? -2.680 6.624 -10.408 1.00 98.62 224 TYR A O 1
ATOM 1819 N N . LEU A 1 225 ? -4.040 5.607 -8.920 1.00 98.25 225 LEU A N 1
ATOM 1820 C CA . LEU A 1 225 ? -5.031 5.166 -9.902 1.00 98.25 225 LEU A CA 1
ATOM 1821 C C . LEU A 1 225 ? -5.702 6.338 -10.618 1.00 98.25 225 LEU A C 1
ATOM 1823 O O . LEU A 1 225 ? -6.015 6.214 -11.791 1.00 98.25 225 LEU A O 1
ATOM 1827 N N . ASN A 1 226 ? -5.858 7.478 -9.942 1.00 98.12 226 ASN A N 1
ATOM 1828 C CA . ASN A 1 226 ? -6.427 8.704 -10.505 1.00 98.12 226 ASN A CA 1
ATOM 1829 C C . ASN A 1 226 ? -5.360 9.793 -10.759 1.00 98.12 226 ASN A C 1
ATOM 1831 O O . ASN A 1 226 ? -5.669 10.984 -10.813 1.00 98.12 226 ASN A O 1
ATOM 1835 N N . GLY A 1 227 ? -4.096 9.384 -10.882 1.00 97.75 227 GLY A N 1
ATOM 1836 C CA . GLY A 1 227 ? -2.964 10.246 -11.217 1.00 97.75 227 GLY A CA 1
ATOM 1837 C C . GLY A 1 227 ? -2.464 11.153 -10.092 1.00 97.75 227 GLY A C 1
ATOM 1838 O O . GLY A 1 227 ? -3.157 11.416 -9.111 1.00 97.75 227 GLY A O 1
ATOM 1839 N N . ASP A 1 228 ? -1.245 11.659 -10.263 1.00 97.75 228 ASP A N 1
ATOM 1840 C CA . ASP A 1 228 ? -0.565 12.565 -9.335 1.00 97.75 228 ASP A CA 1
ATOM 1841 C C . ASP A 1 228 ? -0.026 13.816 -10.049 1.00 97.75 228 ASP A C 1
ATOM 1843 O O . ASP A 1 228 ? 0.280 13.796 -11.246 1.00 97.75 228 ASP A O 1
ATOM 1847 N N . GLY A 1 229 ? 0.075 14.928 -9.317 1.00 95.38 229 GLY A N 1
ATOM 1848 C CA . GLY A 1 229 ? 0.611 16.190 -9.830 1.00 95.38 229 GLY A CA 1
ATOM 1849 C C . GLY A 1 229 ? -0.059 16.663 -11.127 1.00 95.38 229 GLY A C 1
ATOM 1850 O O . GLY A 1 229 ? -1.281 16.780 -11.211 1.00 95.38 229 GLY A O 1
ATOM 1851 N N . ASN A 1 230 ? 0.747 16.919 -12.162 1.00 95.88 230 ASN A N 1
ATOM 1852 C CA . ASN A 1 230 ? 0.275 17.376 -13.477 1.00 95.88 230 ASN A CA 1
ATOM 1853 C C . ASN A 1 230 ? -0.419 16.285 -14.321 1.00 95.88 230 ASN A C 1
ATOM 1855 O O . ASN A 1 230 ? -0.873 16.570 -15.430 1.00 95.88 230 ASN A O 1
ATOM 1859 N N . ALA A 1 231 ? -0.466 15.045 -13.831 1.00 97.31 231 ALA A N 1
ATOM 1860 C CA . ALA A 1 231 ? -1.119 13.907 -14.469 1.00 97.31 231 ALA A CA 1
ATOM 1861 C C . ALA A 1 231 ? -2.430 13.505 -13.766 1.00 97.31 231 ALA A C 1
ATOM 1863 O O . ALA A 1 231 ? -3.144 12.609 -14.227 1.00 97.31 231 ALA A O 1
ATOM 1864 N N . ARG A 1 232 ? -2.776 14.191 -12.672 1.00 97.31 232 ARG A N 1
ATOM 1865 C CA . ARG A 1 232 ? -4.000 13.973 -11.898 1.00 97.31 232 ARG A CA 1
ATOM 1866 C C . ARG A 1 232 ? -5.246 14.023 -12.786 1.00 97.31 232 ARG A C 1
ATOM 1868 O O . ARG A 1 232 ? -5.367 14.893 -13.646 1.00 97.31 232 ARG A O 1
ATOM 1875 N N . ARG A 1 233 ? -6.165 13.075 -12.573 1.00 97.00 233 ARG A N 1
ATOM 1876 C CA . ARG A 1 233 ? -7.437 12.883 -13.300 1.00 97.00 233 ARG A CA 1
ATOM 1877 C C . ARG A 1 233 ? -7.307 12.672 -14.813 1.00 97.00 233 ARG A C 1
ATOM 1879 O O . ARG A 1 233 ? -8.312 12.690 -15.515 1.00 97.00 233 ARG A O 1
ATOM 1886 N N . THR A 1 234 ? -6.098 12.453 -15.329 1.00 97.94 234 THR A N 1
ATOM 1887 C CA . THR A 1 234 ? -5.871 12.214 -16.767 1.00 97.94 234 THR A CA 1
ATOM 1888 C C . THR A 1 234 ? -5.106 10.926 -17.034 1.00 97.94 234 THR A C 1
ATOM 1890 O O . THR A 1 234 ? -5.351 10.273 -18.046 1.00 97.94 234 THR A O 1
ATOM 1893 N N . HIS A 1 235 ? -4.203 10.537 -16.134 1.00 98.50 235 HIS A N 1
ATOM 1894 C CA . HIS A 1 235 ? -3.405 9.320 -16.247 1.00 98.50 235 HIS A CA 1
ATOM 1895 C C . HIS A 1 235 ? -3.378 8.565 -14.920 1.00 98.50 235 HIS A C 1
ATOM 1897 O O . HIS A 1 235 ? -3.613 9.137 -13.861 1.00 98.50 235 HIS A O 1
ATOM 1903 N N . VAL A 1 236 ? -3.022 7.290 -14.982 1.00 98.31 236 VAL A N 1
ATOM 1904 C CA . VAL A 1 236 ? -2.454 6.548 -13.861 1.00 98.31 236 VAL A CA 1
ATOM 1905 C C . VAL A 1 236 ? -0.989 6.949 -13.716 1.00 98.31 236 VAL A C 1
ATOM 1907 O O . VAL A 1 236 ? -0.254 6.983 -14.708 1.00 98.31 236 VAL A O 1
ATOM 1910 N N . SER A 1 237 ? -0.555 7.211 -12.484 1.00 98.62 237 SER A N 1
ATOM 1911 C CA . SER A 1 237 ? 0.843 7.529 -12.168 1.00 98.62 237 SER A CA 1
ATOM 1912 C C . SER A 1 237 ? 1.482 6.401 -11.367 1.00 98.62 237 SER A C 1
ATOM 1914 O O . SER A 1 237 ? 0.913 5.948 -10.371 1.00 98.62 237 SER A O 1
ATOM 1916 N N . LEU A 1 238 ? 2.673 5.964 -11.778 1.00 98.56 238 LEU A N 1
ATOM 1917 C CA . LEU A 1 238 ? 3.381 4.844 -11.161 1.00 98.56 238 LEU A CA 1
ATOM 1918 C C . LEU A 1 238 ? 4.796 5.253 -10.757 1.00 98.56 238 LEU A C 1
ATOM 1920 O O . LEU A 1 238 ? 5.574 5.764 -11.564 1.00 98.56 238 LEU A O 1
ATOM 1924 N N . PHE A 1 239 ? 5.131 5.008 -9.494 1.00 98.56 239 PHE A N 1
ATOM 1925 C CA . PHE A 1 239 ? 6.385 5.432 -8.894 1.00 98.56 239 PHE A CA 1
ATOM 1926 C C . PHE A 1 239 ? 7.108 4.286 -8.196 1.00 98.56 239 PHE A C 1
ATOM 1928 O O . PHE A 1 239 ? 6.501 3.386 -7.619 1.00 98.56 239 PHE A O 1
ATOM 1935 N N . PHE A 1 240 ? 8.430 4.368 -8.212 1.00 98.56 240 PHE A N 1
ATOM 1936 C CA . PHE A 1 240 ? 9.345 3.534 -7.456 1.00 98.56 240 PHE A CA 1
ATOM 1937 C C . PHE A 1 240 ? 9.695 4.231 -6.142 1.00 98.56 240 PHE A C 1
ATOM 1939 O O . PHE A 1 240 ? 9.831 5.456 -6.080 1.00 98.56 240 PHE A O 1
ATOM 1946 N N . VAL A 1 241 ? 9.859 3.439 -5.090 1.00 98.44 241 VAL A N 1
ATOM 1947 C CA . VAL A 1 241 ? 10.220 3.906 -3.756 1.00 98.44 241 VAL A CA 1
ATOM 1948 C C . VAL A 1 241 ? 11.384 3.070 -3.248 1.00 98.44 241 VAL A C 1
ATOM 1950 O O . VAL A 1 241 ? 11.258 1.859 -3.058 1.00 98.44 241 VAL A O 1
ATOM 1953 N N . LEU A 1 242 ? 12.503 3.738 -2.980 1.00 98.44 242 LEU A N 1
ATOM 1954 C CA . LEU A 1 242 ? 13.615 3.157 -2.239 1.00 98.44 242 LEU A CA 1
ATOM 1955 C C . LEU A 1 242 ? 13.297 3.225 -0.740 1.00 98.44 242 LEU A C 1
ATOM 1957 O O . LEU A 1 242 ? 12.945 4.289 -0.223 1.00 98.44 242 LEU A O 1
ATOM 1961 N N . MET A 1 243 ? 13.377 2.087 -0.055 1.00 98.25 243 MET A N 1
ATOM 1962 C CA . MET A 1 243 ? 13.063 1.966 1.369 1.00 98.25 243 MET A CA 1
ATOM 1963 C C . MET A 1 243 ? 14.327 1.735 2.182 1.00 98.25 243 MET A C 1
ATOM 1965 O O . MET A 1 243 ? 15.298 1.174 1.678 1.00 98.25 243 MET A O 1
ATOM 1969 N N . ARG A 1 244 ? 14.281 2.096 3.466 1.00 98.06 244 ARG A N 1
ATOM 1970 C CA . ARG A 1 244 ? 15.345 1.756 4.408 1.00 98.06 244 ARG A CA 1
ATOM 1971 C C . ARG A 1 244 ? 15.443 0.240 4.568 1.00 98.06 244 ARG A C 1
ATOM 1973 O O . ARG A 1 244 ? 14.498 -0.415 5.018 1.00 98.06 244 ARG A O 1
ATOM 1980 N N . GLY A 1 245 ? 16.583 -0.313 4.177 1.00 96.06 245 GLY A N 1
ATOM 1981 C CA . GLY A 1 245 ? 16.921 -1.721 4.313 1.00 96.06 245 GLY A CA 1
ATOM 1982 C C . GLY A 1 245 ? 17.786 -1.993 5.550 1.00 96.06 245 GLY A C 1
ATOM 1983 O O . GLY A 1 245 ? 18.501 -1.108 6.028 1.00 96.06 245 GLY A O 1
ATOM 1984 N N . PRO A 1 246 ? 17.772 -3.231 6.075 1.00 95.12 246 PRO A N 1
ATOM 1985 C CA . PRO A 1 246 ? 18.641 -3.623 7.188 1.00 95.12 246 PRO A CA 1
ATOM 1986 C C . PRO A 1 246 ? 20.131 -3.613 6.807 1.00 95.12 246 PRO A C 1
ATOM 1988 O O . PRO A 1 246 ? 20.986 -3.399 7.662 1.00 95.12 246 PRO A O 1
ATOM 1991 N N . ASN A 1 247 ? 20.447 -3.802 5.522 1.00 94.62 247 ASN A N 1
ATOM 1992 C CA . ASN A 1 247 ? 21.813 -3.889 5.005 1.00 94.62 247 ASN A CA 1
ATOM 1993 C C . ASN A 1 247 ? 22.295 -2.601 4.312 1.00 94.62 247 ASN A C 1
ATOM 1995 O O . ASN A 1 247 ? 23.365 -2.597 3.716 1.00 94.62 247 ASN A O 1
ATOM 1999 N N . ASP A 1 248 ? 21.581 -1.474 4.430 1.00 95.62 248 ASP A N 1
ATOM 2000 C CA . ASP A 1 248 ? 21.938 -0.222 3.733 1.00 95.62 248 ASP A CA 1
ATOM 2001 C C . ASP A 1 248 ? 23.354 0.294 4.051 1.00 95.62 248 ASP A C 1
ATOM 2003 O O . ASP A 1 248 ? 23.917 1.077 3.292 1.00 95.62 248 ASP A O 1
ATOM 2007 N N . ALA A 1 249 ? 23.947 -0.108 5.179 1.00 92.75 249 ALA A N 1
ATOM 2008 C CA . ALA A 1 249 ? 25.299 0.300 5.559 1.00 92.75 249 ALA A CA 1
ATOM 2009 C C . ALA A 1 249 ? 26.404 -0.280 4.661 1.00 92.75 249 ALA A C 1
ATOM 2011 O O . ALA A 1 249 ? 27.478 0.312 4.591 1.00 92.75 249 ALA A O 1
ATOM 2012 N N . ILE A 1 250 ? 26.145 -1.410 4.000 1.00 89.75 250 ILE A N 1
ATOM 2013 C CA . ILE A 1 250 ? 27.122 -2.126 3.164 1.00 89.75 250 ILE A CA 1
ATOM 2014 C C . ILE A 1 250 ? 26.800 -2.040 1.667 1.00 89.75 250 ILE A C 1
ATOM 2016 O O . ILE A 1 250 ? 27.558 -2.546 0.847 1.00 89.75 250 ILE A O 1
ATOM 2020 N N . LEU A 1 251 ? 25.700 -1.378 1.302 1.00 93.12 251 LEU A N 1
ATOM 2021 C CA . LEU A 1 251 ? 25.280 -1.198 -0.083 1.00 93.12 251 LEU A CA 1
ATOM 2022 C C . LEU A 1 251 ? 25.810 0.115 -0.662 1.00 93.12 251 LEU A C 1
ATOM 2024 O O . LEU A 1 251 ? 25.988 1.116 0.035 1.00 93.12 251 LEU A O 1
ATOM 2028 N N . LYS A 1 252 ? 26.014 0.132 -1.980 1.00 92.19 252 LYS A N 1
ATOM 2029 C CA . LYS A 1 252 ? 26.428 1.333 -2.712 1.00 92.19 252 LYS A CA 1
ATOM 2030 C C . LYS A 1 252 ? 25.269 2.328 -2.815 1.00 92.19 252 LYS A C 1
ATOM 2032 O O . LYS A 1 252 ? 24.172 1.963 -3.232 1.00 92.19 252 LYS A O 1
ATOM 2037 N N . PHE A 1 253 ? 25.529 3.596 -2.514 1.00 94.62 253 PHE A N 1
ATOM 2038 C CA . PHE A 1 253 ? 24.603 4.706 -2.752 1.00 94.62 253 PHE A CA 1
ATOM 2039 C C . PHE A 1 253 ? 25.325 5.864 -3.462 1.00 94.62 253 PHE A C 1
ATOM 2041 O O . PHE A 1 253 ? 26.542 5.990 -3.302 1.00 94.62 253 PHE A O 1
ATOM 2048 N N . PRO A 1 254 ? 24.607 6.719 -4.217 1.00 96.62 254 PRO A N 1
ATOM 2049 C CA . PRO A 1 254 ? 23.165 6.665 -4.495 1.00 96.62 254 PRO A CA 1
ATOM 2050 C C . PRO A 1 254 ? 22.765 5.480 -5.389 1.00 96.62 254 PRO A C 1
ATOM 2052 O O . PRO A 1 254 ? 23.581 4.946 -6.139 1.00 96.62 254 PRO A O 1
ATOM 2055 N N . PHE A 1 255 ? 21.508 5.051 -5.281 1.00 97.19 255 PHE A N 1
ATOM 2056 C CA . PHE A 1 255 ? 20.925 3.999 -6.110 1.00 97.19 255 PHE A CA 1
ATOM 2057 C C . PHE A 1 255 ? 20.858 4.465 -7.572 1.00 97.19 255 PHE A C 1
ATOM 2059 O O . PHE A 1 255 ? 20.272 5.505 -7.865 1.00 97.19 255 PHE A O 1
ATOM 2066 N N . SER A 1 256 ? 21.450 3.700 -8.492 1.00 95.88 256 SER A N 1
ATOM 2067 C CA . SER A 1 256 ? 21.626 4.104 -9.898 1.00 95.88 256 SER A CA 1
ATOM 2068 C C . SER A 1 256 ? 21.152 3.066 -10.923 1.00 95.88 256 SER A C 1
ATOM 2070 O O . SER A 1 256 ? 21.402 3.221 -12.119 1.00 95.88 256 SER A O 1
ATOM 2072 N N . TYR A 1 257 ? 20.489 2.000 -10.474 1.00 96.69 257 TYR A N 1
ATOM 2073 C CA . TYR A 1 257 ? 20.053 0.897 -11.332 1.00 96.69 257 TYR A CA 1
ATOM 2074 C C . TYR A 1 257 ? 18.783 1.257 -12.107 1.00 96.69 257 TYR A C 1
ATOM 2076 O O . TYR A 1 257 ? 17.887 1.912 -11.572 1.00 96.69 257 TYR A O 1
ATOM 2084 N N . LYS A 1 258 ? 18.698 0.847 -13.379 1.00 97.44 258 LYS A N 1
ATOM 2085 C CA . LYS A 1 258 ? 17.544 1.160 -14.238 1.00 97.44 258 LYS A CA 1
ATOM 2086 C C . LYS A 1 258 ? 16.296 0.466 -13.692 1.00 97.44 258 LYS A C 1
ATOM 2088 O O . LYS A 1 258 ? 16.318 -0.733 -13.431 1.00 97.44 258 LYS A O 1
ATOM 2093 N N . VAL A 1 259 ? 15.197 1.207 -13.580 1.00 98.31 259 VAL A N 1
ATOM 2094 C CA . VAL A 1 259 ? 13.899 0.680 -13.142 1.00 98.31 259 VAL A CA 1
ATOM 2095 C C . VAL A 1 259 ? 12.956 0.634 -14.336 1.00 98.31 259 VAL A C 1
ATOM 2097 O O . VAL A 1 259 ? 12.828 1.611 -15.071 1.00 98.31 259 VAL A O 1
ATOM 2100 N N . THR A 1 260 ? 12.301 -0.505 -14.534 1.00 98.50 260 THR A N 1
ATOM 2101 C CA . THR A 1 260 ? 11.318 -0.729 -15.599 1.00 98.50 260 THR A CA 1
ATOM 2102 C C . THR A 1 260 ? 9.987 -1.136 -14.988 1.00 98.50 260 THR A C 1
ATOM 2104 O O . THR A 1 260 ? 9.929 -2.054 -14.169 1.00 98.50 260 THR A O 1
ATOM 2107 N N . PHE A 1 261 ? 8.921 -0.469 -15.410 1.00 98.69 261 PHE A N 1
ATOM 2108 C CA . PHE A 1 261 ? 7.545 -0.819 -15.105 1.00 98.69 261 PHE A CA 1
ATOM 2109 C C . PHE A 1 261 ? 6.906 -1.509 -16.301 1.00 98.69 261 PHE A C 1
ATOM 2111 O O . PHE A 1 261 ? 7.165 -1.151 -17.447 1.00 98.69 261 PHE A O 1
ATOM 2118 N N . CYS A 1 262 ? 6.056 -2.489 -16.028 1.00 98.44 262 CYS A N 1
ATOM 2119 C CA . CYS A 1 262 ? 5.292 -3.210 -17.030 1.00 98.44 262 CYS A CA 1
ATOM 2120 C C . CYS A 1 262 ? 3.874 -3.432 -16.502 1.00 98.44 262 CYS A C 1
ATOM 2122 O O . CYS A 1 262 ? 3.685 -4.105 -15.493 1.00 98.44 262 CYS A O 1
ATOM 2124 N N . LEU A 1 263 ? 2.877 -2.852 -17.159 1.00 98.56 263 LEU A N 1
ATOM 2125 C CA . LEU A 1 263 ? 1.473 -3.166 -16.931 1.00 98.56 263 LEU A CA 1
ATOM 2126 C C . LEU A 1 263 ? 1.078 -4.310 -17.858 1.00 98.56 263 LEU A C 1
ATOM 2128 O O . LEU A 1 263 ? 1.198 -4.198 -19.082 1.00 98.56 263 LEU A O 1
ATOM 2132 N N . HIS A 1 264 ? 0.592 -5.400 -17.274 1.00 98.12 264 HIS A N 1
ATOM 2133 C CA . HIS A 1 264 ? 0.218 -6.575 -18.040 1.00 98.12 264 HIS A CA 1
ATOM 2134 C C . HIS A 1 264 ? -1.114 -6.372 -18.770 1.00 98.12 264 HIS A C 1
ATOM 2136 O O . HIS A 1 264 ? -2.158 -6.144 -18.165 1.00 98.12 264 HIS A O 1
ATOM 2142 N N . ASP A 1 265 ? -1.058 -6.521 -20.088 1.00 97.56 265 ASP A N 1
ATOM 2143 C CA . ASP A 1 265 ? -2.192 -6.953 -20.908 1.00 97.56 265 ASP A CA 1
ATOM 2144 C C . ASP A 1 265 ? -2.521 -8.415 -20.558 1.00 97.56 265 ASP A C 1
ATOM 2146 O O . ASP A 1 265 ? -1.660 -9.290 -20.678 1.00 97.56 265 ASP A O 1
ATOM 2150 N N . GLN A 1 266 ? -3.751 -8.650 -20.099 1.00 97.12 266 GLN A N 1
ATOM 2151 C CA . GLN A 1 266 ? -4.259 -9.944 -19.634 1.00 97.12 266 GLN A CA 1
ATOM 2152 C C . GLN A 1 266 ? -4.997 -10.729 -20.734 1.00 97.12 266 GLN A C 1
ATOM 2154 O O . GLN A 1 266 ? -5.666 -11.723 -20.460 1.00 97.12 266 GLN A O 1
ATOM 2159 N N . THR A 1 267 ? -4.908 -10.287 -21.986 1.00 95.44 267 THR A N 1
ATOM 2160 C CA . THR A 1 267 ? -5.440 -10.988 -23.157 1.00 95.44 267 THR A CA 1
ATOM 2161 C C . THR A 1 267 ? -4.356 -11.846 -23.824 1.00 95.44 267 THR A C 1
ATOM 2163 O O . THR A 1 267 ? -3.161 -11.654 -23.575 1.00 95.44 267 THR A O 1
ATOM 2166 N N . PRO A 1 268 ? -4.728 -12.765 -24.737 1.00 94.06 268 PRO A N 1
ATOM 2167 C CA . PRO A 1 268 ? -3.754 -13.554 -25.492 1.00 94.06 268 PRO A CA 1
ATOM 2168 C C . PRO A 1 268 ? -2.769 -12.721 -26.327 1.00 94.06 268 PRO A C 1
ATOM 2170 O O . PRO A 1 268 ? -1.736 -13.248 -26.730 1.00 94.06 268 PRO A O 1
ATOM 2173 N N . THR A 1 269 ? -3.055 -11.438 -26.599 1.00 92.38 269 THR A N 1
ATOM 2174 C CA . THR A 1 269 ? -2.147 -10.583 -27.377 1.00 92.38 269 THR A CA 1
ATOM 2175 C C . THR A 1 269 ? -0.936 -10.096 -26.591 1.00 92.38 269 THR A C 1
ATOM 2177 O O . THR A 1 269 ? 0.057 -9.730 -27.217 1.00 92.38 269 THR A O 1
ATOM 2180 N N . GLN A 1 270 ? -1.009 -10.080 -25.253 1.00 92.19 270 GLN A N 1
ATOM 2181 C CA . GLN A 1 270 ? 0.086 -9.701 -24.349 1.00 92.19 270 GLN A CA 1
ATOM 2182 C C . GLN A 1 270 ? 0.811 -8.391 -24.730 1.00 92.19 270 GLN A C 1
ATOM 2184 O O . GLN A 1 270 ? 2.021 -8.248 -24.548 1.00 92.19 270 GLN A O 1
ATOM 2189 N N . ARG A 1 271 ? 0.075 -7.389 -25.225 1.00 94.88 271 ARG A N 1
ATOM 2190 C CA . ARG A 1 271 ? 0.576 -6.043 -25.546 1.00 94.88 271 ARG A CA 1
ATOM 2191 C C . ARG A 1 271 ? 0.731 -5.209 -24.277 1.00 94.88 271 ARG A C 1
ATOM 2193 O O . ARG A 1 271 ? -0.034 -4.290 -24.005 1.00 94.88 271 ARG A O 1
ATOM 2200 N N . HIS A 1 272 ? 1.712 -5.580 -23.467 1.00 97.44 272 HIS A N 1
ATOM 2201 C CA . HIS A 1 272 ? 2.013 -4.909 -22.209 1.00 97.44 272 HIS A CA 1
ATOM 2202 C C . HIS A 1 272 ? 2.436 -3.447 -22.422 1.00 97.44 272 HIS A C 1
ATOM 2204 O O . HIS A 1 272 ? 3.129 -3.129 -23.390 1.00 97.44 272 HIS A O 1
ATOM 2210 N N . ILE A 1 273 ? 2.075 -2.569 -21.483 1.00 97.88 273 ILE A N 1
ATOM 2211 C CA . ILE A 1 273 ? 2.576 -1.188 -21.453 1.00 97.88 273 ILE A CA 1
ATOM 2212 C C . ILE A 1 273 ? 3.847 -1.166 -20.620 1.00 97.88 273 ILE A C 1
ATOM 2214 O O . ILE A 1 273 ? 3.820 -1.506 -19.438 1.00 97.88 273 ILE A O 1
ATOM 2218 N N . ILE A 1 274 ? 4.960 -0.788 -21.241 1.00 98.12 274 ILE A N 1
ATOM 2219 C CA . ILE A 1 274 ? 6.285 -0.827 -20.627 1.00 98.12 274 ILE A CA 1
ATOM 2220 C C . ILE A 1 274 ? 6.901 0.560 -20.704 1.00 98.12 274 ILE A C 1
ATOM 2222 O O . ILE A 1 274 ? 6.970 1.149 -21.779 1.00 98.12 274 ILE A O 1
ATOM 2226 N N . ASP A 1 275 ? 7.393 1.046 -19.572 1.00 98.25 275 ASP A N 1
ATOM 2227 C CA . ASP A 1 275 ? 8.155 2.288 -19.512 1.00 98.25 275 ASP A CA 1
ATOM 2228 C C . ASP A 1 275 ? 9.245 2.177 -18.439 1.00 98.25 2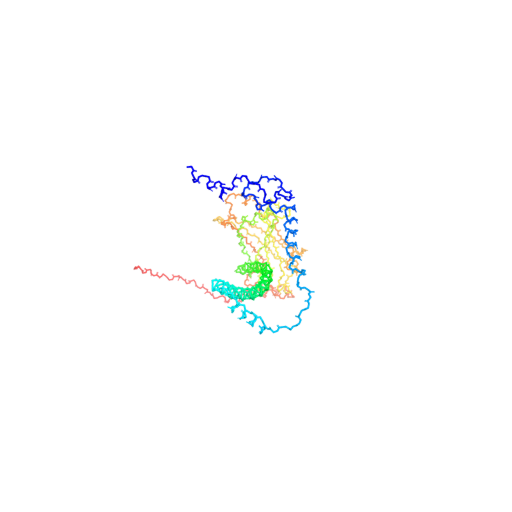75 ASP A C 1
ATOM 2230 O O . ASP A 1 275 ? 9.150 1.381 -17.501 1.00 98.25 275 ASP A O 1
ATOM 2234 N N . SER A 1 276 ? 10.340 2.909 -18.603 1.00 97.56 276 SER A N 1
ATOM 2235 C CA . SER A 1 276 ? 11.523 2.766 -17.760 1.00 97.56 276 SER A CA 1
ATOM 2236 C C . SER A 1 276 ? 12.247 4.081 -17.561 1.00 97.56 276 SER A C 1
ATOM 2238 O O . SER A 1 276 ? 12.253 4.944 -18.433 1.00 97.56 276 SER A O 1
ATOM 2240 N N . PHE A 1 277 ? 12.941 4.200 -16.437 1.00 96.94 277 PHE A N 1
ATOM 2241 C CA . PHE A 1 277 ? 13.777 5.356 -16.154 1.00 96.94 277 PHE A CA 1
ATOM 2242 C C . PHE A 1 277 ? 15.096 4.928 -15.508 1.00 96.94 277 PHE A C 1
ATOM 2244 O O . PHE A 1 277 ? 15.212 3.862 -14.895 1.00 96.94 277 PHE A O 1
ATOM 2251 N N . ARG A 1 278 ? 16.116 5.777 -15.654 1.00 96.19 278 ARG A N 1
ATOM 2252 C CA . ARG A 1 278 ? 17.356 5.673 -14.881 1.00 96.19 278 ARG A CA 1
ATOM 2253 C C . ARG A 1 278 ? 17.307 6.694 -13.740 1.00 96.19 278 ARG A C 1
ATOM 2255 O O . ARG A 1 278 ? 17.028 7.859 -14.018 1.00 96.19 278 ARG A O 1
ATOM 2262 N N . PRO A 1 279 ? 17.537 6.276 -12.484 1.00 95.56 279 PRO A N 1
ATOM 2263 C CA . PRO A 1 279 ? 17.587 7.177 -11.339 1.00 95.56 279 PRO A CA 1
ATOM 2264 C C . PRO A 1 279 ? 18.538 8.361 -11.543 1.00 95.56 279 PRO A C 1
ATOM 2266 O O . PRO A 1 279 ? 19.684 8.178 -11.954 1.00 95.56 279 PRO A O 1
ATOM 2269 N N . ASP A 1 280 ? 18.085 9.568 -11.199 1.00 94.31 280 ASP A N 1
ATOM 2270 C CA . ASP A 1 280 ? 18.967 10.730 -11.087 1.00 94.31 280 ASP A CA 1
ATOM 2271 C C . ASP A 1 280 ? 19.723 10.672 -9.755 1.00 94.31 280 ASP A C 1
ATOM 2273 O O . ASP A 1 280 ? 19.150 10.890 -8.687 1.00 94.31 280 ASP A O 1
ATOM 2277 N N . ILE A 1 281 ? 21.029 10.421 -9.818 1.00 94.19 281 ILE A N 1
ATOM 2278 C CA . ILE A 1 281 ? 21.906 10.309 -8.645 1.00 94.19 281 ILE A CA 1
ATOM 2279 C C . ILE A 1 281 ? 21.985 11.585 -7.797 1.00 94.19 281 ILE A C 1
ATOM 2281 O O . ILE A 1 281 ? 22.461 11.520 -6.666 1.00 94.19 281 ILE A O 1
ATOM 2285 N N . LYS A 1 282 ? 21.544 12.739 -8.315 1.00 95.62 282 LYS A N 1
ATOM 2286 C CA . LYS A 1 282 ? 21.458 13.995 -7.553 1.00 95.62 282 LYS A CA 1
ATOM 2287 C C . LYS A 1 282 ? 20.151 14.115 -6.769 1.00 95.62 282 LYS A C 1
ATOM 2289 O O . LYS A 1 282 ? 20.067 14.913 -5.841 1.00 95.62 282 LYS A O 1
ATOM 2294 N N . SER A 1 283 ? 19.135 13.326 -7.116 1.00 96.56 283 SER A N 1
ATOM 2295 C CA . SER A 1 283 ? 17.835 13.354 -6.452 1.00 96.56 283 SER A CA 1
ATOM 2296 C C . SER A 1 283 ? 17.898 12.713 -5.068 1.00 96.56 283 SER A C 1
ATOM 2298 O O . SER A 1 283 ? 18.482 11.642 -4.871 1.00 96.56 283 SER A O 1
ATOM 2300 N N . ASN A 1 284 ? 17.203 13.330 -4.111 1.00 96.31 284 ASN A N 1
ATOM 2301 C CA . ASN A 1 284 ? 17.019 12.792 -2.761 1.00 96.31 284 ASN A CA 1
ATOM 2302 C C . ASN A 1 284 ? 16.255 11.457 -2.749 1.00 96.31 284 ASN A C 1
ATOM 2304 O O . ASN A 1 284 ? 16.365 10.700 -1.789 1.00 96.31 284 ASN A O 1
ATOM 2308 N N . SER A 1 285 ? 15.527 11.137 -3.823 1.00 97.38 285 SER A N 1
ATOM 2309 C CA . SER A 1 285 ? 14.755 9.891 -3.956 1.00 97.38 285 SER A CA 1
ATOM 2310 C C . SER A 1 285 ? 15.639 8.638 -3.955 1.00 97.38 285 SER A C 1
ATOM 2312 O O . SER A 1 285 ? 15.198 7.561 -3.556 1.00 97.38 285 SER A O 1
ATOM 2314 N N . PHE A 1 286 ? 16.905 8.778 -4.361 1.00 98.06 286 PHE A N 1
ATOM 2315 C CA . PHE A 1 286 ? 17.827 7.658 -4.568 1.00 98.06 286 PHE A CA 1
ATOM 2316 C C . PHE A 1 286 ? 19.066 7.708 -3.668 1.00 98.06 286 PHE A C 1
ATOM 2318 O O . PHE A 1 286 ? 19.958 6.868 -3.788 1.00 98.06 286 PHE A O 1
ATOM 2325 N N . GLN A 1 287 ? 19.130 8.668 -2.744 1.00 97.94 287 GLN A N 1
ATOM 2326 C CA . GLN A 1 287 ? 20.158 8.682 -1.705 1.00 97.94 287 GLN A CA 1
ATOM 2327 C C . GLN A 1 287 ? 19.920 7.557 -0.698 1.00 97.94 287 GLN A C 1
ATOM 2329 O O . GLN A 1 287 ? 18.832 6.980 -0.635 1.00 97.94 287 GLN A O 1
ATOM 2334 N N . ARG A 1 288 ? 20.927 7.277 0.135 1.00 97.81 288 ARG A N 1
ATOM 2335 C CA . ARG A 1 288 ? 20.768 6.348 1.257 1.00 97.81 288 ARG A CA 1
ATOM 2336 C C . ARG A 1 288 ? 19.584 6.779 2.140 1.00 97.81 288 ARG A C 1
ATOM 2338 O O . ARG A 1 288 ? 19.621 7.906 2.646 1.00 97.81 288 ARG A O 1
ATOM 2345 N N . PRO A 1 289 ? 18.568 5.918 2.344 1.00 97.62 289 PRO A N 1
ATOM 2346 C CA . PRO A 1 289 ? 17.400 6.270 3.138 1.00 97.62 289 PRO A CA 1
ATOM 2347 C C . PRO A 1 289 ? 17.749 6.679 4.569 1.00 97.62 289 PRO A C 1
ATOM 2349 O O . PRO A 1 289 ? 18.530 6.018 5.256 1.00 97.62 289 PRO A O 1
ATOM 2352 N N . ARG A 1 290 ? 17.153 7.789 5.017 1.00 94.75 290 ARG A N 1
ATOM 2353 C CA . ARG A 1 290 ? 17.238 8.282 6.407 1.00 94.75 290 ARG A CA 1
ATOM 2354 C C . ARG A 1 290 ? 15.948 8.026 7.191 1.00 94.75 290 ARG A C 1
ATOM 2356 O O . ARG A 1 290 ? 15.990 7.845 8.403 1.00 94.75 290 ARG A O 1
ATOM 2363 N N . SER A 1 291 ? 14.822 7.983 6.488 1.00 95.50 291 SER A N 1
ATOM 2364 C CA . SER A 1 291 ? 13.492 7.584 6.954 1.00 95.50 291 SER A CA 1
ATOM 2365 C C . SER A 1 291 ? 13.131 6.200 6.412 1.00 95.50 291 SER A C 1
ATOM 2367 O O . SER A 1 291 ? 13.848 5.663 5.573 1.00 95.50 291 SER A O 1
ATOM 2369 N N . GLU A 1 292 ? 11.999 5.636 6.844 1.00 96.31 292 GLU A N 1
ATOM 2370 C CA . GLU A 1 292 ? 11.486 4.348 6.334 1.00 96.31 292 GLU A CA 1
ATOM 2371 C C . GLU A 1 292 ? 11.415 4.287 4.802 1.00 96.31 292 GLU A C 1
ATOM 2373 O O . GLU A 1 292 ? 11.645 3.241 4.192 1.00 96.31 292 GLU A O 1
ATOM 2378 N N . MET A 1 293 ? 11.116 5.421 4.170 1.00 97.56 293 MET A N 1
ATOM 2379 C CA . MET A 1 293 ? 11.027 5.559 2.723 1.00 97.56 293 MET A CA 1
ATOM 2380 C C . MET A 1 293 ? 11.614 6.879 2.262 1.00 97.56 293 MET A C 1
ATOM 2382 O O . MET A 1 293 ? 11.449 7.903 2.932 1.00 97.56 293 MET A O 1
ATOM 2386 N N . ASN A 1 294 ? 12.221 6.850 1.081 1.00 97.81 294 ASN A N 1
ATOM 2387 C CA . ASN A 1 294 ? 12.532 8.051 0.326 1.00 97.81 294 ASN A CA 1
ATOM 2388 C C . ASN A 1 294 ? 11.295 8.590 -0.406 1.00 97.81 294 ASN A C 1
ATOM 2390 O O . ASN A 1 294 ? 10.251 7.937 -0.498 1.00 97.81 294 ASN A O 1
ATOM 2394 N N . ILE A 1 295 ? 11.438 9.794 -0.962 1.00 96.75 295 ILE A N 1
ATOM 2395 C CA . ILE A 1 295 ? 10.454 10.379 -1.876 1.00 96.75 295 ILE A CA 1
ATOM 2396 C C . ILE A 1 295 ? 10.316 9.464 -3.101 1.00 96.75 295 ILE A C 1
ATOM 2398 O O . ILE A 1 295 ? 11.307 8.968 -3.635 1.00 96.75 295 ILE A O 1
ATOM 2402 N N . ALA A 1 296 ? 9.074 9.214 -3.515 1.00 97.31 296 ALA A N 1
ATOM 2403 C CA . ALA A 1 296 ? 8.779 8.370 -4.663 1.00 97.31 296 ALA A CA 1
ATOM 2404 C C . ALA A 1 296 ? 9.218 9.053 -5.970 1.00 97.31 296 ALA A C 1
ATOM 2406 O O . ALA A 1 296 ? 9.049 10.260 -6.132 1.00 97.31 296 ALA A O 1
ATOM 2407 N N . SER A 1 297 ? 9.748 8.282 -6.917 1.00 97.56 297 SER A N 1
ATOM 2408 C CA . SER A 1 297 ? 10.179 8.781 -8.226 1.00 97.56 297 SER A CA 1
ATOM 2409 C C . SER A 1 297 ? 9.825 7.780 -9.322 1.00 97.56 297 SER A C 1
ATOM 2411 O O . SER A 1 297 ? 9.872 6.573 -9.104 1.00 97.56 297 SER A O 1
ATOM 2413 N N . GLY A 1 298 ? 9.393 8.262 -10.483 1.00 96.69 298 GLY A N 1
ATOM 2414 C CA . GLY A 1 298 ? 8.827 7.416 -11.528 1.00 96.69 298 GLY A CA 1
ATOM 2415 C C . GLY A 1 298 ? 8.113 8.228 -12.595 1.00 96.69 298 GLY A C 1
ATOM 2416 O O . GLY A 1 298 ? 8.608 9.276 -12.998 1.00 96.69 298 GLY A O 1
ATOM 2417 N N . ILE A 1 299 ? 6.968 7.732 -13.059 1.00 97.81 299 ILE A N 1
ATOM 2418 C CA . ILE A 1 299 ? 6.353 8.136 -14.323 1.00 97.81 299 ILE A CA 1
ATOM 2419 C C . ILE A 1 299 ? 4.938 8.664 -14.046 1.00 97.81 299 ILE A C 1
ATOM 2421 O O . ILE A 1 299 ? 3.998 7.876 -13.904 1.00 97.81 299 ILE A O 1
ATOM 2425 N N . PRO A 1 300 ? 4.752 9.999 -13.954 1.00 97.69 300 PRO A N 1
ATOM 2426 C CA . PRO A 1 300 ? 3.442 10.589 -13.686 1.00 97.69 300 PRO A CA 1
ATOM 2427 C C . PRO A 1 300 ? 2.392 10.243 -14.750 1.00 97.69 300 PRO A C 1
ATOM 2429 O O . PRO A 1 300 ? 1.243 9.977 -14.419 1.00 97.69 300 PRO A O 1
ATOM 2432 N N . LYS A 1 301 ? 2.772 10.209 -16.029 1.00 98.00 301 LYS A N 1
ATOM 2433 C CA . LYS A 1 301 ? 1.868 9.921 -17.154 1.00 98.00 301 LYS A CA 1
ATOM 2434 C C . LYS A 1 301 ? 2.080 8.503 -17.692 1.00 98.00 301 LYS A C 1
ATOM 2436 O O . LYS A 1 301 ? 2.373 8.336 -18.867 1.00 98.00 301 LYS A O 1
ATOM 2441 N N . PHE A 1 302 ? 1.984 7.498 -16.822 1.00 98.25 302 PHE A N 1
ATOM 2442 C CA . PHE A 1 302 ? 2.309 6.111 -17.175 1.00 98.25 302 PHE A CA 1
ATOM 2443 C C . PHE A 1 302 ? 1.256 5.461 -18.086 1.00 98.25 302 PHE A C 1
ATOM 2445 O O . PHE A 1 302 ? 1.605 4.821 -19.072 1.00 98.25 302 PHE A O 1
ATOM 2452 N N . LEU A 1 303 ? -0.034 5.646 -17.787 1.00 97.69 303 LEU A N 1
ATOM 2453 C CA . LEU A 1 303 ? -1.131 5.119 -18.607 1.00 97.69 303 LEU A CA 1
ATOM 2454 C C . LEU A 1 303 ? -2.279 6.136 -18.679 1.00 97.69 303 LEU A C 1
ATOM 2456 O O . LEU A 1 303 ? -2.768 6.537 -17.625 1.00 97.69 303 LEU A O 1
ATOM 2460 N N . PRO A 1 304 ? -2.758 6.543 -19.865 1.00 97.94 304 PRO A N 1
ATOM 2461 C CA . PRO A 1 304 ? -3.941 7.395 -19.978 1.00 97.94 304 PRO A CA 1
ATOM 2462 C C . PRO A 1 304 ? -5.179 6.737 -19.353 1.00 97.94 304 PRO A C 1
ATOM 2464 O O . PRO A 1 304 ? -5.470 5.573 -19.634 1.00 97.94 304 PRO A O 1
ATOM 2467 N N . LEU A 1 305 ? -5.953 7.480 -18.554 1.00 97.38 305 LEU A N 1
ATOM 2468 C CA . LEU A 1 305 ? -7.174 6.942 -17.929 1.00 97.38 305 LEU A CA 1
ATOM 2469 C C . LEU A 1 305 ? -8.218 6.513 -18.955 1.00 97.38 305 LEU A C 1
ATOM 2471 O O . LEU A 1 305 ? -8.967 5.573 -18.704 1.00 97.38 305 LEU A O 1
ATOM 2475 N N . THR A 1 306 ? -8.219 7.138 -20.131 1.00 97.00 306 THR A N 1
ATOM 2476 C CA . THR A 1 306 ? -9.093 6.759 -21.243 1.00 97.00 306 THR A CA 1
ATOM 2477 C C . THR A 1 306 ? -8.909 5.299 -21.657 1.00 97.00 306 THR A C 1
ATOM 2479 O O . THR A 1 306 ? -9.887 4.663 -22.029 1.00 97.00 306 THR A O 1
ATOM 2482 N N . MET A 1 307 ? -7.703 4.728 -21.535 1.00 95.94 307 MET A N 1
ATOM 2483 C CA . MET A 1 307 ? -7.462 3.309 -21.833 1.00 95.94 307 MET A CA 1
ATOM 2484 C C . MET A 1 307 ? -8.073 2.368 -20.790 1.00 95.94 307 MET A C 1
ATOM 2486 O O . MET A 1 307 ? -8.432 1.248 -21.126 1.00 95.94 307 MET A O 1
ATOM 2490 N N . ILE A 1 308 ? -8.191 2.805 -19.534 1.00 93.56 308 ILE A N 1
ATOM 2491 C CA . ILE A 1 308 ? -8.845 2.037 -18.462 1.00 93.56 308 ILE A CA 1
ATOM 2492 C C . ILE A 1 308 ? -10.366 2.163 -18.548 1.00 93.56 308 ILE A C 1
ATOM 2494 O O . ILE A 1 308 ? -11.082 1.199 -18.309 1.00 93.56 308 ILE A O 1
ATOM 2498 N N . GLN A 1 309 ? -10.859 3.356 -18.877 1.00 91.75 309 GLN A N 1
ATOM 2499 C CA . GLN A 1 309 ? -12.291 3.653 -18.952 1.00 91.75 309 GLN A CA 1
ATOM 2500 C C . GLN A 1 309 ? -12.977 2.998 -20.155 1.00 91.75 309 GLN A C 1
ATOM 2502 O O . GLN A 1 309 ? -14.198 2.882 -20.168 1.00 91.75 309 GLN A O 1
ATOM 2507 N N . GLN A 1 310 ? -12.208 2.576 -21.161 1.00 93.94 310 GLN A N 1
ATOM 2508 C CA . GLN A 1 310 ? -12.727 1.800 -22.279 1.00 93.94 310 GLN A CA 1
ATOM 2509 C C . GLN A 1 310 ? -13.303 0.467 -21.793 1.00 93.94 310 GLN A C 1
ATOM 2511 O O . GLN A 1 310 ? -12.652 -0.303 -21.077 1.00 93.94 310 GLN A O 1
ATOM 2516 N N . GLU A 1 311 ? -14.529 0.184 -22.225 1.00 90.38 311 GLU A N 1
ATOM 2517 C CA . GLU A 1 311 ? -15.175 -1.097 -21.977 1.00 90.38 311 GLU A CA 1
ATOM 2518 C C . GLU A 1 311 ? -14.344 -2.229 -22.597 1.00 90.38 311 GLU A C 1
ATOM 2520 O O . GLU A 1 311 ? -13.837 -2.122 -23.714 1.00 90.38 311 GLU A O 1
ATOM 2525 N N . GLY A 1 312 ? -14.143 -3.305 -21.836 1.00 90.75 312 GLY A N 1
ATOM 2526 C CA . GLY A 1 312 ? -13.334 -4.437 -22.280 1.00 90.75 312 GLY A CA 1
ATOM 2527 C C . GLY A 1 312 ? -11.822 -4.185 -22.323 1.00 90.75 312 GLY A C 1
ATOM 2528 O O . GLY A 1 312 ? -11.111 -5.027 -22.880 1.00 90.75 312 GLY A O 1
ATOM 2529 N N . ASN A 1 313 ? -11.302 -3.102 -21.718 1.00 94.50 313 ASN A N 1
ATOM 2530 C CA . ASN A 1 313 ? -9.861 -2.807 -21.697 1.00 94.50 313 ASN A CA 1
ATOM 2531 C C . ASN A 1 313 ? -9.016 -4.039 -21.306 1.00 94.50 313 ASN A C 1
ATOM 2533 O O . ASN A 1 313 ? -9.416 -4.795 -20.424 1.00 94.50 313 ASN A O 1
ATOM 2537 N N . PRO A 1 314 ? -7.854 -4.273 -21.933 1.00 96.38 314 PRO A N 1
ATOM 2538 C CA . PRO A 1 314 ? -7.084 -5.504 -21.738 1.00 96.38 314 PRO A CA 1
ATOM 2539 C C . PRO A 1 314 ? -6.364 -5.600 -20.383 1.00 96.38 314 PRO A C 1
ATOM 2541 O O . PRO A 1 314 ? -5.858 -6.664 -20.031 1.00 96.38 314 PRO A O 1
ATOM 2544 N N . TYR A 1 315 ? -6.282 -4.501 -19.633 1.00 97.62 315 TYR A N 1
ATOM 2545 C CA . TYR A 1 315 ? -5.427 -4.388 -18.450 1.00 97.62 315 TYR A CA 1
ATOM 2546 C C . TYR A 1 315 ? -6.130 -4.782 -17.151 1.00 97.62 315 TYR A C 1
ATOM 2548 O O . TYR A 1 315 ? -5.454 -5.063 -16.159 1.00 97.62 315 TYR A O 1
ATOM 2556 N N . ILE A 1 316 ? -7.467 -4.818 -17.151 1.00 97.38 316 ILE A N 1
ATOM 2557 C CA . ILE A 1 316 ? -8.291 -5.177 -15.995 1.00 97.38 316 ILE A CA 1
ATOM 2558 C C . ILE A 1 316 ? -9.172 -6.376 -16.358 1.00 97.38 316 ILE A C 1
ATOM 2560 O O . ILE A 1 316 ? -9.984 -6.330 -17.288 1.00 97.38 316 ILE A O 1
ATOM 2564 N N . ARG A 1 317 ? -9.012 -7.466 -15.608 1.00 96.69 317 ARG A N 1
ATOM 2565 C CA . ARG A 1 317 ? -9.803 -8.701 -15.706 1.00 96.69 317 ARG A CA 1
ATOM 2566 C C . ARG A 1 317 ? -10.094 -9.194 -14.299 1.00 96.69 317 ARG A C 1
ATOM 2568 O O . ARG A 1 317 ? -9.242 -9.040 -13.430 1.00 96.69 317 ARG A O 1
ATOM 2575 N N . ASP A 1 318 ? -11.302 -9.704 -14.068 1.00 95.88 318 ASP A N 1
ATOM 2576 C CA . ASP A 1 318 ? -11.753 -10.185 -12.753 1.00 95.88 318 ASP A CA 1
ATOM 2577 C C . ASP A 1 318 ? -11.455 -9.188 -11.618 1.00 95.88 318 ASP A C 1
ATOM 2579 O O . ASP A 1 318 ? -10.868 -9.524 -10.588 1.00 95.88 318 ASP A O 1
ATOM 2583 N N . ASP A 1 319 ? -11.778 -7.914 -11.872 1.00 96.62 319 ASP A N 1
ATOM 2584 C CA . ASP A 1 319 ? -11.528 -6.786 -10.964 1.00 96.62 319 ASP A CA 1
ATOM 2585 C C . ASP A 1 319 ? -10.065 -6.680 -10.472 1.00 96.62 319 ASP A C 1
ATOM 2587 O O . ASP A 1 319 ? -9.773 -6.232 -9.359 1.00 96.62 319 ASP A O 1
ATOM 2591 N N . THR A 1 320 ? -9.128 -7.133 -11.310 1.00 97.25 320 THR A N 1
ATOM 2592 C CA . THR A 1 320 ? -7.712 -7.268 -10.975 1.00 97.25 320 THR A CA 1
ATOM 2593 C C . THR A 1 320 ? -6.815 -6.658 -12.051 1.00 97.25 320 THR A C 1
ATOM 2595 O O . THR A 1 320 ? -7.019 -6.852 -13.250 1.00 97.25 320 THR A O 1
ATOM 2598 N N . MET A 1 321 ? -5.775 -5.951 -11.608 1.00 97.88 321 MET A N 1
ATOM 2599 C CA . MET A 1 321 ? -4.687 -5.402 -12.423 1.00 97.88 321 MET A CA 1
ATOM 2600 C C . MET A 1 321 ? -3.345 -6.009 -11.991 1.00 97.88 321 MET A C 1
ATOM 2602 O O . MET A 1 321 ? -3.124 -6.245 -10.804 1.00 97.88 321 MET A O 1
ATOM 2606 N N . PHE A 1 322 ? -2.420 -6.214 -12.935 1.00 97.88 322 PHE A N 1
ATOM 2607 C CA . PHE A 1 322 ? -1.066 -6.699 -12.641 1.00 97.88 322 PHE A CA 1
ATOM 2608 C C . PHE A 1 322 ? 0.004 -5.722 -13.125 1.00 97.88 322 PHE A C 1
ATOM 2610 O O . PHE A 1 322 ? 0.103 -5.431 -14.319 1.00 97.88 322 PHE A O 1
ATOM 2617 N N . ILE A 1 323 ? 0.849 -5.265 -12.201 1.00 98.38 323 ILE A N 1
ATOM 2618 C CA . ILE A 1 323 ? 2.019 -4.433 -12.500 1.00 98.38 323 ILE A CA 1
ATOM 2619 C C . ILE A 1 323 ? 3.284 -5.196 -12.131 1.00 98.38 323 ILE A C 1
ATOM 2621 O O . ILE A 1 323 ? 3.453 -5.642 -10.999 1.00 98.38 323 ILE A O 1
ATOM 2625 N N . LYS A 1 324 ? 4.210 -5.296 -13.076 1.00 98.06 324 L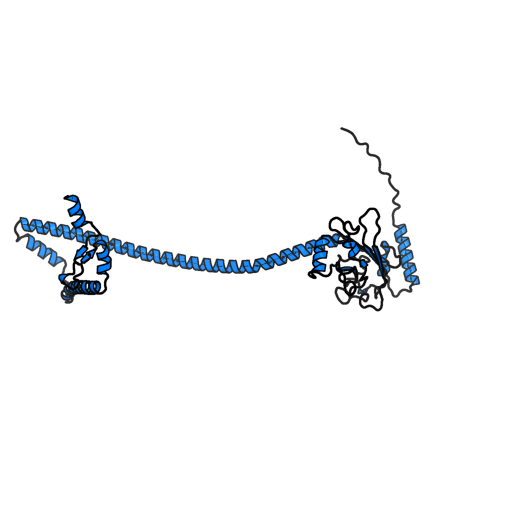YS A N 1
ATOM 2626 C CA . LYS A 1 324 ? 5.552 -5.813 -12.863 1.00 98.06 324 LYS A CA 1
ATOM 2627 C C . LYS A 1 324 ? 6.553 -4.672 -12.731 1.00 98.06 324 LYS A C 1
ATOM 2629 O O . LYS A 1 324 ? 6.552 -3.738 -13.532 1.00 98.06 324 LYS A O 1
ATOM 2634 N N . VAL A 1 325 ? 7.439 -4.774 -11.746 1.00 98.38 325 VAL A N 1
ATOM 2635 C CA . VAL A 1 325 ? 8.597 -3.884 -11.586 1.00 98.38 325 VAL A CA 1
ATOM 2636 C C . VAL A 1 325 ? 9.860 -4.709 -11.753 1.00 98.38 325 VAL A C 1
ATOM 2638 O O . VAL A 1 325 ? 9.958 -5.807 -11.211 1.00 98.38 325 VAL A O 1
ATOM 2641 N N . ILE A 1 326 ? 10.820 -4.199 -12.513 1.00 97.69 326 ILE A N 1
ATOM 2642 C CA . ILE A 1 326 ? 12.106 -4.851 -12.757 1.00 97.69 326 ILE A CA 1
ATOM 2643 C C . ILE A 1 326 ? 13.203 -3.830 -12.505 1.00 97.69 326 ILE A C 1
ATOM 2645 O O . ILE A 1 326 ? 13.203 -2.758 -13.113 1.00 97.69 326 ILE A O 1
ATOM 2649 N N . VAL A 1 327 ? 14.146 -4.177 -11.637 1.00 97.75 327 VAL A N 1
ATOM 2650 C CA . VAL A 1 327 ? 15.386 -3.426 -11.461 1.00 97.75 327 VAL A CA 1
ATOM 2651 C C . VAL A 1 327 ? 16.502 -4.154 -12.196 1.00 97.75 327 VAL A C 1
ATOM 2653 O O . VAL A 1 327 ? 16.792 -5.314 -11.912 1.00 97.75 327 VAL A O 1
ATOM 2656 N N . ASP A 1 328 ? 17.103 -3.473 -13.165 1.00 94.88 328 ASP A N 1
ATOM 2657 C CA . ASP A 1 328 ? 18.226 -3.981 -13.947 1.00 94.88 328 ASP A CA 1
ATOM 2658 C C . ASP A 1 328 ? 19.541 -3.615 -13.257 1.00 94.88 328 ASP A C 1
ATOM 2660 O O . ASP A 1 328 ? 19.954 -2.451 -13.229 1.00 94.88 328 ASP A O 1
ATOM 2664 N N . PHE A 1 329 ? 20.189 -4.634 -12.695 1.00 91.69 329 PHE A N 1
ATOM 2665 C CA . PHE A 1 329 ? 21.488 -4.537 -12.040 1.00 91.69 329 PHE A CA 1
ATOM 2666 C C . PHE A 1 329 ? 22.629 -4.692 -13.049 1.00 91.69 329 PHE A C 1
ATOM 2668 O O . PHE A 1 329 ? 23.495 -5.548 -12.889 1.00 91.69 329 PHE A O 1
ATOM 2675 N N . ASP A 1 330 ? 22.586 -3.890 -14.113 1.00 86.88 330 ASP A N 1
ATOM 2676 C CA . ASP A 1 330 ? 23.588 -3.829 -15.181 1.00 86.88 330 ASP A CA 1
ATOM 2677 C C . ASP A 1 330 ? 23.913 -5.208 -15.791 1.00 86.88 330 ASP A C 1
ATOM 2679 O O . ASP A 1 330 ? 25.070 -5.570 -16.005 1.00 86.88 330 ASP A O 1
ATOM 2683 N N . GLY A 1 331 ? 22.870 -6.006 -16.050 1.00 81.62 331 GLY A N 1
ATOM 2684 C CA . GLY A 1 331 ? 23.004 -7.338 -16.650 1.00 81.62 331 GLY A CA 1
ATOM 2685 C C . GLY A 1 331 ? 23.523 -8.438 -15.713 1.00 81.62 331 GLY A C 1
ATOM 2686 O O . GLY A 1 331 ? 23.773 -9.556 -16.170 1.00 81.62 331 GLY A O 1
ATOM 2687 N N . MET A 1 332 ? 23.671 -8.172 -14.410 1.00 84.75 332 MET A N 1
ATOM 2688 C CA . MET A 1 332 ? 24.060 -9.200 -13.441 1.00 84.75 332 MET A CA 1
ATOM 2689 C C . MET A 1 332 ? 22.984 -10.284 -13.293 1.00 84.75 332 MET A C 1
ATOM 2691 O O . MET A 1 332 ? 21.796 -10.002 -13.126 1.00 84.75 332 MET A O 1
ATOM 2695 N N . SER A 1 333 ? 23.412 -11.551 -13.289 1.00 86.06 333 SER A N 1
ATOM 2696 C CA . SER A 1 333 ? 22.519 -12.683 -13.019 1.00 86.06 333 SER A CA 1
ATOM 2697 C C . SER A 1 333 ? 21.936 -12.600 -11.607 1.00 86.06 333 SER A C 1
ATOM 2699 O O . SER A 1 333 ? 22.656 -12.336 -10.641 1.00 86.06 333 SER A O 1
ATOM 2701 N N . LYS A 1 334 ? 20.646 -12.933 -11.472 1.00 86.50 334 LYS A N 1
ATOM 2702 C CA . LYS A 1 334 ? 19.913 -12.983 -10.194 1.00 86.50 334 LYS A CA 1
ATOM 2703 C C . LYS A 1 334 ? 20.649 -13.788 -9.118 1.00 86.50 334 LYS A C 1
ATOM 2705 O O . LYS A 1 334 ? 20.721 -13.373 -7.966 1.00 86.50 334 LYS A O 1
ATOM 2710 N N . ALA A 1 335 ? 21.273 -14.902 -9.508 1.00 85.56 335 ALA A N 1
ATOM 2711 C CA . ALA A 1 335 ? 22.023 -15.768 -8.598 1.00 85.56 335 ALA A CA 1
ATOM 2712 C C . ALA A 1 335 ? 23.287 -15.107 -8.016 1.00 85.56 335 ALA A C 1
ATOM 2714 O O . ALA A 1 335 ? 23.824 -15.584 -7.013 1.00 85.56 335 ALA A O 1
ATOM 2715 N N . LEU A 1 336 ? 23.787 -14.039 -8.639 1.00 89.00 336 LEU A N 1
ATOM 2716 C CA . LEU A 1 336 ? 24.998 -13.328 -8.233 1.00 89.00 336 LEU A CA 1
ATOM 2717 C C . LEU A 1 336 ? 24.701 -12.038 -7.473 1.00 89.00 336 LEU A C 1
ATOM 2719 O O . LEU A 1 336 ? 25.620 -11.500 -6.867 1.00 89.00 336 LEU A O 1
ATOM 2723 N N . LEU A 1 337 ? 23.451 -11.563 -7.442 1.00 89.69 337 LEU A N 1
ATOM 2724 C CA . LEU A 1 337 ? 23.104 -10.275 -6.830 1.00 89.69 337 LEU A CA 1
ATOM 2725 C C . LEU A 1 337 ? 23.527 -10.195 -5.360 1.00 89.69 337 LEU A C 1
ATOM 2727 O O . LEU A 1 337 ? 24.118 -9.200 -4.953 1.00 89.69 337 LEU A O 1
ATOM 2731 N N . SER A 1 338 ? 23.317 -11.254 -4.570 1.00 88.12 338 SER A N 1
ATOM 2732 C CA . SER A 1 338 ? 23.790 -11.296 -3.175 1.00 88.12 338 SER A CA 1
ATOM 2733 C C . SER A 1 338 ? 25.308 -11.166 -3.053 1.00 88.12 338 SER A C 1
ATOM 2735 O O . SER A 1 338 ? 25.788 -10.564 -2.103 1.00 88.12 338 SER A O 1
ATOM 2737 N N . TYR A 1 339 ? 26.073 -11.727 -3.990 1.00 88.56 339 TYR A N 1
ATOM 2738 C CA . TYR A 1 339 ? 27.532 -11.653 -3.959 1.00 88.56 339 TYR A CA 1
ATOM 2739 C C . TYR A 1 339 ? 28.015 -10.282 -4.438 1.00 88.56 339 TYR A C 1
ATOM 2741 O O . TYR A 1 339 ? 28.728 -9.584 -3.724 1.00 88.56 339 TYR A O 1
ATOM 2749 N N . ALA A 1 340 ? 27.568 -9.869 -5.623 1.00 87.94 340 ALA A N 1
ATOM 2750 C CA . ALA A 1 340 ? 28.054 -8.674 -6.290 1.00 87.94 340 ALA A CA 1
ATOM 2751 C C . ALA A 1 340 ? 27.691 -7.383 -5.544 1.00 87.94 340 ALA A C 1
ATOM 2753 O O . ALA A 1 340 ? 28.524 -6.487 -5.447 1.00 87.94 340 ALA A O 1
ATOM 2754 N N . LEU A 1 341 ? 26.490 -7.297 -4.958 1.00 88.50 341 LEU A N 1
ATOM 2755 C CA . LEU A 1 341 ? 26.076 -6.116 -4.191 1.00 88.50 341 LEU A CA 1
ATOM 2756 C C . LEU A 1 341 ? 26.847 -5.937 -2.876 1.00 88.50 341 LEU A C 1
ATOM 2758 O O . LEU A 1 341 ? 26.860 -4.833 -2.341 1.00 88.50 341 LEU A O 1
ATOM 2762 N N . ASN A 1 342 ? 27.482 -6.999 -2.372 1.00 86.38 342 ASN A N 1
ATOM 2763 C CA . ASN A 1 342 ? 28.264 -6.989 -1.133 1.00 86.38 342 ASN A CA 1
ATOM 2764 C C . ASN A 1 342 ? 29.777 -7.054 -1.381 1.00 86.38 342 ASN A C 1
ATOM 2766 O O . ASN A 1 342 ? 30.550 -7.201 -0.432 1.00 86.38 342 ASN A O 1
ATOM 2770 N N . LEU A 1 343 ? 30.224 -6.957 -2.639 1.00 86.62 343 LEU A N 1
ATOM 2771 C CA . LEU A 1 343 ? 31.646 -6.813 -2.931 1.00 86.62 343 LEU A CA 1
ATOM 2772 C C . LEU A 1 343 ? 32.166 -5.519 -2.316 1.00 86.62 343 LEU A C 1
ATOM 2774 O O . LEU A 1 343 ? 31.518 -4.475 -2.389 1.00 86.62 343 LEU A O 1
ATOM 2778 N N . ASN A 1 344 ? 33.361 -5.590 -1.729 1.00 83.12 344 ASN A N 1
ATOM 2779 C CA . ASN A 1 344 ? 33.985 -4.420 -1.132 1.00 83.12 344 ASN A CA 1
ATOM 2780 C C . ASN A 1 344 ? 34.190 -3.347 -2.221 1.00 83.12 344 ASN A C 1
ATOM 2782 O O . ASN A 1 344 ? 34.965 -3.575 -3.159 1.00 83.12 344 ASN A O 1
ATOM 2786 N N . PRO A 1 345 ? 33.543 -2.172 -2.100 1.00 79.25 345 PRO A N 1
ATOM 2787 C CA . PRO A 1 345 ? 33.621 -1.131 -3.118 1.00 79.25 345 PRO A CA 1
ATOM 2788 C C . PRO A 1 345 ? 35.025 -0.520 -3.236 1.00 79.25 345 PRO A C 1
ATOM 2790 O O . PRO A 1 345 ? 35.303 0.155 -4.222 1.00 79.25 345 PRO A O 1
ATOM 2793 N N . GLY A 1 346 ? 35.910 -0.758 -2.260 1.00 82.56 346 GLY A N 1
ATOM 2794 C CA . GLY A 1 346 ? 37.310 -0.338 -2.292 1.00 82.56 346 GLY A CA 1
ATOM 2795 C C . GLY A 1 346 ? 38.186 -1.117 -3.278 1.00 82.56 346 GLY A C 1
ATOM 2796 O O . GLY A 1 346 ? 39.290 -0.671 -3.582 1.00 82.56 346 GLY A O 1
ATOM 2797 N N . PHE A 1 347 ? 37.727 -2.257 -3.809 1.00 86.88 347 PHE A N 1
ATOM 2798 C CA . PHE A 1 347 ? 38.468 -2.953 -4.861 1.00 86.88 347 PHE A CA 1
ATOM 2799 C C . PHE A 1 347 ? 38.416 -2.174 -6.185 1.00 86.88 347 PHE A C 1
ATOM 2801 O O . PHE A 1 347 ? 37.361 -1.646 -6.538 1.00 86.88 347 PHE A O 1
ATOM 2808 N N . PRO A 1 348 ? 39.501 -2.143 -6.982 1.00 91.50 348 PRO A N 1
ATOM 2809 C CA . PRO A 1 348 ? 39.445 -1.609 -8.340 1.00 91.50 348 PRO A CA 1
ATOM 2810 C C . PRO A 1 348 ? 38.357 -2.297 -9.176 1.00 91.50 348 PRO A C 1
ATOM 2812 O O . PRO A 1 348 ? 38.143 -3.502 -9.046 1.00 91.50 348 PRO A O 1
ATOM 2815 N N . MET A 1 349 ? 37.704 -1.561 -10.084 1.00 86.06 349 MET A N 1
ATOM 2816 C CA . MET A 1 349 ? 36.568 -2.084 -10.864 1.00 86.06 349 MET A CA 1
ATOM 2817 C C . MET A 1 349 ? 36.903 -3.379 -11.622 1.00 86.06 349 MET A C 1
ATOM 2819 O O . MET A 1 349 ? 36.098 -4.306 -11.646 1.00 86.06 349 MET A O 1
ATOM 2823 N N . HIS A 1 350 ? 38.112 -3.479 -12.185 1.00 88.69 350 HIS A N 1
ATOM 2824 C CA . HIS A 1 350 ? 38.559 -4.686 -12.884 1.00 88.69 350 HIS A CA 1
ATOM 2825 C C . HIS A 1 350 ? 38.687 -5.898 -11.942 1.00 88.69 350 HIS A C 1
ATOM 2827 O O . HIS A 1 350 ? 38.372 -7.013 -12.343 1.00 88.69 350 HIS A O 1
ATOM 2833 N N . ILE A 1 351 ? 39.081 -5.694 -10.677 1.00 91.19 351 ILE A N 1
ATOM 2834 C CA . ILE A 1 351 ? 39.130 -6.758 -9.662 1.00 91.19 351 ILE A CA 1
ATOM 2835 C C . ILE A 1 351 ? 37.717 -7.202 -9.299 1.00 91.19 351 ILE A C 1
ATOM 2837 O O . ILE A 1 351 ? 37.444 -8.398 -9.283 1.00 91.19 351 ILE A O 1
ATOM 2841 N N . GLN A 1 352 ? 36.797 -6.258 -9.084 1.00 88.31 352 GLN A N 1
ATOM 2842 C CA . GLN A 1 352 ? 35.394 -6.590 -8.820 1.00 88.31 352 GLN A CA 1
ATOM 2843 C C . GLN A 1 352 ? 34.798 -7.421 -9.969 1.00 88.31 352 GLN A C 1
ATOM 2845 O O . GLN A 1 352 ? 34.176 -8.451 -9.727 1.00 88.31 352 GLN A O 1
ATOM 2850 N N . GLN A 1 353 ? 35.051 -7.032 -11.223 1.00 88.06 353 GLN A N 1
ATOM 2851 C CA . GLN A 1 353 ? 34.610 -7.782 -12.405 1.00 88.06 353 GLN A CA 1
ATOM 2852 C C . GLN A 1 353 ? 35.214 -9.190 -12.471 1.00 88.06 353 GLN A C 1
ATOM 2854 O O . GLN A 1 353 ? 34.495 -10.143 -12.772 1.00 88.06 353 GLN A O 1
ATOM 2859 N N . LEU A 1 354 ? 36.506 -9.343 -12.160 1.00 91.25 354 LEU A N 1
ATOM 2860 C CA . LEU A 1 354 ? 37.161 -10.653 -12.099 1.00 91.25 354 LEU A CA 1
ATOM 2861 C C . LEU A 1 354 ? 36.539 -11.549 -11.023 1.00 91.25 354 LEU A C 1
ATOM 2863 O O . LEU A 1 354 ? 36.241 -12.707 -11.306 1.00 91.25 354 LEU A O 1
ATOM 2867 N N . MET A 1 355 ? 36.2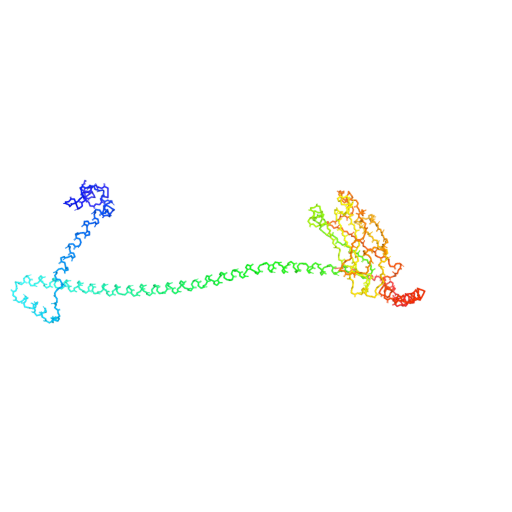83 -11.015 -9.827 1.00 90.50 355 MET A N 1
ATOM 2868 C CA . MET A 1 355 ? 35.641 -11.756 -8.735 1.00 90.50 355 MET A CA 1
ATOM 2869 C C . MET A 1 355 ? 34.219 -12.195 -9.107 1.00 90.50 355 MET A C 1
ATOM 2871 O O . MET A 1 355 ? 33.851 -13.348 -8.893 1.00 90.50 355 MET A O 1
ATOM 2875 N N . ILE A 1 356 ? 33.431 -11.308 -9.729 1.00 89.75 356 ILE A N 1
ATOM 2876 C CA . ILE A 1 356 ? 32.090 -11.644 -10.234 1.00 89.75 356 ILE A CA 1
ATOM 2877 C C . ILE A 1 356 ? 32.181 -12.752 -11.287 1.00 89.75 356 ILE A C 1
ATOM 2879 O O . ILE A 1 356 ? 31.405 -13.707 -11.241 1.00 89.75 356 ILE A O 1
ATOM 2883 N N . LYS A 1 357 ? 33.132 -12.658 -12.222 1.00 88.69 357 LYS A N 1
ATOM 2884 C CA . LYS A 1 357 ? 33.328 -13.665 -13.270 1.00 88.69 357 LYS A CA 1
ATOM 2885 C C . LYS A 1 357 ? 33.692 -15.033 -12.682 1.00 88.69 357 LYS A C 1
ATOM 2887 O O . LYS A 1 357 ? 33.054 -16.021 -13.032 1.00 88.69 357 LYS A O 1
ATOM 2892 N N . GLN A 1 358 ? 34.638 -15.085 -11.745 1.00 90.69 358 GLN A N 1
ATOM 2893 C CA . GLN A 1 358 ? 35.027 -16.320 -11.053 1.00 90.69 358 GLN A CA 1
ATOM 2894 C C . GLN A 1 358 ? 33.847 -16.949 -10.306 1.00 90.69 358 GLN A C 1
ATOM 2896 O O . GLN A 1 358 ? 33.611 -18.151 -10.409 1.00 90.69 358 GLN A O 1
ATOM 2901 N N . GLU A 1 359 ? 33.059 -16.138 -9.599 1.00 90.19 359 GLU A N 1
ATOM 2902 C CA . GLU A 1 359 ? 31.870 -16.625 -8.899 1.00 90.19 359 GLU A CA 1
ATOM 2903 C C . GLU A 1 359 ? 30.791 -17.124 -9.879 1.00 90.19 359 GLU A C 1
ATOM 2905 O O . GLU A 1 359 ? 30.114 -18.119 -9.612 1.00 90.19 359 GLU A O 1
ATOM 2910 N N . THR A 1 360 ? 30.663 -16.485 -11.046 1.00 87.88 360 THR A N 1
ATOM 2911 C CA . THR A 1 360 ? 29.774 -16.931 -12.133 1.00 87.88 360 THR A CA 1
ATOM 2912 C C . THR A 1 360 ? 30.169 -18.323 -12.625 1.00 87.88 360 THR A C 1
ATOM 2914 O O . THR A 1 360 ? 29.322 -19.216 -12.709 1.00 87.88 360 THR A O 1
ATOM 2917 N N . GLU A 1 361 ? 31.454 -18.528 -12.918 1.00 88.50 361 GLU A N 1
ATOM 2918 C CA . GLU A 1 361 ? 32.004 -19.809 -13.376 1.00 88.50 361 GLU A CA 1
ATOM 2919 C C . GLU A 1 361 ? 31.812 -20.897 -12.314 1.00 88.50 361 GLU A C 1
ATOM 2921 O O . GLU A 1 361 ? 31.282 -21.969 -12.616 1.00 88.50 361 GLU A O 1
ATOM 2926 N N . ARG A 1 362 ? 32.128 -20.588 -11.049 1.00 88.06 362 ARG A N 1
ATOM 2927 C CA . ARG A 1 362 ? 31.950 -21.498 -9.910 1.00 88.06 362 ARG A CA 1
ATOM 2928 C C . ARG A 1 362 ? 30.500 -21.966 -9.766 1.00 88.06 362 ARG A C 1
ATOM 2930 O O . ARG A 1 362 ? 30.259 -23.153 -9.560 1.00 88.06 362 ARG A O 1
ATOM 2937 N N . LYS A 1 363 ? 29.524 -21.058 -9.882 1.00 85.31 363 LYS A N 1
ATOM 2938 C CA . LYS A 1 363 ? 28.093 -21.406 -9.787 1.00 85.31 363 LYS A CA 1
ATOM 2939 C C . LYS A 1 363 ? 27.578 -22.168 -11.005 1.00 85.31 363 LYS A C 1
ATOM 2941 O O . LYS A 1 363 ? 26.721 -23.032 -10.846 1.00 85.31 363 LYS A O 1
ATOM 2946 N N . THR A 1 364 ? 28.107 -21.885 -12.192 1.00 81.75 364 THR A N 1
ATOM 2947 C CA . THR A 1 364 ? 27.735 -22.599 -13.425 1.00 81.75 364 THR A CA 1
ATOM 2948 C C . THR A 1 364 ? 28.234 -24.047 -13.392 1.00 81.75 364 THR A C 1
ATOM 2950 O O . THR A 1 364 ? 27.509 -24.954 -13.781 1.00 81.75 364 THR A O 1
ATOM 2953 N N . GLN A 1 365 ? 29.430 -24.288 -12.845 1.00 77.06 365 GLN A N 1
ATOM 2954 C CA . GLN A 1 365 ? 30.001 -25.634 -12.687 1.00 77.06 365 GLN A CA 1
ATOM 2955 C C . GLN A 1 365 ? 29.309 -26.477 -11.599 1.00 77.06 365 GLN A C 1
ATOM 2957 O O . GLN A 1 365 ? 29.399 -27.700 -11.625 1.00 77.06 365 GLN A O 1
ATOM 2962 N N . GLN A 1 366 ? 28.615 -25.844 -10.647 1.00 65.75 366 GLN A N 1
ATOM 2963 C CA . GLN A 1 366 ? 27.896 -26.522 -9.560 1.00 65.75 366 GLN A CA 1
ATOM 2964 C C . GLN A 1 366 ? 26.429 -26.853 -9.883 1.00 65.75 366 GLN A C 1
ATOM 2966 O O . GLN A 1 366 ? 25.775 -27.510 -9.074 1.00 65.75 366 GLN A O 1
ATOM 2971 N N . GLN A 1 367 ? 25.889 -26.431 -11.032 1.00 56.56 367 GLN A N 1
ATOM 2972 C CA . GLN A 1 367 ? 24.559 -26.869 -11.463 1.00 56.56 367 GLN A CA 1
ATOM 2973 C C . GLN A 1 367 ? 24.649 -28.292 -12.041 1.00 56.56 367 GLN A C 1
ATOM 2975 O O . GLN A 1 367 ? 25.316 -28.479 -13.060 1.00 56.56 367 GLN A O 1
ATOM 2980 N N . PRO A 1 368 ? 23.998 -29.311 -11.441 1.00 51.22 368 PRO A N 1
ATOM 2981 C CA . PRO A 1 368 ? 23.944 -30.629 -12.057 1.00 51.22 368 PRO A CA 1
ATOM 2982 C C . PRO A 1 368 ? 23.201 -30.520 -13.389 1.00 51.22 368 PRO A C 1
ATOM 2984 O O . PRO A 1 368 ? 22.115 -29.940 -13.454 1.00 51.22 368 PRO A O 1
ATOM 2987 N N . GLN A 1 369 ? 23.794 -31.076 -14.449 1.00 47.25 369 GLN A N 1
ATOM 2988 C CA . GLN A 1 369 ? 23.142 -31.251 -15.743 1.00 47.25 369 GLN A CA 1
ATOM 2989 C C . GLN A 1 369 ? 21.836 -32.025 -15.527 1.00 47.25 369 GLN A C 1
ATOM 2991 O O . GLN A 1 369 ? 21.848 -33.243 -15.363 1.00 47.25 369 GLN A O 1
ATOM 2996 N N . GLN A 1 370 ? 20.700 -31.328 -15.498 1.00 43.34 370 GLN A N 1
ATOM 2997 C CA . GLN A 1 370 ? 19.399 -31.975 -15.571 1.00 43.34 370 GLN A CA 1
ATOM 2998 C C . GLN A 1 370 ? 19.243 -32.516 -16.991 1.00 43.34 370 GLN A C 1
ATOM 3000 O O . GLN A 1 370 ? 18.897 -31.795 -17.924 1.00 43.34 370 GLN A O 1
ATOM 3005 N N . THR A 1 371 ? 19.560 -33.796 -17.167 1.00 39.16 371 THR A N 1
ATOM 3006 C CA . THR A 1 371 ? 19.156 -34.562 -18.343 1.00 39.16 371 THR A CA 1
ATOM 3007 C C . THR A 1 371 ? 17.624 -34.612 -18.348 1.00 39.16 371 THR A C 1
ATOM 3009 O O . THR A 1 371 ? 17.044 -34.945 -17.312 1.00 39.16 371 THR A O 1
ATOM 3012 N N . PRO A 1 372 ? 16.932 -34.279 -19.451 1.00 44.06 372 PRO A N 1
ATOM 3013 C CA . PRO A 1 372 ? 15.480 -34.365 -19.490 1.00 44.06 372 PRO A CA 1
ATOM 3014 C C . PRO A 1 372 ? 15.070 -35.841 -19.441 1.00 44.06 372 PRO A C 1
ATOM 3016 O O . PRO A 1 372 ? 15.198 -36.573 -20.421 1.00 44.06 372 PRO A O 1
ATOM 3019 N N . THR A 1 373 ? 14.586 -36.299 -18.289 1.00 42.09 373 THR A N 1
ATOM 3020 C CA . THR A 1 373 ? 13.880 -37.573 -18.187 1.00 42.09 373 THR A CA 1
ATOM 3021 C C . THR A 1 373 ? 12.521 -37.419 -18.863 1.00 42.09 373 THR A C 1
ATOM 3023 O O . THR A 1 373 ? 11.631 -36.721 -18.379 1.00 42.09 373 THR A O 1
ATOM 3026 N N . LEU A 1 374 ? 12.374 -38.060 -20.024 1.00 45.25 374 LEU A N 1
ATOM 3027 C CA . LEU A 1 374 ? 11.085 -38.285 -20.675 1.00 45.25 374 LEU A CA 1
ATOM 3028 C C . LEU A 1 374 ? 10.104 -38.903 -19.660 1.00 45.25 374 LEU A C 1
ATOM 3030 O O . LEU A 1 374 ? 10.476 -39.865 -18.979 1.00 45.25 374 LEU A O 1
ATOM 3034 N N . PRO A 1 375 ? 8.863 -38.402 -19.540 1.00 46.19 375 PRO A N 1
ATOM 3035 C CA . PRO A 1 375 ? 7.87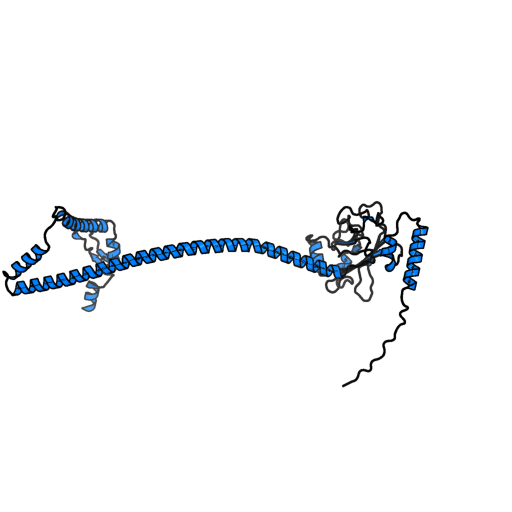7 -39.027 -18.675 1.00 46.19 375 PRO A CA 1
ATOM 3036 C C . PRO A 1 375 ? 7.518 -40.409 -19.232 1.00 46.19 375 PRO A C 1
ATOM 3038 O O . PRO A 1 375 ? 7.044 -40.545 -20.359 1.00 46.19 375 PRO A O 1
ATOM 3041 N N . ALA A 1 376 ? 7.759 -41.447 -18.432 1.00 44.16 376 ALA A N 1
ATOM 3042 C CA . ALA A 1 376 ? 7.327 -42.801 -18.731 1.00 44.16 376 ALA A CA 1
ATOM 3043 C C . ALA A 1 376 ? 5.790 -42.855 -18.779 1.00 44.16 376 ALA A C 1
ATOM 3045 O O . ALA A 1 376 ? 5.117 -42.555 -17.790 1.00 44.16 376 ALA A O 1
ATOM 3046 N N . ASN A 1 377 ? 5.248 -43.259 -19.930 1.00 44.41 377 ASN A N 1
ATOM 3047 C CA . ASN A 1 377 ? 3.846 -43.626 -20.101 1.00 44.41 377 ASN A CA 1
ATOM 3048 C C . ASN A 1 377 ? 3.445 -44.660 -19.038 1.00 44.41 377 ASN A C 1
ATOM 3050 O O . ASN A 1 377 ? 3.908 -45.801 -19.071 1.00 44.41 377 ASN A O 1
ATOM 3054 N N . ARG A 1 378 ? 2.552 -44.283 -18.118 1.00 41.69 378 ARG A N 1
ATOM 3055 C CA . ARG A 1 378 ? 1.771 -45.256 -17.348 1.00 41.69 378 ARG A CA 1
ATOM 3056 C C . ARG A 1 378 ? 0.575 -45.691 -18.198 1.00 41.69 378 ARG A C 1
ATOM 3058 O O . ARG A 1 378 ? -0.169 -44.817 -18.641 1.00 41.69 378 ARG A O 1
ATOM 3065 N N . PRO A 1 379 ? 0.353 -46.996 -18.420 1.00 46.56 379 PRO A N 1
ATOM 3066 C CA . PRO A 1 379 ? -0.882 -47.457 -19.030 1.00 46.56 379 PRO A CA 1
ATOM 3067 C C . PRO A 1 379 ? -2.040 -47.234 -18.051 1.00 46.56 379 PRO A C 1
ATOM 3069 O O . PRO A 1 379 ? -1.963 -47.592 -16.875 1.00 46.56 379 PRO A O 1
ATOM 3072 N N . VAL A 1 380 ? -3.103 -46.608 -18.549 1.00 52.53 380 VAL A N 1
ATOM 3073 C CA . VAL A 1 380 ? -4.395 -46.511 -17.870 1.00 52.53 380 VAL A CA 1
ATOM 3074 C C . VAL A 1 380 ? -5.041 -47.892 -17.935 1.00 52.53 380 VAL A C 1
ATOM 3076 O O . VAL A 1 380 ? -5.421 -48.349 -19.011 1.00 52.53 380 VAL A O 1
ATOM 3079 N N . THR A 1 381 ? -5.144 -48.569 -16.795 1.00 53.06 381 THR A N 1
ATOM 3080 C CA . THR A 1 381 ? -5.987 -49.759 -16.664 1.00 53.06 381 THR A CA 1
ATOM 3081 C C . THR A 1 381 ? -7.436 -49.293 -16.568 1.00 53.06 381 THR A C 1
ATOM 3083 O O . THR A 1 381 ? -7.824 -48.672 -15.582 1.00 53.06 381 THR A O 1
ATOM 3086 N N . LEU A 1 382 ? -8.216 -49.567 -17.613 1.00 50.97 382 LEU A N 1
ATOM 3087 C CA . LEU A 1 382 ? -9.675 -49.535 -17.576 1.00 50.97 382 LEU A CA 1
ATOM 3088 C C . LEU A 1 382 ? -10.171 -50.693 -16.701 1.00 50.97 382 LEU A C 1
ATOM 3090 O O . LEU A 1 382 ? -9.942 -51.852 -17.048 1.00 50.97 382 LEU A O 1
ATOM 3094 N N . MET A 1 383 ? -10.860 -50.368 -15.609 1.00 48.00 383 MET A N 1
ATOM 3095 C CA . MET A 1 383 ? -11.968 -51.154 -15.061 1.00 48.00 383 MET A CA 1
ATOM 3096 C C . MET A 1 383 ? -13.040 -50.211 -14.540 1.00 48.00 383 MET A C 1
ATOM 3098 O O . MET A 1 383 ? -12.661 -49.220 -13.874 1.00 48.00 383 MET A O 1
#

Mean predicted aligned error: 17.68 Å

Solvent-accessible surface area (backbone atoms only — not comparable to full-atom values): 21524 Å² total; per-residue (Å²): 113,72,73,60,55,54,38,57,75,75,66,44,44,81,40,70,40,70,44,95,50,42,92,76,81,37,87,54,67,42,37,52,68,50,47,72,64,57,51,66,34,72,70,44,43,52,52,51,51,50,53,51,49,56,54,53,53,58,58,59,74,76,71,81,73,90,79,81,87,78,66,75,71,55,59,58,53,53,53,60,54,57,63,75,78,53,58,75,73,58,44,53,53,52,51,55,51,50,52,52,50,51,53,51,52,53,50,51,50,52,52,50,54,50,51,52,51,52,49,53,50,50,54,52,50,53,53,50,52,50,52,53,51,53,52,49,51,53,52,51,51,52,52,51,54,51,49,56,51,48,64,63,42,53,63,54,51,52,50,51,53,51,50,50,54,54,48,52,51,52,54,59,46,54,76,63,52,34,46,53,25,49,42,76,41,77,39,64,58,39,65,62,53,41,51,28,19,69,72,58,77,43,51,60,52,70,51,64,60,30,18,39,12,94,67,37,56,30,30,33,42,39,38,16,68,33,18,43,83,99,20,44,80,51,9,24,15,44,26,42,26,43,31,52,36,97,38,57,89,65,44,80,66,48,45,63,55,36,40,36,43,32,40,41,29,78,46,97,81,54,73,51,54,70,54,71,50,66,52,57,66,85,41,72,36,28,42,77,52,89,47,73,53,34,55,69,49,72,38,43,72,64,41,56,41,68,59,68,72,38,85,86,30,52,49,57,56,93,51,26,35,43,40,35,40,39,50,44,64,85,84,59,55,58,91,43,35,56,56,62,56,60,49,67,82,86,50,56,69,70,56,50,52,50,53,51,50,52,53,50,52,56,55,60,73,66,54,76,85,79,72,84,76,75,81,77,83,74,82,81,82,88,128

pLDDT: mean 82.98, std 18.41, range [29.64, 98.69]

Foldseek 3Di:
DVVVVVCQVPPQQQHWAAQPCCVPDGRDTDRNVCNVVVCVDPVNVVVVVVVVVVVVVVVVVVPPDDDDDDDPVVVVVVVVVVLVPDDPVVSVVVVVVVVVVVVVVVVVVVVVVVVVVVVVVVVVVVVVVVVVVVVVVVVVVVVVVVVVVVVVVVVVVVVVVVVVVVVVVLVVLVVQEEAQQKHKFKDALQVVVLVCCVVVVPQKDKHRWYHNHPLGWIKIKIWGSQFDDPCGNWAIWIWIKTFADPNLVQFDDQDFWKKKKWWFQQDPVRPIQIDIDTDDRVDQRRGRDPDRITDIHGGRHRGTVVLVPDPPRRQADNRIGIMMMGTHPPPQDSVCSVPLRRPRPPDDPVVSVVVSVVVVVVVVVPDPPPDDDDDDDDDDDDD

Sequence (383 aa):
MVRLDEHKQKECTKITVPCALKEYVCLDSICRGELQEHYLSDIHQKVIISIIRRFLSKETNEQHERVSGMDIDMAERAFSSILTTTNRNTSTQIQEICETINILASGIQTLNDDAQRFNNESIRLQNSIKSVTEEFSSIKLSIQEQSSFLDDFEPKQNILQQDVASLKQKIDDMQYVSYDGTLIWKITSFHEKMMDAQSERQTSIYSPPFYSSVTGYKMRARLYLNGDGNARRTHVSLFFVLMRGPNDAILKFPFSYKVTFCLHDQTPTQRHIIDSFRPDIKSNSFQRPRSEMNIASGIPKFLPLTMIQQEGNPYIRDDTMFIKVIVDFDGMSKALLSYALNLNPGFPMHIQQLMIKQETERKTQQQPQQTPTLPANRPVTLM